Protein AF-A0A535E0C0-F1 (afdb_monomer)

Solvent-accessible surface area (backbone atoms only — not comparable to full-atom values): 19576 Å² total; per-residue (Å²): 124,54,72,59,55,53,31,47,78,62,76,37,72,45,67,63,61,68,66,40,69,45,78,30,78,23,58,88,92,53,76,33,14,41,26,35,33,38,66,67,64,82,56,26,42,28,42,38,42,52,64,31,55,26,24,39,46,49,18,50,27,73,50,58,58,75,71,44,40,31,33,37,35,46,66,47,78,81,51,51,63,63,48,57,72,49,29,51,66,47,80,44,96,66,32,37,37,31,26,38,42,27,57,56,72,62,90,69,82,54,76,60,58,87,82,38,67,70,49,47,50,46,43,38,35,71,37,70,68,33,20,62,76,67,31,32,28,53,37,65,25,67,70,47,41,44,47,37,57,75,50,42,49,27,48,47,48,40,40,30,30,72,67,31,72,77,40,73,70,36,51,55,42,53,51,51,40,42,73,57,48,38,60,65,28,45,36,52,66,73,57,50,57,70,48,44,90,61,79,79,74,62,33,27,40,28,40,32,58,54,77,80,41,56,41,86,76,63,50,71,77,44,39,42,38,37,40,32,42,36,40,42,62,48,35,49,47,47,6,34,34,45,29,41,39,52,73,60,61,42,32,33,38,36,39,25,74,74,78,49,46,71,62,36,59,56,8,36,60,47,13,72,60,25,76,81,55,43,46,49,26,39,29,90,56,51,38,62,50,41,46,53,42,42,76,63,63,33,45,30,35,30,55,33,79,86,33,84,40,49,52,91,76,52,87,62,68,75,39,26,34,42,35,40,24,17,87,85,78,38,57,50,72,61,46,55,67,47,30,72,44,39,24,15,77,89,65,62,92,97,57,75,81,67,61,54,30,55,48,48,38,56,54,43,50,48,34,47,53,70,73,69,112

Sequence (373 aa):
MNPAGFLRDLGVDPAALDGADRVVESGWRALEGVLVLGRGGPPQPALVAAVNERALRDVLLRGLPPREPVRVQVAADWHLDAVAELVDGQAASGGFAGVKRGARPAPGDGPLDRRDAAVELLRDLAQPAGRERHRRFVVEGATLVGRALAGGLPVETVVYGAGLLRDPAGGALLDAARAAGLAPRRASDGLLGTLTATRPLPDVLAAVHLRLRDAADLTAERARVLLVAENVQNPDNLGMVLRTADAAGVDAVVVSGAPTDPLHRNCVRAARGAVGRLPIFRAADLPAWIGTLRAGGFRVLAATAHGDVGLYEADLAPPVAIVVGNEETGISPETRAASTVRVVIPMAPGQDSLNVGVAAGVALFELTRQTAA

Radius of gyration: 21.45 Å; Cα contacts (8 Å, |Δi|>4): 831; chains: 1; bounding box: 56×45×66 Å

pLDDT: mean 90.44, std 7.99, range [46.81, 98.44]

Foldseek 3Di:
DDPCVVCVVLVHHSCLQVQFPDKDFDDDPDTFKIKTFHDDAPVTEIEIEGQAVLRLLQCCLQPADAFGKHWYAYSDPLSAVSVVQQFDFDDDVRTTIGGGAQQDEDPDQDEDDCPDPQLVLLLLLLDPVSCVVVQKFKDFALQQLQLCLNSNFNWNAKEFEPVLVVDPSSVVSCVSCVVSNYNHYYYYLVSQVSSDPDPPRTGMMIITHHDAAALVSDALSRFWEEEEEECAPDLLLLLLLLLLCVVLPGSAYEYEDDDRDCRNHNSSVSVSHSRSSHHYYYYDDLLVSLLVVVVNVEQEEFEALPWPEELLRDDLDISYYYYWYYPPPTDDPSNCVSGNGYYYHDDDPPDRDDRRSVSSNVNSVSSSVNVVD

Nearest PDB structures (foldseek):
  5l0z-assembly1_B  TM=8.552E-01  e=1.279E-21  Sinorhizobium meliloti 1021
  5kzk-assembly1_B  TM=8.457E-01  e=6.475E-21  Sinorhizobium meliloti 1021
  1gz0-assembly4_D  TM=7.069E-01  e=3.054E-17  Escherichia coli
  1gz0-assembly4_E  TM=9.324E-01  e=2.426E-13  Escherichia coli
  3nk6-assembly1_B  TM=8.297E-01  e=1.175E-15  Streptomyces actuosus

Mean predicted aligned error: 5.64 Å

Structure (mmCIF, N/CA/C/O backbone):
data_AF-A0A535E0C0-F1
#
_entry.id   AF-A0A535E0C0-F1
#
loop_
_atom_site.group_PDB
_atom_site.id
_atom_site.type_symbol
_atom_site.label_atom_id
_atom_site.label_alt_id
_atom_site.label_comp_id
_atom_site.label_asym_id
_atom_site.label_entity_id
_atom_site.label_seq_id
_atom_site.pdbx_PDB_ins_code
_atom_site.Cartn_x
_atom_site.Cartn_y
_atom_site.Cartn_z
_atom_site.occupancy
_atom_site.B_iso_or_equiv
_atom_site.auth_seq_id
_atom_site.auth_comp_id
_atom_site.auth_asym_id
_atom_site.auth_atom_id
_atom_site.pdbx_PDB_model_num
ATOM 1 N N . MET A 1 1 ? -8.170 -25.322 -4.217 1.00 82.50 1 MET A N 1
ATOM 2 C CA . MET A 1 1 ? -8.848 -25.011 -5.495 1.00 82.50 1 MET A CA 1
ATOM 3 C C . MET A 1 1 ? -7.773 -24.757 -6.541 1.00 82.50 1 MET A C 1
ATOM 5 O O . MET A 1 1 ? -6.795 -24.112 -6.194 1.00 82.50 1 MET A O 1
ATOM 9 N N . ASN A 1 2 ? -7.889 -25.307 -7.753 1.00 92.06 2 ASN A N 1
ATOM 10 C CA . ASN A 1 2 ? -6.937 -25.050 -8.845 1.00 92.06 2 ASN A CA 1
ATOM 11 C C . ASN A 1 2 ? -7.414 -23.860 -9.715 1.00 92.06 2 ASN A C 1
ATOM 13 O O . ASN A 1 2 ? -8.578 -23.470 -9.589 1.00 92.06 2 ASN A O 1
ATOM 17 N N . PRO A 1 3 ? -6.576 -23.304 -10.614 1.00 92.94 3 PRO A N 1
ATOM 18 C CA . PRO A 1 3 ? -6.960 -22.165 -11.455 1.00 92.94 3 PRO A CA 1
ATOM 19 C C . PRO A 1 3 ? -8.234 -22.378 -12.278 1.00 92.94 3 PRO A C 1
ATOM 21 O O . PRO A 1 3 ? -9.072 -21.488 -12.347 1.00 92.94 3 PRO A O 1
ATOM 24 N N . ALA A 1 4 ? -8.439 -23.571 -12.842 1.00 93.94 4 ALA A N 1
ATOM 25 C CA . ALA A 1 4 ? -9.639 -23.877 -13.627 1.00 93.94 4 ALA A CA 1
ATOM 26 C C . ALA A 1 4 ? -10.931 -23.881 -12.786 1.00 93.94 4 ALA A C 1
ATOM 28 O O . ALA A 1 4 ? -12.002 -23.534 -13.277 1.00 93.94 4 ALA A O 1
ATOM 29 N N . GLY A 1 5 ? -10.860 -24.312 -11.523 1.00 93.06 5 GLY A N 1
ATOM 30 C CA . GLY A 1 5 ? -11.966 -24.177 -10.573 1.00 93.06 5 GLY A CA 1
ATOM 31 C C . GLY A 1 5 ? -12.230 -22.712 -10.231 1.00 93.06 5 GLY A C 1
ATOM 32 O O . GLY A 1 5 ? -13.357 -22.256 -10.355 1.00 93.06 5 GLY A O 1
ATOM 33 N N . PHE A 1 6 ? -11.172 -21.967 -9.911 1.00 93.94 6 PHE A N 1
ATOM 34 C CA . PHE A 1 6 ? -11.258 -20.556 -9.534 1.00 93.94 6 PHE A CA 1
ATOM 35 C C . PHE A 1 6 ? -11.861 -19.671 -10.631 1.00 93.94 6 PHE A C 1
ATOM 37 O O . PHE A 1 6 ? -12.723 -18.845 -10.351 1.00 93.94 6 PHE A O 1
ATOM 44 N N . LEU A 1 7 ? -11.453 -19.869 -11.889 1.00 93.94 7 LEU A N 1
ATOM 45 C CA . LEU A 1 7 ? -12.031 -19.136 -13.016 1.00 93.94 7 LEU A CA 1
ATOM 46 C C . LEU A 1 7 ? -13.533 -19.426 -13.166 1.00 93.94 7 LEU A C 1
ATOM 48 O O . LEU A 1 7 ? -14.304 -18.481 -13.311 1.00 93.94 7 LEU A O 1
ATOM 52 N N . ARG A 1 8 ? -13.969 -20.691 -13.035 1.00 94.25 8 ARG A N 1
ATOM 53 C CA . ARG A 1 8 ? -15.404 -21.044 -13.092 1.00 94.25 8 ARG A CA 1
ATOM 54 C C . ARG A 1 8 ? -16.217 -20.356 -12.012 1.00 94.25 8 ARG A C 1
ATOM 56 O O . ARG A 1 8 ? -17.294 -19.852 -12.315 1.00 94.25 8 ARG A O 1
ATOM 63 N N . ASP A 1 9 ? -15.700 -20.322 -10.789 1.00 92.06 9 ASP A N 1
ATOM 64 C CA . ASP A 1 9 ? -16.390 -19.697 -9.658 1.00 92.06 9 ASP A CA 1
ATOM 65 C C . ASP A 1 9 ? -16.571 -18.185 -9.862 1.00 92.06 9 ASP A C 1
ATOM 67 O O . ASP A 1 9 ? -17.543 -17.606 -9.384 1.00 92.06 9 ASP A O 1
ATOM 71 N N . LEU A 1 10 ? -15.678 -17.556 -10.632 1.00 89.06 10 LEU A N 1
ATOM 72 C CA . LEU A 1 10 ? -15.777 -16.153 -11.042 1.00 89.06 10 LEU A CA 1
ATOM 73 C C . LEU A 1 10 ? -16.514 -15.948 -12.378 1.00 89.06 10 LEU A C 1
ATOM 75 O O . LEU A 1 10 ? -16.513 -14.839 -12.906 1.00 89.06 10 LEU A O 1
ATOM 79 N N . GLY A 1 11 ? -17.141 -16.988 -12.937 1.00 90.31 11 GLY A N 1
ATOM 80 C CA . GLY A 1 11 ? -17.887 -16.904 -14.198 1.00 90.31 11 GLY A CA 1
ATOM 81 C C . GLY A 1 11 ? -17.008 -16.763 -15.445 1.00 90.31 11 GLY A C 1
ATOM 82 O O . GLY A 1 11 ? -17.486 -16.335 -16.493 1.00 90.31 11 GLY A O 1
ATOM 83 N N . VAL A 1 12 ? -15.727 -17.115 -15.341 1.00 91.06 12 VAL A N 1
ATOM 84 C CA . VAL A 1 12 ? -14.738 -17.032 -16.417 1.00 91.06 12 VAL A CA 1
ATOM 85 C C . VAL A 1 12 ? -14.497 -18.417 -17.015 1.00 91.06 12 VAL A C 1
ATOM 87 O O . VAL A 1 12 ? -14.300 -19.391 -16.288 1.00 91.06 12 VAL A O 1
ATOM 90 N N . ASP A 1 13 ? -14.484 -18.510 -18.346 1.00 91.44 13 ASP A N 1
ATOM 91 C CA . ASP A 1 13 ? -14.252 -19.770 -19.057 1.00 91.44 13 ASP A CA 1
ATOM 92 C C . ASP A 1 13 ? -12.818 -20.302 -18.817 1.00 91.44 13 ASP A C 1
ATOM 94 O O . ASP A 1 13 ? -11.843 -19.643 -19.201 1.00 91.44 13 ASP A O 1
ATOM 98 N N . PRO A 1 14 ? -12.648 -21.498 -18.215 1.00 92.38 14 PRO A N 1
ATOM 99 C CA . PRO A 1 14 ? -11.337 -22.113 -18.014 1.00 92.38 14 PRO A CA 1
ATOM 100 C C . PRO A 1 14 ? -10.583 -22.430 -19.295 1.00 92.38 14 PRO A C 1
ATOM 102 O O . PRO A 1 14 ? -9.373 -22.622 -19.210 1.00 92.38 14 PRO A O 1
ATOM 105 N N . ALA A 1 15 ? -11.250 -22.463 -20.455 1.00 91.25 15 ALA A N 1
ATOM 106 C CA . ALA A 1 15 ? -10.589 -22.640 -21.746 1.00 91.25 15 ALA A CA 1
ATOM 107 C C . ALA A 1 15 ? -9.523 -21.561 -22.010 1.00 91.25 15 ALA A C 1
ATOM 109 O O . ALA A 1 15 ? -8.613 -21.773 -22.801 1.00 91.25 15 ALA A O 1
ATOM 110 N N . ALA A 1 16 ? -9.557 -20.427 -21.297 1.00 86.00 16 ALA A N 1
ATOM 111 C CA . ALA A 1 16 ? -8.472 -19.447 -21.316 1.00 86.00 16 ALA A CA 1
ATOM 112 C C . ALA A 1 16 ? -7.109 -20.021 -20.873 1.00 86.00 16 ALA A C 1
ATOM 114 O O . ALA A 1 16 ? -6.067 -19.488 -21.254 1.00 86.00 16 ALA A O 1
ATOM 115 N N . LEU A 1 17 ? -7.099 -21.093 -20.074 1.00 90.25 17 LEU A N 1
ATOM 116 C CA . LEU A 1 17 ? -5.884 -21.812 -19.680 1.00 90.25 17 LEU A CA 1
ATOM 117 C C . LEU A 1 17 ? -5.341 -22.687 -20.819 1.00 90.25 17 LEU A C 1
ATOM 119 O O . LEU A 1 17 ? -4.137 -22.960 -20.860 1.00 90.25 17 LEU A O 1
ATOM 123 N N . ASP A 1 18 ? -6.201 -23.104 -21.750 1.00 86.81 18 ASP A N 1
ATOM 124 C CA . ASP A 1 18 ? -5.828 -23.951 -22.874 1.00 86.81 18 ASP A CA 1
ATOM 125 C C . ASP A 1 18 ? -4.994 -23.132 -23.866 1.00 86.81 18 ASP A C 1
ATOM 127 O O . ASP A 1 18 ? -5.479 -22.264 -24.588 1.00 86.81 18 ASP A O 1
ATOM 131 N N . GLY A 1 19 ? -3.685 -23.386 -23.885 1.00 78.50 19 GLY A N 1
ATOM 132 C CA . GLY A 1 19 ? -2.749 -22.614 -24.705 1.00 78.50 19 GLY A CA 1
ATOM 133 C C . GLY A 1 19 ? -2.197 -21.359 -24.026 1.00 78.50 19 GLY A C 1
ATOM 134 O O . GLY A 1 19 ? -1.604 -20.523 -24.713 1.00 78.50 19 GLY A O 1
ATOM 135 N N . ALA A 1 20 ? -2.324 -21.242 -22.700 1.00 90.12 20 ALA A N 1
ATOM 136 C CA . ALA A 1 20 ? -1.569 -20.265 -21.926 1.00 90.12 20 ALA A CA 1
ATOM 137 C C . ALA A 1 20 ? -0.054 -20.446 -22.143 1.00 90.12 20 ALA A C 1
ATOM 139 O O . ALA A 1 20 ? 0.471 -21.563 -22.190 1.00 90.12 20 ALA A O 1
ATOM 140 N N . ASP A 1 21 ? 0.655 -19.331 -22.281 1.00 91.94 21 ASP A N 1
ATOM 141 C CA . ASP A 1 21 ? 2.117 -19.301 -22.254 1.00 91.94 21 ASP A CA 1
ATOM 142 C C . ASP A 1 21 ? 2.623 -19.341 -20.808 1.00 91.94 21 ASP A C 1
ATOM 144 O O . ASP A 1 21 ? 3.545 -20.079 -20.464 1.00 91.94 21 ASP A O 1
ATOM 148 N N . ARG A 1 22 ? 1.952 -18.590 -19.927 1.00 94.06 22 ARG A N 1
ATOM 149 C CA . ARG A 1 22 ? 2.279 -18.518 -18.505 1.00 94.06 22 ARG A CA 1
ATOM 150 C C . ARG A 1 22 ? 1.028 -18.265 -17.672 1.00 94.06 22 ARG A C 1
ATOM 152 O O . ARG A 1 22 ? 0.182 -17.456 -18.039 1.00 94.06 22 ARG A O 1
ATOM 159 N N . VAL A 1 23 ? 0.958 -18.908 -16.511 1.00 95.19 23 VAL A N 1
ATOM 160 C CA . VAL A 1 23 ? -0.071 -18.668 -15.491 1.00 95.19 23 VAL A CA 1
ATOM 161 C C . VAL A 1 23 ? 0.613 -18.159 -14.227 1.00 95.19 23 VAL A C 1
ATOM 163 O O . VAL A 1 23 ? 1.645 -18.690 -13.814 1.00 95.19 23 VAL A O 1
ATOM 166 N N . VAL A 1 24 ? 0.071 -17.097 -13.636 1.00 95.44 24 VAL A N 1
ATOM 167 C CA . VAL A 1 24 ? 0.562 -16.499 -12.392 1.00 95.44 24 VAL A CA 1
ATOM 168 C C . VAL A 1 24 ? -0.553 -16.508 -11.364 1.00 95.44 24 VAL A C 1
ATOM 170 O O . VAL A 1 24 ? -1.632 -15.978 -11.601 1.00 95.44 24 VAL A O 1
ATOM 173 N N . GLU A 1 25 ? -0.266 -17.098 -10.212 1.00 95.56 25 GLU A N 1
ATOM 174 C CA . GLU A 1 25 ? -1.218 -17.304 -9.124 1.00 95.56 25 GLU A CA 1
ATOM 175 C C . GLU A 1 25 ? -0.845 -16.439 -7.920 1.00 95.56 25 GLU A C 1
ATOM 177 O O . GLU A 1 25 ? 0.342 -16.311 -7.599 1.00 95.56 25 GLU A O 1
ATOM 182 N N . SER A 1 26 ? -1.842 -15.863 -7.249 1.00 93.38 26 SER A N 1
ATOM 183 C CA . SER A 1 26 ? -1.724 -15.129 -5.985 1.00 93.38 26 SER A CA 1
ATOM 184 C C . SER A 1 26 ? -2.660 -15.700 -4.924 1.00 93.38 26 SER A C 1
ATOM 186 O O . SER A 1 26 ? -3.683 -16.311 -5.238 1.00 93.38 26 SER A O 1
ATOM 188 N N . GLY A 1 27 ? -2.302 -15.463 -3.669 1.00 85.56 27 GLY A N 1
ATOM 189 C CA . GLY A 1 27 ? -3.051 -15.865 -2.493 1.00 85.56 27 GLY A CA 1
ATOM 190 C C . GLY A 1 27 ? -2.155 -16.534 -1.460 1.00 85.56 27 GLY A C 1
ATOM 191 O O . GLY A 1 27 ? -1.077 -17.046 -1.772 1.00 85.56 27 GLY A O 1
ATOM 192 N N . TRP A 1 28 ? -2.574 -16.465 -0.199 1.00 72.25 28 TRP A N 1
ATOM 193 C CA . TRP A 1 28 ? -1.795 -17.010 0.911 1.00 72.25 28 TRP A CA 1
ATOM 194 C C . TRP A 1 28 ? -2.266 -18.407 1.318 1.00 72.25 28 TRP A C 1
ATOM 196 O O . TRP A 1 28 ? -1.483 -19.355 1.304 1.00 72.25 28 TRP A O 1
ATOM 206 N N . ARG A 1 29 ? -3.541 -18.532 1.701 1.00 70.94 29 ARG A N 1
ATOM 207 C CA . ARG A 1 29 ? -4.143 -19.795 2.173 1.00 70.94 29 ARG A CA 1
ATOM 208 C C . ARG A 1 29 ? -4.946 -20.502 1.089 1.00 70.94 29 ARG A C 1
ATOM 210 O O . ARG A 1 29 ? -5.079 -21.722 1.104 1.00 70.94 29 ARG A O 1
ATOM 217 N N . ALA A 1 30 ? -5.476 -19.725 0.157 1.00 85.44 30 ALA A N 1
ATOM 218 C CA . ALA A 1 30 ? -6.226 -20.183 -0.993 1.00 85.44 30 ALA A CA 1
ATOM 219 C C . ALA A 1 30 ? -5.811 -19.369 -2.218 1.00 85.44 30 ALA A C 1
ATOM 221 O O . ALA A 1 30 ? -5.125 -18.357 -2.097 1.00 85.44 30 ALA A O 1
ATOM 222 N N . LEU A 1 31 ? -6.232 -19.830 -3.392 1.00 91.31 31 LEU A N 1
ATOM 223 C CA . LEU A 1 31 ? -6.074 -19.084 -4.629 1.00 91.31 31 LEU A CA 1
ATOM 224 C C . LEU A 1 31 ? -7.025 -17.880 -4.603 1.00 91.31 31 LEU A C 1
ATOM 226 O O . LEU A 1 31 ? -8.236 -18.054 -4.496 1.00 91.31 31 LEU A O 1
ATOM 230 N N . GLU A 1 32 ? -6.464 -16.679 -4.676 1.00 93.31 32 GLU A N 1
ATOM 231 C CA . GLU A 1 32 ? -7.189 -15.402 -4.588 1.00 93.31 32 GLU A CA 1
ATOM 232 C C . GLU A 1 32 ? -7.082 -14.588 -5.881 1.00 93.31 32 GLU A C 1
ATOM 234 O O . GLU A 1 32 ? -7.875 -13.677 -6.117 1.00 93.31 32 GLU A O 1
ATOM 239 N N . GLY A 1 33 ? -6.111 -14.910 -6.735 1.00 95.31 33 GLY A N 1
ATOM 240 C CA . GLY A 1 33 ? -5.944 -14.258 -8.023 1.00 95.31 33 GLY A CA 1
ATOM 241 C C . GLY A 1 33 ? -5.214 -15.132 -9.025 1.00 95.31 33 GLY A C 1
ATOM 242 O O . GLY A 1 33 ? -4.298 -15.876 -8.676 1.00 95.31 33 GLY A O 1
ATOM 243 N N . VAL A 1 34 ? -5.610 -15.010 -10.285 1.00 97.00 34 VAL A N 1
ATOM 244 C CA . VAL A 1 34 ? -5.001 -15.672 -11.433 1.00 97.00 34 VAL A CA 1
ATOM 245 C C . VAL A 1 34 ? -4.806 -14.640 -12.533 1.00 97.00 34 VAL A C 1
ATOM 247 O O . VAL A 1 34 ? -5.721 -13.895 -12.880 1.00 97.00 34 VAL A O 1
ATOM 250 N N . LEU A 1 35 ? -3.611 -14.631 -13.109 1.00 96.88 35 LEU A N 1
ATOM 251 C CA . LEU A 1 35 ? -3.327 -13.987 -14.380 1.00 96.88 35 LEU A CA 1
ATOM 252 C C . LEU A 1 35 ? -2.879 -15.052 -15.377 1.00 96.88 35 LEU A C 1
ATOM 254 O O . LEU A 1 35 ? -1.937 -15.800 -15.119 1.00 96.88 35 LEU A O 1
ATOM 258 N N . VAL A 1 36 ? -3.548 -15.101 -16.523 1.00 96.31 36 VAL A N 1
ATOM 259 C CA . VAL A 1 36 ? -3.228 -15.993 -17.635 1.00 96.31 36 VAL A CA 1
ATOM 260 C C . VAL A 1 36 ? -2.669 -15.155 -18.771 1.00 96.31 36 VAL A C 1
ATOM 262 O O . VAL A 1 36 ? -3.376 -14.316 -19.323 1.00 96.31 36 VAL A O 1
ATOM 265 N N . LEU A 1 37 ? -1.404 -15.367 -19.121 1.00 94.50 37 LEU A N 1
ATOM 266 C CA . LEU A 1 37 ? -0.809 -14.826 -20.339 1.00 94.50 37 LEU A CA 1
ATOM 267 C C . LEU A 1 37 ? -1.015 -15.832 -21.465 1.00 94.50 37 LEU A C 1
ATOM 269 O O . LEU A 1 37 ? -0.535 -16.964 -21.387 1.00 94.50 37 LEU A O 1
ATOM 273 N N . GLY A 1 38 ? -1.723 -15.425 -22.512 1.00 90.69 38 GLY A N 1
ATOM 274 C CA . GLY A 1 38 ? -1.922 -16.247 -23.697 1.00 90.69 38 GLY A CA 1
ATOM 275 C C . GLY A 1 38 ? -0.713 -16.225 -24.634 1.00 90.69 38 GLY A C 1
ATOM 276 O O . GLY A 1 38 ? 0.122 -15.314 -24.603 1.00 90.69 38 GLY A O 1
ATOM 277 N N . ARG A 1 39 ? -0.637 -17.239 -25.501 1.00 83.69 39 ARG A N 1
ATOM 278 C CA . ARG A 1 39 ? 0.328 -17.296 -26.607 1.00 83.69 39 ARG A CA 1
ATOM 279 C C . ARG A 1 39 ? -0.074 -16.313 -27.710 1.00 83.69 39 ARG A C 1
ATOM 281 O O . ARG A 1 39 ? -1.224 -16.301 -28.142 1.00 83.69 39 ARG A O 1
ATOM 288 N N . GLY A 1 40 ? 0.870 -15.509 -28.193 1.00 74.88 40 GLY A N 1
ATOM 289 C CA . GLY A 1 40 ? 0.626 -14.556 -29.278 1.00 74.88 40 GLY A CA 1
ATOM 290 C C . GLY A 1 40 ? 1.709 -13.484 -29.388 1.00 74.88 40 GLY A C 1
ATOM 291 O O . GLY A 1 40 ? 2.547 -13.350 -28.503 1.00 74.88 40 GLY A O 1
ATOM 292 N N . GLY A 1 41 ? 1.691 -12.732 -30.492 1.00 77.31 41 GLY A N 1
ATOM 293 C CA . GLY A 1 41 ? 2.515 -11.532 -30.652 1.00 77.31 41 GLY A CA 1
ATOM 294 C C . GLY A 1 41 ? 1.902 -10.310 -29.951 1.00 77.31 41 GLY A C 1
ATOM 295 O O . GLY A 1 41 ? 0.742 -10.356 -29.539 1.00 77.31 41 GLY A O 1
ATOM 296 N N . PRO A 1 42 ? 2.643 -9.199 -29.831 1.00 81.19 42 PRO A N 1
ATOM 297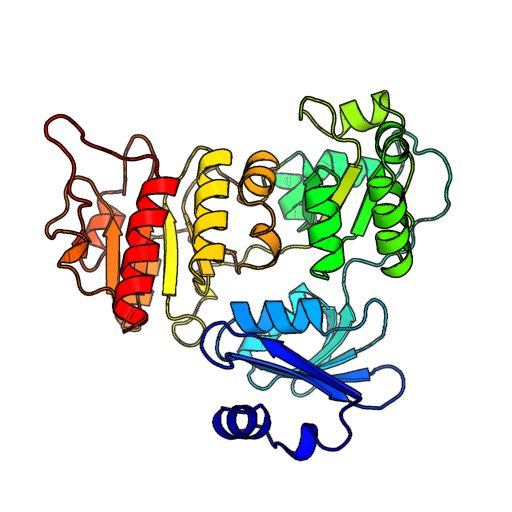 C CA . PRO A 1 42 ? 2.142 -7.983 -29.201 1.00 81.19 42 PRO A CA 1
ATOM 298 C C . PRO A 1 42 ? 0.955 -7.378 -29.992 1.00 81.19 42 PRO A C 1
ATOM 300 O O . PRO A 1 42 ? 1.058 -7.233 -31.212 1.00 81.19 42 PRO A O 1
ATOM 303 N N . PRO A 1 43 ? -0.153 -6.970 -29.337 1.00 87.69 43 PRO A N 1
ATOM 304 C CA . PRO A 1 43 ? -0.352 -6.991 -27.893 1.00 87.69 43 PRO A CA 1
ATOM 305 C C . PRO A 1 43 ? -0.652 -8.390 -27.346 1.00 87.69 43 PRO A C 1
ATOM 307 O O . PRO A 1 43 ? -1.614 -9.030 -27.771 1.00 87.69 43 PRO A O 1
ATOM 310 N N . GLN A 1 44 ? 0.139 -8.825 -26.361 1.00 90.06 44 GLN A N 1
ATOM 311 C CA . GLN A 1 44 ? -0.012 -10.137 -25.746 1.00 90.06 44 GLN A CA 1
ATOM 312 C C . GLN A 1 44 ? -1.363 -10.206 -25.014 1.00 90.06 44 GLN A C 1
ATOM 314 O O . GLN A 1 44 ? -1.665 -9.315 -24.207 1.00 90.06 44 GLN A O 1
ATOM 319 N N . PRO A 1 45 ? -2.198 -11.223 -25.285 1.00 92.69 45 PRO A N 1
ATOM 320 C CA . PRO A 1 45 ? -3.455 -11.391 -24.577 1.00 92.69 45 PRO A CA 1
ATOM 321 C C . PRO A 1 45 ? -3.179 -11.792 -23.128 1.00 92.69 45 PRO A C 1
ATOM 323 O O . PRO A 1 45 ? -2.397 -12.702 -22.859 1.00 92.69 45 PRO A O 1
ATOM 326 N N . ALA A 1 46 ? -3.838 -11.117 -22.196 1.00 94.56 46 ALA A N 1
ATOM 327 C CA . ALA A 1 46 ? -3.805 -11.439 -20.783 1.00 94.56 46 ALA A CA 1
ATOM 328 C C . ALA A 1 46 ? -5.236 -11.486 -20.252 1.00 94.56 46 ALA A C 1
ATOM 330 O O . ALA A 1 46 ? -6.040 -10.622 -20.584 1.00 94.56 46 ALA A O 1
ATOM 331 N N . LEU A 1 47 ? -5.546 -12.459 -19.410 1.00 94.81 47 LEU A N 1
ATOM 332 C CA . LEU A 1 47 ? -6.790 -12.521 -18.654 1.00 94.81 47 LEU A CA 1
ATOM 333 C C . LEU A 1 47 ? -6.447 -12.433 -17.178 1.00 94.81 47 LEU A C 1
ATOM 335 O O . LEU A 1 47 ? -5.558 -13.148 -16.715 1.00 94.81 47 LEU A O 1
ATOM 339 N N . VAL A 1 48 ? -7.134 -11.570 -16.440 1.00 95.31 48 VAL A N 1
ATOM 340 C CA . VAL A 1 48 ? -6.931 -11.433 -15.002 1.00 95.31 48 VAL A CA 1
ATOM 341 C C . VAL A 1 48 ? -8.242 -11.582 -14.247 1.00 95.31 48 VAL A C 1
ATOM 343 O O . VAL A 1 48 ? -9.265 -11.003 -14.611 1.00 95.31 48 VAL A O 1
ATOM 346 N N . ALA A 1 49 ? -8.189 -12.369 -13.180 1.00 94.62 49 ALA A N 1
ATOM 347 C CA . ALA A 1 49 ? -9.293 -12.597 -12.269 1.00 94.62 49 ALA A CA 1
ATOM 348 C C . ALA A 1 49 ? -8.760 -12.594 -10.836 1.00 94.62 49 ALA A C 1
ATOM 350 O O . ALA A 1 49 ? -7.729 -13.202 -10.555 1.00 94.62 49 ALA A O 1
ATOM 351 N N . ALA A 1 50 ? -9.444 -11.909 -9.928 1.00 94.31 50 ALA A N 1
ATOM 352 C CA . ALA A 1 50 ? -9.072 -11.848 -8.522 1.00 94.31 50 ALA A CA 1
ATOM 353 C C . ALA A 1 50 ? -10.302 -11.576 -7.656 1.00 94.31 50 ALA A C 1
ATOM 355 O O . ALA A 1 50 ? -11.240 -10.925 -8.119 1.00 94.31 50 ALA A O 1
ATOM 356 N N . VAL A 1 51 ? -10.271 -12.047 -6.408 1.00 91.50 51 VAL A N 1
ATOM 357 C CA . VAL A 1 51 ? -11.357 -11.853 -5.426 1.00 91.50 51 VAL A CA 1
ATOM 358 C C . VAL A 1 51 ? -11.190 -10.588 -4.588 1.00 91.50 51 VAL A C 1
ATOM 360 O O . VAL A 1 51 ? -12.150 -10.116 -3.995 1.00 91.50 51 VAL A O 1
ATOM 363 N N . ASN A 1 52 ? -9.978 -10.038 -4.531 1.00 91.00 52 ASN A N 1
ATOM 364 C CA . ASN A 1 52 ? -9.670 -8.786 -3.850 1.00 91.00 52 ASN A CA 1
ATOM 365 C C . ASN A 1 52 ? -8.581 -8.026 -4.616 1.00 91.00 52 ASN A C 1
ATOM 367 O O . ASN A 1 52 ? -7.908 -8.559 -5.509 1.00 91.00 52 ASN A O 1
ATOM 371 N N . GLU A 1 53 ? -8.411 -6.751 -4.287 1.00 90.06 53 GLU A N 1
ATOM 372 C CA . GLU A 1 53 ? -7.468 -5.921 -5.024 1.00 90.06 53 GLU A CA 1
ATOM 373 C C . GLU A 1 53 ? -5.999 -6.249 -4.729 1.00 90.06 53 GLU A C 1
ATOM 375 O O . GLU A 1 53 ? -5.142 -6.125 -5.606 1.00 90.06 53 GLU A O 1
ATOM 380 N N . ARG A 1 54 ? -5.685 -6.707 -3.517 1.00 91.25 54 ARG A N 1
ATOM 381 C CA . ARG A 1 54 ? -4.329 -7.137 -3.169 1.00 91.25 54 ARG A CA 1
ATOM 382 C C . ARG A 1 54 ? -3.840 -8.246 -4.104 1.00 91.25 54 ARG A C 1
ATOM 384 O O . ARG A 1 54 ? -2.756 -8.121 -4.675 1.00 91.25 54 ARG A O 1
ATOM 391 N N . ALA A 1 55 ? -4.642 -9.292 -4.289 1.00 92.19 55 ALA A N 1
ATOM 392 C CA . ALA A 1 55 ? -4.331 -10.409 -5.170 1.00 92.19 55 ALA A CA 1
ATOM 393 C C . ALA A 1 55 ? -4.250 -9.960 -6.633 1.00 92.19 55 ALA A C 1
ATOM 395 O O . ALA A 1 55 ? -3.329 -10.364 -7.345 1.00 92.19 55 ALA A O 1
ATOM 396 N N . LEU A 1 56 ? -5.151 -9.064 -7.060 1.00 93.06 56 LEU A N 1
ATOM 397 C CA . LEU A 1 56 ? -5.116 -8.456 -8.391 1.00 93.06 56 LEU A CA 1
ATOM 398 C C . LEU A 1 56 ? -3.787 -7.738 -8.653 1.00 93.06 56 LEU A C 1
ATOM 400 O O . LEU A 1 56 ? -3.120 -8.004 -9.653 1.00 93.06 56 LEU A O 1
ATOM 404 N N . ARG A 1 57 ? -3.368 -6.848 -7.746 1.00 91.31 57 ARG A N 1
ATOM 405 C CA . ARG A 1 57 ? -2.088 -6.137 -7.865 1.00 91.31 57 ARG A CA 1
ATOM 406 C C . ARG A 1 57 ? -0.929 -7.115 -7.912 1.00 91.31 57 ARG A C 1
ATOM 408 O O . ARG A 1 57 ? -0.059 -6.976 -8.763 1.00 91.31 57 ARG A O 1
ATOM 415 N N . ASP A 1 58 ? -0.917 -8.102 -7.028 1.00 91.75 58 ASP A N 1
ATOM 416 C CA . ASP A 1 58 ? 0.170 -9.069 -6.937 1.00 91.75 58 ASP A CA 1
ATOM 417 C C . ASP A 1 58 ? 0.341 -9.889 -8.232 1.00 91.75 58 ASP A C 1
ATOM 419 O O . ASP A 1 58 ? 1.463 -9.995 -8.743 1.00 91.75 58 ASP A O 1
ATOM 423 N N . VAL A 1 59 ? -0.749 -10.397 -8.829 1.00 94.12 59 VAL A N 1
ATOM 424 C CA . VAL A 1 59 ? -0.652 -11.101 -10.122 1.00 94.12 59 VAL A CA 1
ATOM 425 C C . VAL A 1 59 ? -0.259 -10.169 -11.267 1.00 94.12 59 VAL A C 1
ATOM 427 O O . VAL A 1 59 ? 0.554 -10.563 -12.100 1.00 94.12 59 VAL A O 1
ATOM 430 N N . LEU A 1 60 ? -0.754 -8.926 -11.309 1.00 93.31 60 LEU A N 1
ATOM 431 C CA . LEU A 1 60 ? -0.385 -7.955 -12.351 1.00 93.31 60 LEU A CA 1
ATOM 432 C C . LEU A 1 60 ? 1.097 -7.571 -12.266 1.00 93.31 60 LEU A C 1
ATOM 434 O O . LEU A 1 60 ? 1.800 -7.513 -13.277 1.00 93.31 60 LEU A O 1
ATOM 438 N N . LEU A 1 61 ? 1.586 -7.342 -11.050 1.00 90.81 61 LEU A N 1
ATOM 439 C CA . LEU A 1 61 ? 2.964 -6.968 -10.772 1.00 90.81 61 LEU A CA 1
ATOM 440 C C . LEU A 1 61 ? 3.953 -8.065 -11.192 1.00 90.81 61 LEU A C 1
ATOM 442 O O . LEU A 1 61 ? 4.922 -7.764 -11.897 1.00 90.81 61 LEU A O 1
ATOM 446 N N . ARG A 1 62 ? 3.677 -9.327 -10.832 1.00 89.75 62 ARG A N 1
ATOM 447 C CA . ARG A 1 62 ? 4.526 -10.496 -11.147 1.00 89.75 62 ARG A CA 1
ATOM 448 C C . ARG A 1 62 ? 4.312 -11.073 -12.549 1.00 89.75 62 ARG A C 1
ATOM 450 O O . ARG A 1 62 ? 5.192 -11.769 -13.071 1.00 89.75 62 ARG A O 1
ATOM 457 N N . GLY A 1 63 ? 3.128 -10.852 -13.111 1.00 90.00 63 GLY A N 1
ATOM 458 C CA . GLY A 1 63 ? 2.670 -11.479 -14.342 1.00 90.00 63 GLY A CA 1
ATOM 459 C C . GLY A 1 63 ? 2.895 -10.637 -15.581 1.00 90.00 63 GLY A C 1
ATOM 460 O O . GLY A 1 63 ? 3.434 -11.165 -16.545 1.00 90.00 63 GLY A O 1
ATOM 461 N N . LEU A 1 64 ? 2.539 -9.348 -15.566 1.00 90.31 64 LEU A N 1
ATOM 462 C CA . LEU A 1 64 ? 2.590 -8.547 -16.789 1.00 90.31 64 LEU A CA 1
ATOM 463 C C . LEU A 1 64 ? 4.029 -8.365 -17.295 1.00 90.31 64 LEU A C 1
ATOM 465 O O . LEU A 1 64 ? 4.885 -7.909 -16.515 1.00 90.31 64 LEU A O 1
ATOM 469 N N . PRO A 1 65 ? 4.285 -8.651 -18.587 1.00 85.62 65 PRO A N 1
ATOM 470 C CA . PRO A 1 65 ? 5.593 -8.460 -19.187 1.00 85.62 65 PRO A CA 1
ATOM 471 C C . PRO A 1 65 ? 5.984 -6.974 -19.151 1.00 85.62 65 PRO A C 1
ATOM 473 O O . PRO A 1 65 ? 5.152 -6.087 -19.378 1.00 85.62 65 PRO A O 1
ATOM 476 N N . PRO A 1 66 ? 7.248 -6.655 -18.838 1.00 79.31 66 PRO A N 1
ATOM 477 C CA . PRO A 1 66 ? 7.731 -5.289 -18.938 1.00 79.31 66 PRO A CA 1
ATOM 478 C C . PRO A 1 66 ? 7.793 -4.871 -20.415 1.00 79.31 66 PRO A C 1
ATOM 480 O O . PRO A 1 66 ? 8.292 -5.618 -21.246 1.00 79.31 66 PRO A O 1
ATOM 483 N N . ARG A 1 67 ? 7.346 -3.649 -20.738 1.00 74.50 67 ARG A N 1
ATOM 484 C CA . ARG A 1 67 ? 7.483 -2.996 -22.066 1.00 74.50 67 ARG A CA 1
ATOM 485 C C . ARG A 1 67 ? 6.739 -3.623 -23.241 1.00 74.50 67 ARG A C 1
ATOM 487 O O . ARG A 1 67 ? 6.684 -2.995 -24.296 1.00 74.50 67 ARG A O 1
ATOM 494 N N . GLU A 1 68 ? 6.163 -4.800 -23.087 1.00 84.44 68 GLU A N 1
ATOM 495 C CA . GLU A 1 68 ? 5.371 -5.404 -24.147 1.00 84.44 68 GLU A CA 1
ATOM 496 C C . GLU A 1 68 ? 3.949 -4.836 -24.124 1.00 84.44 68 GLU A C 1
ATOM 498 O O . GLU A 1 68 ? 3.359 -4.683 -23.047 1.00 84.44 68 GLU A O 1
ATOM 503 N N . PRO A 1 69 ? 3.384 -4.481 -25.293 1.00 89.12 69 PRO A N 1
ATOM 504 C CA . PRO A 1 69 ? 1.968 -4.195 -25.385 1.00 89.12 69 PRO A CA 1
ATOM 505 C C . PRO A 1 69 ? 1.181 -5.407 -24.889 1.00 89.12 69 PRO A C 1
ATOM 507 O O . PRO A 1 69 ? 1.427 -6.533 -25.315 1.00 89.12 69 PRO A O 1
ATOM 510 N N . VAL A 1 70 ? 0.225 -5.167 -24.004 1.00 91.56 70 VAL A N 1
ATOM 511 C CA . VAL A 1 70 ? -0.679 -6.177 -23.462 1.00 91.56 70 VAL A CA 1
ATOM 512 C C . VAL A 1 70 ? -2.116 -5.767 -23.727 1.00 91.56 70 VAL A C 1
ATOM 514 O O . VAL A 1 70 ? -2.455 -4.580 -23.744 1.00 91.56 70 VAL A O 1
ATOM 517 N N . ARG A 1 71 ? -2.975 -6.763 -23.916 1.00 93.44 71 ARG A N 1
ATOM 518 C CA . ARG A 1 71 ? -4.426 -6.603 -23.896 1.00 93.44 71 ARG A CA 1
ATOM 519 C C . ARG A 1 71 ? -4.960 -7.410 -22.723 1.00 93.44 71 ARG A C 1
ATOM 521 O O . ARG A 1 71 ? -5.073 -8.626 -22.821 1.00 93.44 71 ARG A O 1
ATOM 528 N N . VAL A 1 72 ? -5.251 -6.721 -21.627 1.00 94.12 72 VAL A N 1
ATOM 529 C CA . VAL A 1 72 ? -5.742 -7.306 -20.379 1.00 94.12 72 VAL A CA 1
ATOM 530 C C . VAL A 1 72 ? -7.263 -7.349 -20.416 1.00 94.12 72 VAL A C 1
ATOM 532 O O . VAL A 1 72 ? -7.908 -6.309 -20.339 1.00 94.12 72 VAL A O 1
ATOM 535 N N . GLN A 1 73 ? -7.834 -8.539 -20.533 1.00 93.94 73 GLN A N 1
ATOM 536 C CA . GLN A 1 73 ? -9.231 -8.807 -20.218 1.00 93.94 73 GLN A CA 1
ATOM 537 C C . GLN A 1 73 ? -9.377 -8.966 -18.708 1.00 93.94 73 GLN A C 1
ATOM 539 O O . GLN A 1 73 ? -8.555 -9.623 -18.064 1.00 93.94 73 GLN A O 1
ATOM 544 N N . VAL A 1 74 ? -10.414 -8.354 -18.149 1.00 93.50 74 VAL A N 1
ATOM 545 C CA . VAL A 1 74 ? -10.713 -8.425 -16.717 1.00 93.50 74 VAL A CA 1
ATOM 546 C C . VAL A 1 74 ? -11.946 -9.284 -16.484 1.00 93.50 74 VAL A C 1
ATOM 548 O O . VAL A 1 74 ? -12.881 -9.254 -17.280 1.00 93.50 74 VAL A O 1
ATOM 551 N N . ALA A 1 75 ? -11.961 -10.040 -15.390 1.00 91.69 75 ALA A N 1
ATOM 552 C CA . ALA A 1 75 ? -13.132 -10.826 -15.011 1.00 91.69 75 ALA A CA 1
ATOM 553 C C . ALA A 1 75 ? -14.264 -9.963 -14.426 1.00 91.69 75 ALA A C 1
ATOM 555 O O . ALA A 1 75 ? -15.422 -10.366 -14.463 1.00 91.69 75 ALA A O 1
ATOM 556 N N . ALA A 1 76 ? -13.940 -8.782 -13.889 1.00 89.06 76 ALA A N 1
ATOM 557 C CA . ALA A 1 76 ? -14.917 -7.844 -13.350 1.00 89.06 76 ALA A CA 1
ATOM 558 C C . ALA A 1 76 ? -14.485 -6.388 -13.575 1.00 89.06 76 ALA A C 1
ATOM 560 O O . ALA A 1 76 ? -13.297 -6.067 -13.506 1.00 89.06 76 ALA A O 1
ATOM 561 N N . ASP A 1 77 ? -15.451 -5.487 -13.770 1.00 88.06 77 ASP A N 1
ATOM 562 C CA . ASP A 1 77 ? -15.192 -4.067 -14.063 1.00 88.06 77 ASP A CA 1
ATOM 563 C C . ASP A 1 77 ? -14.369 -3.371 -12.974 1.00 88.06 77 ASP A C 1
ATOM 565 O O . ASP A 1 77 ? -13.555 -2.492 -13.260 1.00 88.06 77 ASP A O 1
ATOM 569 N N . TRP A 1 78 ? -14.511 -3.799 -11.717 1.00 87.12 78 TRP A N 1
ATOM 570 C CA . TRP A 1 78 ? -13.744 -3.235 -10.610 1.00 87.12 78 TRP A CA 1
ATOM 571 C C . TRP A 1 78 ? -12.231 -3.485 -10.711 1.00 87.12 78 TRP A C 1
ATOM 573 O O . TRP A 1 78 ? -11.453 -2.778 -10.072 1.00 87.12 78 TRP A O 1
ATOM 583 N N . HIS A 1 79 ? -11.786 -4.444 -11.532 1.00 89.38 79 HIS A N 1
ATOM 584 C CA . HIS A 1 79 ? -10.362 -4.689 -11.777 1.00 89.38 79 HIS A CA 1
ATOM 585 C C . HIS A 1 79 ? -9.702 -3.579 -12.606 1.00 89.38 79 HIS A C 1
ATOM 587 O O . HIS A 1 79 ? -8.480 -3.417 -12.544 1.00 89.38 79 HIS A O 1
ATOM 593 N N . LEU A 1 80 ? -10.481 -2.813 -13.379 1.00 88.25 80 LEU A N 1
ATOM 594 C CA . LEU A 1 80 ? -9.960 -1.825 -14.328 1.00 88.25 80 LEU A CA 1
ATOM 595 C C . LEU A 1 80 ? -9.106 -0.748 -13.649 1.00 88.25 80 LEU A C 1
ATOM 597 O O . LEU A 1 80 ? -8.093 -0.339 -14.216 1.00 88.25 80 LEU A O 1
ATOM 601 N N . ASP A 1 81 ? -9.458 -0.337 -12.429 1.00 85.69 81 ASP A N 1
ATOM 602 C CA . ASP A 1 81 ? -8.724 0.692 -11.681 1.00 85.69 81 ASP A CA 1
ATOM 603 C C . ASP A 1 81 ? -7.270 0.275 -11.409 1.00 85.69 81 ASP A C 1
ATOM 605 O O . ASP A 1 81 ? -6.334 1.038 -11.668 1.00 85.69 81 ASP A O 1
ATOM 609 N N . ALA A 1 82 ? -7.072 -0.958 -10.932 1.00 86.56 82 ALA A N 1
ATOM 610 C CA . ALA A 1 82 ? -5.745 -1.491 -10.631 1.00 86.56 82 ALA A CA 1
ATOM 611 C C . ALA A 1 82 ? -4.930 -1.737 -11.910 1.00 86.56 82 ALA A C 1
ATOM 613 O O . ALA A 1 82 ? -3.721 -1.490 -11.939 1.00 86.56 82 ALA A O 1
ATOM 614 N N . VAL A 1 83 ? -5.586 -2.176 -12.992 1.00 89.44 83 VAL A N 1
ATOM 615 C CA . VAL A 1 83 ? -4.936 -2.341 -14.300 1.00 89.44 83 VAL A CA 1
ATOM 616 C C . VAL A 1 83 ? -4.478 -0.987 -14.848 1.00 89.44 83 VAL A C 1
ATOM 618 O O . VAL A 1 83 ? -3.327 -0.863 -15.257 1.00 89.44 83 VAL A O 1
ATOM 621 N N . ALA A 1 84 ? -5.317 0.050 -14.793 1.00 88.31 84 ALA A N 1
ATOM 622 C CA . ALA A 1 84 ? -4.989 1.393 -15.278 1.00 88.31 84 ALA A CA 1
ATOM 623 C C . ALA A 1 84 ? -3.863 2.080 -14.474 1.00 88.31 84 ALA A C 1
ATOM 625 O O . ALA A 1 84 ? -3.164 2.966 -14.988 1.00 88.31 84 ALA A O 1
ATOM 626 N N . GLU A 1 85 ? -3.657 1.683 -13.215 1.00 86.38 85 GLU A N 1
ATOM 627 C CA . GLU A 1 85 ? -2.514 2.131 -12.4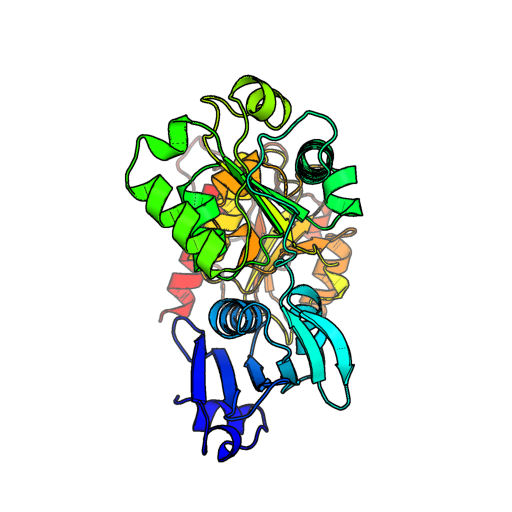15 1.00 86.38 85 GLU A CA 1
ATOM 628 C C . GLU A 1 85 ? -1.199 1.517 -12.905 1.00 86.38 85 GLU A C 1
ATOM 630 O O . GLU A 1 85 ? -0.179 2.201 -12.936 1.00 86.38 85 GLU A O 1
ATOM 635 N N . LEU A 1 86 ? -1.206 0.253 -13.330 1.00 87.69 86 LEU A N 1
ATOM 636 C CA . LEU A 1 86 ? 0.008 -0.465 -13.726 1.00 87.69 86 LEU A CA 1
ATOM 637 C C . LEU A 1 86 ? 0.276 -0.433 -15.234 1.00 87.69 86 LEU A C 1
ATOM 639 O O . LEU A 1 86 ? 1.419 -0.633 -15.644 1.00 87.69 86 LEU A O 1
ATOM 643 N N . VAL A 1 87 ? -0.735 -0.149 -16.054 1.00 88.19 87 VAL A N 1
ATOM 644 C CA . VAL A 1 87 ? -0.662 -0.130 -17.519 1.00 88.19 87 VAL A CA 1
ATOM 645 C C . VAL A 1 87 ? -0.970 1.276 -18.037 1.00 88.19 87 VAL A C 1
ATOM 647 O O . VAL A 1 87 ? -1.998 1.870 -17.723 1.00 88.19 87 VAL A O 1
ATOM 650 N N . ASP A 1 88 ? -0.062 1.828 -18.838 1.00 87.06 88 ASP A N 1
ATOM 651 C CA . ASP A 1 88 ? -0.272 3.055 -19.600 1.00 87.06 88 ASP A CA 1
ATOM 652 C C . ASP A 1 88 ? -0.979 2.718 -20.913 1.00 87.06 88 ASP A C 1
ATOM 654 O O . ASP A 1 88 ? -0.418 2.035 -21.772 1.00 87.06 88 ASP A O 1
ATOM 658 N N . GLY A 1 89 ? -2.230 3.143 -21.056 1.00 86.06 89 GLY A N 1
ATOM 659 C CA . GLY A 1 89 ? -3.074 2.706 -22.158 1.00 86.06 89 GLY A CA 1
ATOM 660 C C . GLY A 1 89 ? -4.490 3.254 -22.089 1.00 86.06 89 GLY A C 1
ATOM 661 O O . GLY A 1 89 ? -4.756 4.246 -21.408 1.00 86.06 89 GLY A O 1
ATOM 662 N N . GLN A 1 90 ? -5.394 2.604 -22.813 1.00 87.12 90 GLN A N 1
ATOM 663 C CA . GLN A 1 90 ? -6.801 2.979 -22.890 1.00 87.12 90 GLN A CA 1
ATOM 664 C C . GLN A 1 90 ? -7.695 1.773 -22.605 1.00 87.12 90 GLN A C 1
ATOM 666 O O . GLN A 1 90 ? -7.322 0.623 -22.858 1.00 87.12 90 GLN A O 1
ATOM 671 N N . ALA A 1 91 ? -8.894 2.050 -22.091 1.00 83.94 91 ALA A N 1
ATOM 672 C CA . ALA A 1 91 ? -9.926 1.037 -21.948 1.00 83.94 91 ALA A CA 1
ATOM 673 C C . ALA A 1 91 ? -10.266 0.435 -23.321 1.00 83.94 91 ALA A C 1
ATOM 675 O O . ALA A 1 91 ? -10.351 1.139 -24.329 1.00 83.94 91 ALA A O 1
ATOM 676 N N . ALA A 1 92 ? -10.459 -0.876 -23.344 1.00 79.00 92 ALA A N 1
ATOM 677 C CA . ALA A 1 92 ? -10.913 -1.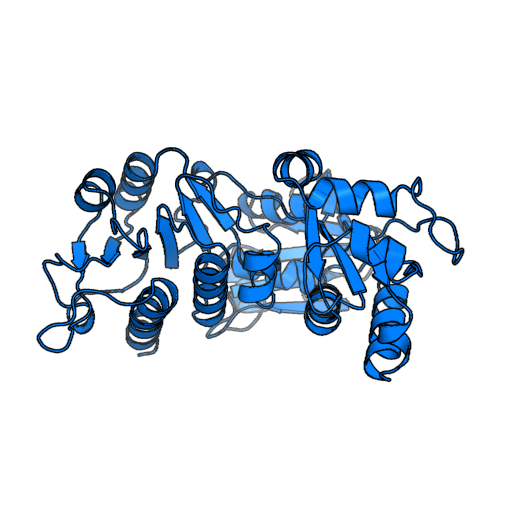640 -24.496 1.00 79.00 92 ALA A CA 1
ATOM 678 C C . ALA A 1 92 ? -12.185 -2.407 -24.105 1.00 79.00 92 ALA A C 1
ATOM 680 O O . ALA A 1 92 ? -12.510 -2.513 -22.924 1.00 79.00 92 ALA A O 1
ATOM 681 N N . SER A 1 93 ? -12.922 -2.945 -25.079 1.00 78.06 93 SER A N 1
ATOM 682 C CA . SER A 1 93 ? -14.123 -3.740 -24.786 1.00 78.06 93 SER A CA 1
ATOM 683 C C . SER A 1 93 ? -13.784 -4.896 -23.831 1.00 78.06 93 SER A C 1
ATOM 685 O O . SER A 1 93 ? -12.969 -5.754 -24.172 1.00 78.06 93 SER A O 1
ATOM 687 N N . GLY A 1 94 ? -14.358 -4.866 -22.621 1.00 74.38 94 GLY A N 1
ATOM 688 C CA . GLY A 1 94 ? -14.129 -5.862 -21.566 1.00 74.38 94 GLY A CA 1
ATOM 689 C C . GLY A 1 94 ? -12.729 -5.852 -20.934 1.00 74.38 94 GLY A C 1
ATOM 690 O O . GLY A 1 94 ? -12.309 -6.867 -20.378 1.00 74.38 94 GLY A O 1
ATOM 691 N N . GLY A 1 95 ? -11.959 -4.760 -21.047 1.00 87.50 95 GLY A N 1
ATOM 692 C CA . GLY A 1 95 ? -10.588 -4.742 -20.538 1.00 87.50 95 GLY A CA 1
ATOM 693 C C . GLY A 1 95 ? -9.793 -3.459 -20.777 1.00 87.50 95 GLY A C 1
ATOM 694 O O . GLY A 1 95 ? -10.328 -2.356 -20.868 1.00 87.50 95 GLY A O 1
ATOM 695 N N . PHE A 1 96 ? -8.475 -3.609 -20.884 1.00 90.00 96 PHE A N 1
ATOM 696 C CA . PHE A 1 96 ? -7.517 -2.519 -21.039 1.00 90.00 96 PHE A CA 1
ATOM 697 C C . PHE A 1 96 ? -6.411 -2.913 -22.021 1.00 90.00 96 PHE A C 1
ATOM 699 O O . PHE A 1 96 ? -5.922 -4.042 -21.996 1.00 90.00 96 PHE A O 1
ATOM 706 N N . ALA A 1 97 ? -5.989 -1.994 -22.884 1.00 90.44 97 ALA A N 1
ATOM 707 C CA . ALA A 1 97 ? -4.881 -2.217 -23.808 1.00 90.44 97 ALA A CA 1
ATOM 708 C C . ALA A 1 97 ? -3.815 -1.141 -23.616 1.00 90.44 97 ALA A C 1
ATOM 710 O O . ALA A 1 97 ? -4.122 0.052 -23.625 1.00 90.44 97 ALA A O 1
ATOM 711 N N . GLY A 1 98 ? -2.559 -1.552 -23.454 1.00 90.38 98 GLY A N 1
ATOM 712 C CA . GLY A 1 98 ? -1.470 -0.615 -23.207 1.00 90.38 98 GLY A CA 1
ATOM 713 C C . GLY A 1 98 ? -0.142 -1.289 -22.913 1.00 90.38 98 GLY A C 1
ATOM 714 O O . GLY A 1 98 ? 0.049 -2.462 -23.215 1.00 90.38 98 GLY A O 1
ATOM 715 N N . VAL A 1 99 ? 0.778 -0.537 -22.318 1.00 88.00 99 VAL A N 1
ATOM 716 C CA . VAL A 1 99 ? 2.119 -1.001 -21.940 1.00 88.00 99 VAL A CA 1
ATOM 717 C C . VAL A 1 99 ? 2.313 -0.793 -20.444 1.00 88.00 99 VAL A C 1
ATOM 719 O O . VAL A 1 99 ? 1.913 0.235 -19.904 1.00 88.00 99 VAL A O 1
ATOM 722 N N . LYS A 1 100 ? 2.943 -1.743 -19.749 1.00 86.00 100 LYS A N 1
ATOM 723 C CA . LYS A 1 100 ? 3.248 -1.600 -18.316 1.00 86.00 100 LYS A CA 1
ATOM 724 C C . LYS A 1 100 ? 4.019 -0.293 -18.033 1.00 86.00 100 LYS A C 1
ATOM 726 O O . LYS A 1 100 ? 5.004 0.007 -18.711 1.00 86.00 100 LYS A O 1
ATOM 731 N N . ARG A 1 101 ? 3.581 0.485 -17.033 1.00 86.06 101 ARG A N 1
ATOM 732 C CA . ARG A 1 101 ? 4.214 1.750 -16.608 1.00 86.06 101 ARG A CA 1
ATOM 733 C C . ARG A 1 101 ? 5.642 1.523 -16.092 1.00 86.06 101 ARG A C 1
ATOM 735 O O . ARG A 1 101 ? 5.990 0.439 -15.636 1.00 86.06 101 ARG A O 1
ATOM 742 N N . GLY A 1 102 ? 6.451 2.585 -16.113 1.00 70.19 102 GLY A N 1
ATOM 743 C CA . GLY A 1 102 ? 7.797 2.629 -15.522 1.00 70.19 102 GLY A CA 1
ATOM 744 C C . GLY A 1 102 ? 8.944 2.560 -16.536 1.00 70.19 102 GLY A C 1
ATOM 745 O O . GLY A 1 102 ? 9.957 3.218 -16.380 1.00 70.19 102 GLY A O 1
ATOM 746 N N . ALA A 1 103 ? 8.801 1.892 -17.671 1.00 60.34 103 ALA A N 1
ATOM 747 C CA . ALA A 1 103 ? 9.953 1.670 -18.548 1.00 60.34 103 ALA A CA 1
ATOM 748 C C . ALA A 1 103 ? 10.124 2.731 -19.660 1.00 60.34 103 ALA A C 1
ATOM 750 O O . ALA A 1 103 ? 9.982 2.422 -20.847 1.00 60.34 103 ALA A O 1
ATOM 751 N N . ARG A 1 104 ? 10.450 3.986 -19.306 1.00 57.75 104 ARG A N 1
ATO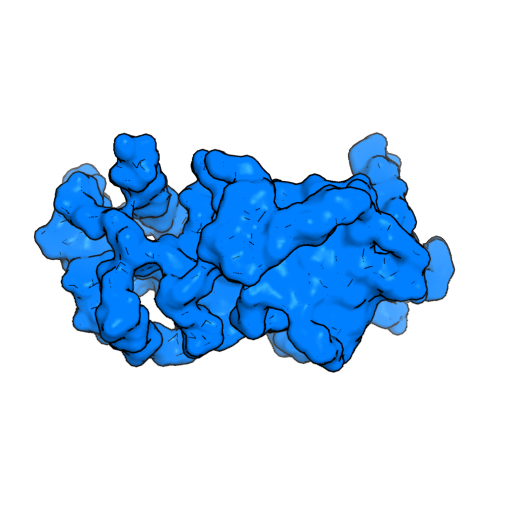M 752 C CA . ARG A 1 104 ? 10.913 4.979 -20.298 1.00 57.75 104 ARG A CA 1
ATOM 753 C C . ARG A 1 104 ? 12.442 4.936 -20.413 1.00 57.75 104 ARG A C 1
ATOM 755 O O . ARG A 1 104 ? 13.119 5.227 -19.430 1.00 57.75 104 ARG A O 1
ATOM 762 N N . PRO A 1 105 ? 13.018 4.609 -21.585 1.00 52.50 105 PRO A N 1
ATOM 763 C CA . PRO A 1 105 ? 14.457 4.731 -21.776 1.00 52.50 105 PRO A CA 1
ATOM 764 C C . PRO A 1 105 ? 14.848 6.215 -21.718 1.00 52.50 105 PRO A C 1
ATOM 766 O O . PRO A 1 105 ? 14.406 7.012 -22.544 1.00 52.50 105 PRO A O 1
ATOM 769 N N . ALA A 1 106 ? 15.657 6.592 -20.727 1.00 54.38 106 ALA A N 1
ATOM 770 C CA . ALA A 1 106 ? 16.300 7.900 -20.686 1.00 54.38 106 ALA A CA 1
ATOM 771 C C . ALA A 1 106 ? 17.524 7.910 -21.628 1.00 54.38 106 ALA A C 1
ATOM 773 O O . ALA A 1 106 ? 18.176 6.874 -21.787 1.00 54.38 106 ALA A O 1
ATOM 774 N N . PRO A 1 107 ? 17.876 9.051 -22.247 1.00 50.56 107 PRO A N 1
ATOM 775 C CA . PRO A 1 107 ? 19.050 9.127 -23.105 1.00 50.56 107 PRO A CA 1
ATOM 776 C C . PRO A 1 107 ? 20.349 9.031 -22.283 1.00 50.56 107 PRO A C 1
ATOM 778 O O . PRO A 1 107 ? 20.679 9.944 -21.533 1.00 50.56 107 PRO A O 1
ATOM 781 N N . GLY A 1 108 ? 21.090 7.933 -22.472 1.00 55.16 108 GLY A N 1
ATOM 782 C CA . GLY A 1 108 ? 22.541 7.809 -22.261 1.00 55.16 108 GLY A CA 1
ATOM 783 C C . GLY A 1 108 ? 23.049 7.494 -20.845 1.00 55.16 108 GLY A C 1
ATOM 784 O O . GLY A 1 108 ? 22.506 7.961 -19.850 1.00 55.16 108 GLY A O 1
ATOM 785 N N . ASP A 1 109 ? 24.179 6.777 -20.791 1.00 56.19 109 ASP A N 1
ATOM 786 C CA . ASP A 1 109 ? 24.967 6.419 -19.591 1.00 56.19 109 ASP A CA 1
ATOM 787 C C . ASP A 1 109 ? 25.842 7.578 -19.054 1.00 56.19 109 ASP A C 1
ATOM 789 O O . ASP A 1 109 ? 26.771 7.380 -18.266 1.00 56.19 109 ASP A O 1
ATOM 793 N N . GLY A 1 110 ? 25.580 8.808 -19.506 1.00 63.00 110 GLY A N 1
ATOM 794 C CA . GLY A 1 110 ? 26.353 9.987 -19.131 1.00 63.00 110 GLY A CA 1
ATOM 795 C C . GLY A 1 110 ? 26.158 10.380 -17.658 1.00 63.00 110 GLY A C 1
ATOM 796 O O . GLY A 1 110 ? 25.084 10.138 -17.086 1.00 63.00 110 GLY A O 1
ATOM 797 N N . PRO A 1 111 ? 27.172 11.008 -17.030 1.00 67.12 111 PRO A N 1
ATOM 798 C CA . PRO A 1 111 ? 27.044 11.530 -15.674 1.00 67.12 111 PRO A CA 1
ATOM 799 C C . PRO A 1 111 ? 25.870 12.512 -15.595 1.00 67.12 111 PRO A C 1
ATOM 801 O O . PRO A 1 111 ? 25.690 13.349 -16.477 1.00 67.12 111 PRO A O 1
ATOM 804 N N . LEU A 1 112 ? 25.063 12.395 -14.540 1.00 85.19 112 LEU A N 1
ATOM 805 C CA . LEU A 1 112 ? 23.956 13.319 -14.298 1.00 85.19 112 LEU A CA 1
ATOM 806 C C . LEU A 1 112 ? 24.476 14.697 -13.888 1.00 85.19 112 LEU A C 1
ATOM 808 O O . LEU A 1 112 ? 25.327 14.810 -13.000 1.00 85.19 112 LEU A O 1
ATOM 812 N N . ASP A 1 113 ? 23.910 15.743 -14.484 1.00 84.56 113 ASP A N 1
ATOM 813 C CA . ASP A 1 113 ? 24.053 17.110 -13.995 1.00 84.56 113 ASP A CA 1
ATOM 814 C C . ASP A 1 113 ? 22.828 17.531 -13.161 1.00 84.56 113 ASP A C 1
ATOM 816 O O . ASP A 1 113 ? 21.931 16.741 -12.867 1.00 84.56 113 ASP A O 1
ATOM 820 N N . ARG A 1 114 ? 22.798 18.790 -12.709 1.00 84.06 114 ARG A N 1
ATOM 821 C CA . ARG A 1 114 ? 21.705 19.287 -11.861 1.00 84.06 114 ARG A CA 1
ATOM 822 C C . ARG A 1 114 ? 20.395 19.556 -12.611 1.00 84.06 114 ARG A C 1
ATOM 824 O O . ARG A 1 114 ? 19.396 19.711 -11.915 1.00 84.06 114 ARG A O 1
ATOM 831 N N . ARG A 1 115 ? 20.412 19.674 -13.938 1.00 85.69 115 ARG A N 1
ATOM 832 C CA . ARG A 1 115 ? 19.269 20.022 -14.801 1.00 85.69 115 ARG A CA 1
ATOM 833 C C . ARG A 1 115 ? 18.693 18.803 -15.529 1.00 85.69 115 ARG A C 1
ATOM 835 O O . ARG A 1 115 ? 17.747 18.939 -16.293 1.00 85.69 115 ARG A O 1
ATOM 842 N N . ASP A 1 116 ? 19.266 17.619 -15.323 1.00 89.19 116 ASP A N 1
ATOM 843 C CA . ASP A 1 116 ? 18.728 16.378 -15.872 1.00 89.19 116 ASP A CA 1
ATOM 844 C C . ASP A 1 116 ? 17.308 16.106 -15.338 1.00 89.19 116 ASP A C 1
ATOM 846 O O . ASP A 1 116 ? 17.039 16.226 -14.139 1.00 89.19 116 ASP A O 1
ATOM 850 N N . ALA A 1 117 ? 16.400 15.695 -16.224 1.00 88.25 117 ALA A N 1
ATOM 851 C CA . ALA A 1 117 ? 14.997 15.460 -15.892 1.00 88.25 117 ALA A CA 1
ATOM 852 C C . ALA A 1 117 ? 14.801 14.419 -14.772 1.00 88.25 117 ALA A C 1
ATOM 854 O O . ALA A 1 117 ? 13.882 14.549 -13.964 1.00 88.25 117 ALA A O 1
ATOM 855 N N . ALA A 1 118 ? 15.666 13.398 -14.678 1.00 88.94 118 ALA A N 1
ATOM 856 C CA . ALA A 1 118 ? 15.593 12.412 -13.597 1.00 88.94 118 ALA A CA 1
ATOM 857 C C . ALA A 1 118 ? 15.932 13.035 -12.234 1.00 88.94 118 ALA A C 1
ATOM 859 O O . ALA A 1 118 ? 15.341 12.687 -11.211 1.00 88.94 118 ALA A O 1
ATOM 860 N N . VAL A 1 119 ? 16.876 13.976 -12.224 1.00 92.19 119 VAL A N 1
ATOM 861 C CA . VAL A 1 119 ? 17.296 14.712 -11.031 1.00 92.19 119 VAL A CA 1
ATOM 862 C C . VAL A 1 119 ? 16.206 15.691 -10.600 1.00 92.19 119 VAL A C 1
ATOM 864 O O . VAL A 1 119 ? 15.892 15.752 -9.412 1.00 92.19 119 VAL A O 1
ATOM 867 N N . GLU A 1 120 ? 15.605 16.423 -11.538 1.00 92.81 120 GLU A N 1
ATOM 868 C CA . GLU A 1 120 ? 14.476 17.322 -11.261 1.00 92.81 120 GLU A CA 1
ATOM 869 C C . GLU A 1 120 ? 13.275 16.558 -10.698 1.00 92.81 120 GLU A C 1
ATOM 871 O O . GLU A 1 120 ? 12.761 16.931 -9.643 1.00 92.81 120 GLU A O 1
ATOM 876 N N . LEU A 1 121 ? 12.915 15.424 -11.313 1.00 93.06 121 LEU A N 1
ATOM 877 C CA . LEU A 1 121 ? 11.870 14.541 -10.799 1.00 93.06 121 LEU A CA 1
ATOM 878 C C . LEU A 1 121 ? 12.165 14.118 -9.355 1.00 93.06 121 LEU A C 1
ATOM 880 O O . LEU A 1 121 ? 11.333 14.320 -8.477 1.00 93.06 121 LEU A O 1
ATOM 884 N N . LEU A 1 122 ? 13.344 13.552 -9.077 1.00 94.62 122 LEU A N 1
ATOM 885 C CA . LEU A 1 122 ? 13.674 13.075 -7.729 1.00 94.62 122 LEU A CA 1
ATOM 886 C C . LEU A 1 122 ? 13.666 14.201 -6.681 1.00 94.62 122 LEU A C 1
ATOM 888 O O . LEU A 1 122 ? 13.233 13.960 -5.554 1.00 94.62 122 LEU A O 1
ATOM 892 N N . ARG A 1 123 ? 14.082 15.427 -7.038 1.00 94.12 123 ARG A N 1
ATOM 893 C CA . ARG A 1 123 ? 13.965 16.593 -6.142 1.00 94.12 123 ARG A CA 1
ATOM 894 C C . ARG A 1 123 ? 12.515 16.951 -5.859 1.00 94.12 123 ARG A C 1
ATOM 896 O O . ARG A 1 123 ? 12.166 17.168 -4.700 1.00 94.12 123 ARG A O 1
ATOM 903 N N . ASP A 1 124 ? 11.678 16.981 -6.888 1.00 95.00 124 ASP A N 1
ATOM 904 C CA . ASP A 1 124 ? 10.258 17.282 -6.736 1.00 95.00 124 ASP A CA 1
ATOM 905 C C . ASP A 1 124 ? 9.565 16.255 -5.835 1.00 95.00 124 ASP A C 1
ATOM 907 O O . ASP A 1 124 ? 8.788 16.625 -4.954 1.00 95.00 124 ASP A O 1
ATOM 911 N N . LEU A 1 125 ? 9.899 14.967 -5.977 1.00 94.88 125 LEU A N 1
ATOM 912 C CA . LEU A 1 125 ? 9.333 13.890 -5.158 1.00 94.88 125 LEU A CA 1
ATOM 913 C C . LEU A 1 125 ? 9.736 13.953 -3.673 1.00 94.88 125 LEU A C 1
ATOM 915 O O . LEU A 1 125 ? 9.102 13.295 -2.838 1.00 94.88 125 LEU A O 1
ATOM 919 N N . ALA A 1 126 ? 10.732 14.761 -3.297 1.00 91.56 126 ALA A N 1
ATOM 920 C CA . ALA A 1 126 ? 11.006 15.045 -1.888 1.00 91.56 126 ALA A CA 1
ATOM 921 C C . ALA A 1 126 ? 9.843 15.816 -1.231 1.00 91.56 126 ALA A C 1
ATOM 923 O O . ALA A 1 126 ? 9.586 15.652 -0.034 1.00 91.56 126 ALA A O 1
ATOM 924 N N . GLN A 1 127 ? 9.092 16.592 -2.018 1.00 91.50 127 GLN A N 1
ATOM 925 C CA . GLN A 1 127 ? 7.961 17.394 -1.560 1.00 91.50 127 GLN A CA 1
ATOM 926 C C . GLN A 1 127 ? 6.623 16.656 -1.750 1.00 91.50 127 GLN A C 1
ATOM 928 O O . GLN A 1 127 ? 6.432 15.994 -2.773 1.00 91.50 127 GLN A O 1
ATOM 933 N N . PRO A 1 128 ? 5.657 16.793 -0.817 1.00 90.62 128 PRO A N 1
ATOM 934 C CA . PRO A 1 128 ? 4.321 16.205 -0.966 1.00 90.62 128 PRO A CA 1
ATOM 935 C C . PRO A 1 128 ? 3.631 16.584 -2.284 1.00 90.62 128 PRO A C 1
ATOM 937 O O . PRO A 1 128 ? 3.174 15.706 -3.010 1.00 90.62 128 PRO A O 1
ATOM 940 N N . ALA A 1 129 ? 3.658 17.871 -2.650 1.00 91.56 129 ALA A N 1
ATOM 941 C CA . ALA A 1 129 ? 3.045 18.365 -3.885 1.00 91.56 129 ALA A CA 1
ATOM 942 C C . ALA A 1 129 ? 3.673 17.760 -5.154 1.00 91.56 129 ALA A C 1
ATOM 944 O O . ALA A 1 129 ? 2.984 17.546 -6.150 1.00 91.56 129 ALA A O 1
ATOM 945 N N . GLY A 1 130 ? 4.977 17.458 -5.131 1.00 93.75 130 GLY A N 1
ATOM 946 C CA . GLY A 1 130 ? 5.629 16.758 -6.234 1.00 93.75 130 GLY A CA 1
ATOM 947 C C . GLY A 1 130 ? 5.158 15.309 -6.334 1.00 93.75 130 GLY A C 1
ATOM 948 O O . GLY A 1 130 ? 4.797 14.855 -7.419 1.00 93.75 130 GLY A O 1
ATOM 949 N N . ARG A 1 131 ? 5.070 14.590 -5.208 1.00 93.12 131 ARG A N 1
ATOM 950 C CA . ARG A 1 131 ? 4.546 13.212 -5.195 1.00 93.12 131 ARG A CA 1
ATOM 951 C C . ARG A 1 131 ? 3.111 13.132 -5.696 1.00 93.12 131 ARG A C 1
ATOM 953 O O . ARG A 1 131 ? 2.806 12.247 -6.489 1.00 93.12 131 ARG A O 1
ATOM 960 N N . GLU A 1 132 ? 2.264 14.079 -5.309 1.00 89.75 132 GLU A N 1
ATOM 961 C CA . GLU A 1 132 ? 0.884 14.174 -5.787 1.00 89.75 132 GLU A CA 1
ATOM 962 C C . GLU A 1 132 ? 0.813 14.476 -7.289 1.00 89.75 132 GLU A C 1
ATOM 964 O O . GLU A 1 132 ? 0.217 13.704 -8.044 1.00 89.75 132 GLU A O 1
ATOM 969 N N . ARG A 1 133 ? 1.487 15.545 -7.743 1.00 91.44 133 ARG A N 1
ATOM 970 C CA . ARG A 1 133 ? 1.524 15.957 -9.157 1.00 91.44 133 ARG A CA 1
ATOM 971 C C . ARG A 1 133 ? 1.986 14.825 -10.059 1.00 91.44 133 ARG A C 1
ATOM 973 O O . ARG A 1 133 ? 1.421 14.592 -11.125 1.00 91.44 133 ARG A O 1
ATOM 980 N N . HIS A 1 134 ? 3.045 14.142 -9.647 1.00 91.44 134 HIS A N 1
ATOM 981 C CA . HIS A 1 134 ? 3.643 13.108 -10.461 1.00 91.44 134 HIS A CA 1
ATOM 982 C C . HIS A 1 134 ? 2.955 11.748 -10.243 1.00 91.44 134 HIS A C 1
ATOM 984 O O . HIS A 1 134 ? 2.980 10.927 -11.154 1.00 91.44 134 HIS A O 1
ATOM 990 N N . ARG A 1 135 ? 2.300 11.482 -9.109 1.00 91.12 135 ARG A N 1
ATOM 991 C CA . ARG A 1 135 ? 1.879 10.123 -8.709 1.00 91.12 135 ARG A CA 1
ATOM 992 C C . ARG A 1 135 ? 3.068 9.161 -8.672 1.00 91.12 135 ARG A C 1
ATOM 994 O O . ARG A 1 135 ? 3.032 8.060 -9.220 1.00 91.12 135 ARG A O 1
ATOM 1001 N N . ARG A 1 136 ? 4.180 9.632 -8.106 1.00 93.00 136 ARG A N 1
ATOM 1002 C CA . ARG A 1 136 ? 5.374 8.819 -7.856 1.00 93.00 136 ARG A CA 1
ATOM 1003 C C . ARG A 1 136 ? 5.882 9.055 -6.446 1.00 93.00 136 ARG A C 1
ATOM 1005 O O . ARG A 1 136 ? 5.547 10.047 -5.805 1.00 93.00 136 ARG A O 1
ATOM 1012 N N . PHE A 1 137 ? 6.743 8.160 -5.996 1.00 94.44 137 PHE A N 1
ATOM 1013 C CA . PHE A 1 137 ? 7.472 8.290 -4.746 1.00 94.44 137 PHE A CA 1
ATOM 1014 C C . PHE A 1 137 ? 8.908 7.797 -4.900 1.00 94.44 137 PHE A C 1
ATOM 1016 O O . PHE A 1 137 ? 9.235 7.090 -5.856 1.00 94.44 137 PHE A O 1
ATOM 1023 N N . VAL A 1 138 ? 9.770 8.201 -3.966 1.00 95.44 138 VAL A N 1
ATOM 1024 C CA . VAL A 1 138 ? 11.176 7.790 -3.957 1.00 95.44 138 VAL A CA 1
ATOM 1025 C C . VAL A 1 138 ? 11.340 6.523 -3.127 1.00 95.44 138 VAL A C 1
ATOM 1027 O O . VAL A 1 138 ? 10.884 6.445 -1.986 1.00 95.44 138 VAL A O 1
ATOM 1030 N N . VAL A 1 139 ? 12.047 5.553 -3.695 1.00 95.81 139 VAL A N 1
ATOM 1031 C CA . VAL A 1 139 ? 12.566 4.377 -3.001 1.00 95.81 139 VAL A CA 1
ATOM 1032 C C . VAL A 1 139 ? 14.073 4.541 -2.834 1.00 95.81 139 VAL A C 1
ATOM 1034 O O . VAL A 1 139 ? 14.778 4.824 -3.800 1.00 95.81 139 VAL A O 1
ATOM 1037 N N . GLU A 1 140 ? 14.570 4.356 -1.612 1.00 95.25 140 GLU A N 1
ATOM 1038 C CA . GLU A 1 140 ? 15.975 4.588 -1.263 1.00 95.25 140 GLU A CA 1
ATOM 1039 C C . GLU A 1 140 ? 16.674 3.286 -0.848 1.00 95.25 140 GLU A C 1
ATOM 1041 O O . GLU A 1 140 ? 16.158 2.517 -0.032 1.00 95.25 140 GLU A O 1
ATOM 1046 N N . GLY A 1 141 ? 17.883 3.070 -1.367 1.00 94.81 141 GLY A N 1
ATOM 1047 C CA . GLY A 1 141 ? 18.768 1.972 -0.984 1.00 94.81 141 GLY A CA 1
ATOM 1048 C C . GLY A 1 141 ? 18.559 0.673 -1.769 1.00 94.81 141 GLY A C 1
ATOM 1049 O O . GLY A 1 141 ? 17.459 0.338 -2.214 1.00 94.81 141 GLY A O 1
ATOM 1050 N N . ALA A 1 142 ? 19.647 -0.092 -1.907 1.00 94.81 142 ALA A N 1
ATOM 1051 C CA . ALA A 1 142 ? 19.721 -1.247 -2.801 1.00 94.81 142 ALA A CA 1
ATOM 1052 C C . ALA A 1 142 ? 18.664 -2.315 -2.496 1.00 94.81 142 ALA A C 1
ATOM 1054 O O . ALA A 1 142 ? 18.028 -2.844 -3.401 1.00 94.81 142 ALA A O 1
ATOM 1055 N N . THR A 1 143 ? 18.397 -2.586 -1.217 1.00 93.19 143 THR A N 1
ATOM 1056 C CA . THR A 1 143 ? 17.384 -3.574 -0.825 1.00 93.19 143 THR A CA 1
ATOM 1057 C C . THR A 1 143 ? 15.982 -3.200 -1.301 1.00 93.19 143 THR A C 1
ATOM 1059 O O . THR A 1 143 ? 15.260 -4.060 -1.799 1.00 93.19 143 THR A O 1
ATOM 1062 N N . LEU A 1 144 ? 15.565 -1.942 -1.130 1.00 95.12 144 LEU A N 1
ATOM 1063 C CA . LEU A 1 144 ? 14.199 -1.538 -1.469 1.00 95.12 144 LEU A CA 1
ATOM 1064 C C . LEU A 1 144 ? 14.037 -1.335 -2.972 1.00 95.12 144 LEU A C 1
ATOM 1066 O O . LEU A 1 144 ? 13.022 -1.754 -3.522 1.00 95.12 144 LEU A O 1
ATOM 1070 N N . VAL A 1 145 ? 15.049 -0.778 -3.642 1.00 95.62 145 VAL A N 1
ATOM 1071 C CA . VAL A 1 145 ? 15.061 -0.670 -5.107 1.00 95.62 145 VAL A CA 1
ATOM 1072 C C . VAL A 1 145 ? 15.060 -2.063 -5.743 1.00 95.62 145 VAL A C 1
ATOM 1074 O O . VAL A 1 145 ? 14.250 -2.330 -6.625 1.00 95.62 145 VAL A O 1
ATOM 1077 N N . GLY A 1 146 ? 15.877 -2.991 -5.238 1.00 94.25 146 GLY A N 1
ATOM 1078 C CA . GLY A 1 146 ? 15.880 -4.384 -5.685 1.00 94.25 146 GLY A CA 1
ATOM 1079 C C . GLY A 1 146 ? 14.523 -5.068 -5.498 1.00 94.25 146 GLY A C 1
ATOM 1080 O O . GLY A 1 146 ? 14.044 -5.735 -6.410 1.00 94.25 146 GLY A O 1
ATOM 1081 N N . ARG A 1 147 ? 13.847 -4.848 -4.360 1.00 92.50 147 ARG A N 1
ATOM 1082 C CA . ARG A 1 147 ? 12.478 -5.350 -4.131 1.00 92.50 147 ARG A CA 1
ATOM 1083 C C . ARG A 1 147 ? 11.457 -4.732 -5.077 1.00 92.50 147 ARG A C 1
ATOM 1085 O O . ARG A 1 147 ? 10.561 -5.443 -5.515 1.00 92.50 147 ARG A O 1
ATOM 1092 N N . ALA A 1 148 ? 11.577 -3.444 -5.388 1.00 92.75 148 ALA A N 1
ATOM 1093 C CA . ALA A 1 148 ? 10.685 -2.788 -6.336 1.00 92.75 148 ALA A CA 1
ATOM 1094 C C . ALA A 1 148 ? 10.821 -3.392 -7.740 1.00 92.75 148 ALA A C 1
ATOM 1096 O O . ALA A 1 148 ? 9.812 -3.708 -8.364 1.00 92.75 148 ALA A O 1
ATOM 1097 N N . LEU A 1 149 ? 12.057 -3.628 -8.190 1.00 91.75 149 LEU A N 1
ATOM 1098 C CA . LEU A 1 149 ? 12.345 -4.275 -9.472 1.00 91.75 149 LEU A CA 1
ATOM 1099 C C . LEU A 1 149 ? 11.855 -5.728 -9.497 1.00 91.75 149 LEU A C 1
ATOM 1101 O O . LEU A 1 149 ? 11.098 -6.107 -10.386 1.00 91.75 149 LEU A O 1
ATOM 1105 N N . ALA A 1 150 ? 12.233 -6.530 -8.498 1.00 89.31 150 ALA A N 1
ATOM 1106 C CA . ALA A 1 150 ? 11.849 -7.941 -8.412 1.00 89.31 150 ALA A CA 1
ATOM 1107 C C . ALA A 1 150 ? 10.333 -8.128 -8.247 1.00 89.31 150 ALA A C 1
ATOM 1109 O O . ALA A 1 150 ? 9.755 -9.073 -8.774 1.00 89.31 150 ALA A O 1
ATOM 1110 N N . GLY A 1 151 ? 9.685 -7.207 -7.533 1.00 85.75 151 GLY A N 1
ATOM 1111 C CA . GLY A 1 151 ? 8.238 -7.151 -7.381 1.00 85.75 151 GLY A CA 1
ATOM 1112 C C . GLY A 1 151 ? 7.517 -6.562 -8.589 1.00 85.75 151 GLY A C 1
ATOM 1113 O O . GLY A 1 151 ? 6.313 -6.392 -8.511 1.00 85.75 151 GLY A O 1
ATOM 1114 N N . GLY A 1 152 ? 8.214 -6.210 -9.674 1.00 87.00 152 GLY A N 1
ATOM 1115 C CA . GLY A 1 152 ? 7.603 -5.711 -10.903 1.00 87.00 152 GLY A CA 1
ATOM 1116 C C . GLY A 1 152 ? 6.887 -4.367 -10.762 1.00 87.00 152 GLY A C 1
ATOM 1117 O O . GLY A 1 152 ? 5.998 -4.078 -11.569 1.00 87.00 152 GLY A O 1
ATOM 1118 N N . LEU A 1 153 ? 7.250 -3.559 -9.758 1.00 90.06 153 LEU A N 1
ATOM 1119 C CA . LEU A 1 153 ? 6.714 -2.210 -9.604 1.00 90.06 153 LEU A CA 1
ATOM 1120 C C . LEU A 1 153 ? 7.093 -1.344 -10.814 1.00 90.06 153 LEU A C 1
ATOM 1122 O O . LEU A 1 153 ? 8.160 -1.537 -11.404 1.00 90.06 153 LEU A O 1
ATOM 1126 N N . PRO A 1 154 ? 6.255 -0.357 -11.169 1.00 89.25 154 PRO A N 1
ATOM 1127 C CA . PRO A 1 154 ? 6.524 0.576 -12.259 1.00 89.25 154 PRO A CA 1
ATOM 1128 C C . PRO A 1 154 ? 7.616 1.588 -11.862 1.00 89.25 154 PRO A C 1
ATOM 1130 O O . PRO A 1 154 ? 7.344 2.755 -11.569 1.00 89.25 154 PRO A O 1
ATOM 1133 N N . VAL A 1 155 ? 8.864 1.119 -11.815 1.00 91.81 155 VAL A N 1
ATOM 1134 C CA . VAL A 1 155 ? 10.065 1.930 -11.582 1.00 91.81 155 VAL A CA 1
ATOM 1135 C C . VAL A 1 155 ? 10.336 2.771 -12.825 1.00 91.81 155 VAL A C 1
ATOM 1137 O O . VAL A 1 155 ? 10.442 2.199 -13.898 1.00 91.81 155 VAL A O 1
ATOM 1140 N N . GLU A 1 156 ? 10.448 4.094 -12.682 1.00 89.75 156 GLU A N 1
ATOM 1141 C CA . GLU A 1 156 ? 10.627 5.054 -13.786 1.00 89.75 156 GLU A CA 1
ATOM 1142 C C . GLU A 1 156 ? 12.090 5.425 -14.048 1.00 89.75 156 GLU A C 1
ATOM 1144 O O . GLU A 1 156 ? 12.528 5.531 -15.190 1.00 89.75 156 GLU A O 1
ATOM 1149 N N . THR A 1 157 ? 12.866 5.624 -12.985 1.00 90.50 157 THR A N 1
ATOM 1150 C CA . THR A 1 157 ? 14.293 5.941 -13.085 1.00 90.50 157 THR A CA 1
ATOM 1151 C C . THR A 1 157 ? 15.046 5.353 -11.905 1.00 90.50 157 THR A C 1
ATOM 1153 O O . THR A 1 157 ? 14.480 5.215 -10.819 1.00 90.50 157 THR A O 1
ATOM 1156 N N . VAL A 1 158 ? 16.317 5.018 -12.125 1.00 93.75 158 VAL A N 1
ATOM 1157 C CA . VAL A 1 158 ? 17.257 4.547 -11.105 1.00 93.75 158 VAL A CA 1
ATOM 1158 C C . VAL A 1 158 ? 18.498 5.424 -11.179 1.00 93.75 158 VAL A C 1
ATOM 1160 O O . VAL A 1 158 ? 19.160 5.486 -12.213 1.00 93.75 158 VAL A O 1
ATOM 1163 N N . VAL A 1 159 ? 18.823 6.090 -10.076 1.00 94.44 159 VAL A N 1
ATOM 1164 C CA . VAL A 1 159 ? 20.012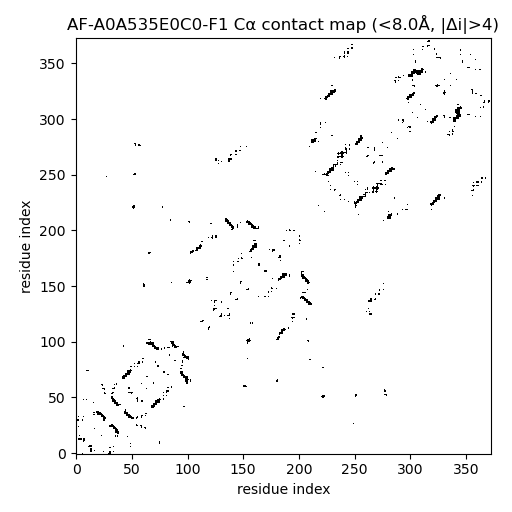 6.933 -9.931 1.00 94.44 159 VAL A CA 1
ATOM 1165 C C . VAL A 1 159 ? 20.906 6.331 -8.862 1.00 94.44 159 VAL A C 1
ATOM 1167 O O . VAL A 1 159 ? 20.432 6.046 -7.767 1.00 94.44 159 VAL A O 1
ATOM 1170 N N . TYR A 1 160 ? 22.190 6.137 -9.154 1.00 95.25 160 TYR A N 1
ATOM 1171 C CA . TYR A 1 160 ? 23.113 5.457 -8.244 1.00 95.25 160 TYR A CA 1
ATOM 1172 C C . TYR A 1 160 ? 24.454 6.174 -8.083 1.00 95.25 160 TYR A C 1
ATOM 1174 O O . TYR A 1 160 ? 24.924 6.877 -8.977 1.00 95.25 160 TYR A O 1
ATOM 1182 N N . GLY A 1 161 ? 25.070 5.989 -6.919 1.00 93.69 161 GLY A N 1
ATOM 1183 C CA . GLY A 1 161 ? 26.369 6.536 -6.542 1.00 93.69 161 GLY A CA 1
ATOM 1184 C C . GLY A 1 161 ? 27.501 5.533 -6.727 1.00 93.69 161 GLY A C 1
ATOM 1185 O O . GLY A 1 161 ? 27.291 4.359 -7.030 1.00 93.69 161 GLY A O 1
ATOM 1186 N N . ALA A 1 162 ? 28.738 5.984 -6.513 1.00 90.75 162 ALA A N 1
ATOM 1187 C CA . ALA A 1 162 ? 29.904 5.106 -6.619 1.00 90.75 162 ALA A CA 1
ATOM 1188 C C . ALA A 1 162 ? 29.925 4.005 -5.542 1.00 90.75 162 ALA A C 1
ATOM 1190 O O . ALA A 1 162 ? 30.489 2.940 -5.787 1.00 90.75 162 ALA A O 1
ATOM 1191 N N . GLY A 1 163 ? 29.310 4.249 -4.377 1.00 90.94 163 GLY A N 1
ATOM 1192 C CA . GLY A 1 163 ? 29.231 3.280 -3.282 1.00 90.94 163 GLY A CA 1
ATOM 1193 C C . GLY A 1 163 ? 28.509 1.989 -3.667 1.00 90.94 163 GLY A C 1
ATOM 1194 O O . GLY A 1 163 ? 28.970 0.918 -3.282 1.00 90.94 163 GLY A O 1
ATOM 1195 N N . LEU A 1 164 ? 27.490 2.062 -4.538 1.00 94.19 164 LEU A N 1
ATOM 1196 C CA . LEU A 1 164 ? 26.734 0.889 -4.995 1.00 94.19 164 LEU A CA 1
ATOM 1197 C C . LEU A 1 164 ? 27.643 -0.146 -5.671 1.00 94.19 164 LEU A C 1
ATOM 1199 O O . LEU A 1 164 ? 27.445 -1.342 -5.516 1.00 94.19 164 LEU A O 1
ATOM 1203 N N . LEU A 1 165 ? 28.662 0.311 -6.403 1.00 90.88 165 LEU A N 1
ATOM 1204 C CA . LEU A 1 165 ? 29.565 -0.555 -7.165 1.00 90.88 165 LEU A CA 1
ATOM 1205 C C . LEU A 1 165 ? 30.614 -1.264 -6.295 1.00 90.88 165 LEU A C 1
ATOM 1207 O O . LEU A 1 165 ? 31.379 -2.074 -6.812 1.00 90.88 165 LEU A O 1
ATOM 1211 N N . ARG A 1 166 ? 30.692 -0.947 -4.996 1.00 89.75 166 ARG A N 1
ATOM 1212 C CA . ARG A 1 166 ? 31.628 -1.593 -4.062 1.00 89.75 166 ARG A CA 1
ATOM 1213 C C . ARG A 1 166 ? 31.139 -2.965 -3.598 1.00 89.75 166 ARG A C 1
ATOM 1215 O O . ARG A 1 166 ? 31.945 -3.755 -3.120 1.00 89.75 166 ARG A O 1
ATOM 1222 N N . ASP A 1 167 ? 29.842 -3.229 -3.732 1.00 87.06 167 ASP A N 1
ATOM 1223 C CA . ASP A 1 167 ? 29.191 -4.482 -3.360 1.00 87.06 167 ASP A CA 1
ATOM 1224 C C . ASP A 1 167 ? 28.756 -5.235 -4.637 1.00 87.06 167 ASP A C 1
ATOM 1226 O O . ASP A 1 167 ? 28.081 -4.638 -5.486 1.00 87.06 167 ASP A O 1
ATOM 1230 N N . PRO A 1 168 ? 29.086 -6.533 -4.804 1.00 85.62 168 PRO A N 1
ATOM 1231 C CA . PRO A 1 168 ? 28.578 -7.353 -5.907 1.00 85.62 168 PRO A CA 1
ATOM 1232 C C . PRO A 1 168 ? 27.050 -7.306 -6.075 1.00 85.62 168 PRO A C 1
ATOM 1234 O O . PRO A 1 168 ? 26.549 -7.334 -7.202 1.00 85.62 168 PRO A O 1
ATOM 1237 N N . ALA A 1 169 ? 26.297 -7.173 -4.977 1.00 89.06 169 ALA A N 1
ATOM 1238 C CA . ALA A 1 169 ? 24.843 -7.031 -5.008 1.00 89.06 169 ALA A CA 1
ATOM 1239 C C . ALA A 1 169 ? 24.390 -5.755 -5.738 1.00 89.06 169 ALA A C 1
ATOM 1241 O O . ALA A 1 169 ? 23.308 -5.724 -6.328 1.00 89.06 169 ALA A O 1
ATOM 1242 N N . GLY A 1 170 ? 25.222 -4.710 -5.746 1.00 93.62 170 GLY A N 1
ATOM 1243 C CA . GLY A 1 170 ? 24.971 -3.492 -6.503 1.00 93.62 170 GLY A CA 1
ATOM 1244 C C . GLY A 1 170 ? 25.053 -3.705 -8.012 1.00 93.62 170 GLY A C 1
ATOM 1245 O O . GLY A 1 170 ? 24.193 -3.209 -8.737 1.00 93.62 170 GLY A O 1
ATOM 1246 N N . GLY A 1 171 ? 26.020 -4.498 -8.487 1.00 93.06 171 GLY A N 1
ATOM 1247 C CA . GLY A 1 171 ? 26.108 -4.895 -9.898 1.00 93.06 171 GLY A CA 1
ATOM 1248 C C . GLY A 1 171 ? 24.859 -5.653 -10.354 1.00 93.06 171 GLY A C 1
ATOM 1249 O O . GLY A 1 171 ? 24.211 -5.249 -11.318 1.00 93.06 171 GLY A O 1
ATOM 1250 N N . ALA A 1 172 ? 24.451 -6.661 -9.577 1.00 93.88 172 ALA A N 1
ATOM 1251 C CA . ALA A 1 172 ? 23.244 -7.443 -9.850 1.00 93.88 172 ALA A CA 1
ATOM 1252 C C . ALA A 1 172 ? 21.965 -6.585 -9.878 1.00 93.88 172 ALA A C 1
ATOM 1254 O O . ALA A 1 172 ? 21.075 -6.822 -10.693 1.00 93.88 172 ALA A O 1
ATOM 1255 N N . LEU A 1 173 ? 21.868 -5.558 -9.023 1.00 95.69 173 LEU A N 1
ATOM 1256 C CA . LEU A 1 173 ? 20.746 -4.616 -9.040 1.00 95.69 173 LEU A CA 1
ATOM 1257 C C . LEU A 1 173 ? 20.701 -3.803 -10.336 1.00 95.69 173 LEU A C 1
ATOM 1259 O O . LEU A 1 173 ? 19.624 -3.612 -10.900 1.00 95.69 173 LEU A O 1
ATOM 1263 N N . LEU A 1 174 ? 21.851 -3.318 -10.810 1.00 94.25 174 LEU A N 1
ATOM 1264 C CA . LEU A 1 174 ? 21.926 -2.569 -12.065 1.00 94.25 174 LEU A CA 1
ATOM 1265 C C . LEU A 1 174 ? 21.582 -3.459 -13.261 1.00 94.25 174 LEU A C 1
ATOM 1267 O O . LEU A 1 174 ? 20.872 -3.011 -14.159 1.00 94.25 174 LEU A O 1
ATOM 1271 N N . ASP A 1 175 ? 22.012 -4.719 -13.251 1.00 92.75 175 ASP A N 1
ATOM 1272 C CA . ASP A 1 175 ? 21.650 -5.689 -14.285 1.00 92.75 175 ASP A CA 1
ATOM 1273 C C . ASP A 1 175 ? 20.155 -6.010 -14.261 1.00 92.75 175 ASP A C 1
ATOM 1275 O O . ASP A 1 175 ? 19.518 -6.011 -15.311 1.00 92.75 175 ASP A O 1
ATOM 1279 N N . ALA A 1 176 ? 19.558 -6.166 -13.076 1.00 92.06 176 ALA A N 1
ATOM 1280 C CA . ALA A 1 176 ? 18.111 -6.317 -12.934 1.00 92.06 176 ALA A CA 1
ATOM 1281 C C . ALA A 1 176 ? 17.350 -5.083 -13.449 1.00 92.06 176 ALA A C 1
ATOM 1283 O O . ALA A 1 176 ? 16.331 -5.219 -14.124 1.00 92.06 176 ALA A O 1
ATOM 1284 N N . ALA A 1 177 ? 17.854 -3.874 -13.186 1.00 91.38 177 ALA A N 1
ATOM 1285 C CA . ALA A 1 177 ? 17.265 -2.647 -13.712 1.00 91.38 177 ALA A CA 1
ATOM 1286 C C . ALA A 1 177 ? 17.363 -2.575 -15.248 1.00 91.38 177 ALA A C 1
ATOM 1288 O O . ALA A 1 177 ? 16.381 -2.232 -15.906 1.00 91.38 177 ALA A O 1
ATOM 1289 N N . ARG A 1 178 ? 18.506 -2.959 -15.835 1.00 89.75 178 ARG A N 1
ATOM 1290 C CA . ARG A 1 178 ? 18.683 -3.048 -17.297 1.00 89.75 178 ARG A CA 1
ATOM 1291 C C . ARG A 1 178 ? 17.790 -4.114 -17.923 1.00 89.75 178 ARG A C 1
ATOM 1293 O O . ARG A 1 178 ? 17.189 -3.857 -18.962 1.00 89.75 178 ARG A O 1
ATOM 1300 N N . ALA A 1 179 ? 17.648 -5.270 -17.278 1.00 87.00 179 ALA A N 1
ATOM 1301 C CA . ALA A 1 179 ? 16.729 -6.327 -17.695 1.00 87.00 179 ALA A CA 1
ATOM 1302 C C . ALA A 1 179 ? 15.260 -5.870 -17.628 1.00 87.00 179 ALA A C 1
ATOM 1304 O O . ALA A 1 179 ? 14.459 -6.243 -18.479 1.00 87.00 179 ALA A O 1
ATOM 1305 N N . ALA A 1 180 ? 14.920 -4.984 -16.684 1.00 82.88 180 ALA A N 1
ATOM 1306 C CA . ALA A 1 180 ? 13.633 -4.285 -16.641 1.00 82.88 180 ALA A CA 1
ATOM 1307 C C . ALA A 1 180 ? 13.511 -3.152 -17.688 1.00 82.88 180 ALA A C 1
ATOM 1309 O O . ALA A 1 180 ? 12.492 -2.463 -17.755 1.00 82.88 180 ALA A O 1
ATOM 1310 N N . GLY A 1 181 ? 14.536 -2.950 -18.523 1.00 80.62 181 GLY A N 1
ATOM 1311 C CA . GLY A 1 181 ? 14.567 -1.968 -19.601 1.00 80.62 181 GLY A CA 1
ATOM 1312 C C . GLY A 1 181 ? 14.852 -0.534 -19.157 1.00 80.62 181 GLY A C 1
ATOM 1313 O O . GLY A 1 181 ? 14.601 0.396 -19.925 1.00 80.62 181 GLY A O 1
ATOM 1314 N N . LEU A 1 182 ? 15.360 -0.353 -17.940 1.00 86.50 182 LEU A N 1
ATOM 1315 C CA . LEU A 1 182 ? 15.801 0.937 -17.423 1.00 86.50 182 LEU A CA 1
ATOM 1316 C C . LEU A 1 182 ? 17.244 1.210 -17.853 1.00 86.50 182 LEU A C 1
ATOM 1318 O O . LEU A 1 182 ? 18.023 0.291 -18.100 1.00 86.50 182 LEU A O 1
ATOM 1322 N N . ALA A 1 183 ? 17.614 2.487 -17.878 1.00 87.62 183 ALA A N 1
ATOM 1323 C CA . ALA A 1 183 ? 18.998 2.927 -18.010 1.00 87.62 183 ALA A CA 1
ATOM 1324 C C . ALA A 1 183 ? 19.429 3.563 -16.678 1.00 87.62 183 ALA A C 1
ATOM 1326 O O . ALA A 1 183 ? 19.171 4.751 -16.473 1.00 87.62 183 ALA A O 1
ATOM 1327 N N . PRO A 1 184 ? 20.000 2.795 -15.726 1.00 90.69 184 PRO A N 1
ATOM 1328 C CA . PRO A 1 184 ? 20.453 3.354 -14.459 1.00 90.69 184 PRO A CA 1
ATOM 1329 C C . PRO A 1 184 ? 21.507 4.438 -14.677 1.00 90.69 184 PRO A C 1
ATOM 1331 O O . PRO A 1 184 ? 22.478 4.235 -15.403 1.00 90.69 184 PRO A O 1
ATOM 1334 N N . ARG A 1 185 ? 21.348 5.581 -14.014 1.00 90.25 185 ARG A N 1
ATOM 1335 C CA . ARG A 1 185 ? 22.195 6.758 -14.214 1.00 90.25 185 ARG A CA 1
ATOM 1336 C C . ARG A 1 185 ? 23.122 6.984 -13.030 1.00 90.25 185 ARG A C 1
ATOM 1338 O O . ARG A 1 185 ? 22.683 7.028 -11.880 1.00 90.25 185 ARG A O 1
ATOM 1345 N N . ARG A 1 186 ? 24.411 7.175 -13.308 1.00 92.00 186 ARG A N 1
ATOM 1346 C CA . ARG A 1 186 ? 25.403 7.457 -12.270 1.00 92.00 186 ARG A CA 1
ATOM 1347 C C . ARG A 1 186 ? 25.357 8.929 -11.853 1.00 92.00 186 ARG A C 1
ATOM 1349 O O . ARG A 1 186 ? 25.392 9.826 -12.695 1.00 92.00 186 ARG A O 1
ATOM 1356 N N . ALA A 1 187 ? 25.351 9.168 -10.549 1.00 92.44 187 ALA A N 1
ATOM 1357 C CA . ALA A 1 187 ? 25.459 10.478 -9.921 1.00 92.44 187 ALA A CA 1
ATOM 1358 C C . ALA A 1 187 ? 26.689 10.539 -9.002 1.00 92.44 187 ALA A C 1
ATOM 1360 O O . ALA A 1 187 ? 27.182 9.520 -8.514 1.00 92.44 187 ALA A O 1
ATOM 1361 N N . SER A 1 188 ? 27.190 11.750 -8.760 1.00 92.31 188 SER A N 1
ATOM 1362 C CA . SER A 1 188 ? 28.163 11.988 -7.691 1.00 92.31 188 SER A CA 1
ATOM 1363 C C . SER A 1 188 ? 27.474 11.988 -6.324 1.00 92.31 188 SER A C 1
ATOM 1365 O O . SER A 1 188 ? 26.293 12.327 -6.221 1.00 92.31 188 SER A O 1
ATOM 1367 N N . ASP A 1 189 ? 28.218 11.693 -5.257 1.00 91.38 189 ASP A N 1
ATOM 1368 C CA . ASP A 1 189 ? 27.698 11.729 -3.881 1.00 91.38 189 ASP A CA 1
ATOM 1369 C C . ASP A 1 189 ? 27.163 13.123 -3.517 1.00 91.38 189 ASP A C 1
ATOM 1371 O O . ASP A 1 189 ? 26.140 13.254 -2.847 1.00 91.38 189 ASP A O 1
ATOM 1375 N N . GLY A 1 190 ? 27.806 14.179 -4.030 1.00 92.25 190 GLY A N 1
ATOM 1376 C CA . GLY A 1 190 ? 27.333 15.552 -3.877 1.00 92.25 190 GLY A CA 1
ATOM 1377 C C . GLY A 1 190 ? 25.967 15.781 -4.525 1.00 92.25 190 GLY A C 1
ATOM 1378 O O . GLY A 1 190 ? 25.120 16.442 -3.932 1.00 92.25 190 GLY A O 1
ATOM 1379 N N . LEU A 1 191 ? 25.720 15.214 -5.713 1.00 93.56 191 LEU A N 1
ATOM 1380 C CA . LEU A 1 191 ? 24.417 15.296 -6.374 1.00 93.56 191 LEU A CA 1
ATOM 1381 C C . LEU A 1 191 ? 23.363 14.461 -5.637 1.00 93.56 191 LEU A C 1
ATOM 1383 O O . LEU A 1 191 ? 22.292 14.991 -5.345 1.00 93.56 191 LEU A O 1
ATOM 1387 N N . LEU A 1 192 ? 23.675 13.214 -5.267 1.00 93.44 192 LEU A N 1
ATOM 1388 C CA . LEU A 1 192 ? 22.798 12.361 -4.452 1.00 93.44 192 LEU A CA 1
ATOM 1389 C C . LEU A 1 192 ? 22.418 13.032 -3.128 1.00 93.44 192 LEU A C 1
ATOM 1391 O O . LEU A 1 192 ? 21.253 13.016 -2.737 1.0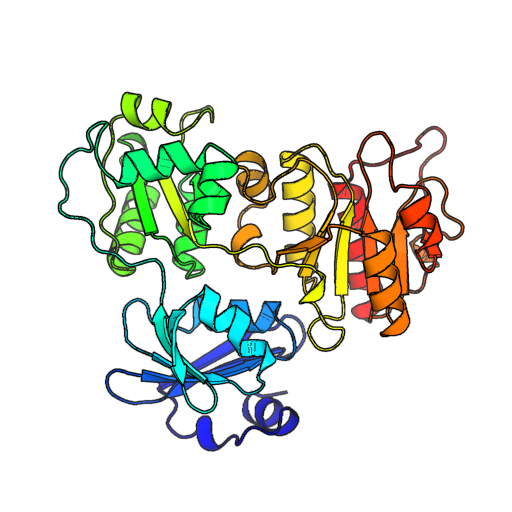0 93.44 192 LEU A O 1
ATOM 1395 N N . GLY A 1 193 ? 23.371 13.701 -2.478 1.00 93.38 193 GLY A N 1
ATOM 1396 C CA . GLY A 1 193 ? 23.139 14.467 -1.256 1.00 93.38 193 GLY A CA 1
ATOM 1397 C C . GLY A 1 193 ? 22.145 15.621 -1.416 1.00 93.38 193 GLY A C 1
ATOM 1398 O O . GLY A 1 193 ? 21.564 16.038 -0.417 1.00 93.38 193 GLY A O 1
ATOM 1399 N N . THR A 1 194 ? 21.908 16.106 -2.645 1.00 93.12 194 THR A N 1
ATOM 1400 C CA . THR A 1 194 ? 20.841 17.084 -2.945 1.00 93.12 194 THR A CA 1
ATOM 1401 C C . THR A 1 194 ? 19.472 16.451 -3.186 1.00 93.12 194 THR A C 1
ATOM 1403 O O . THR A 1 194 ? 18.473 17.163 -3.160 1.00 93.12 194 THR A O 1
ATOM 1406 N N . LEU A 1 195 ? 19.416 15.142 -3.451 1.00 93.31 195 LEU A N 1
ATOM 1407 C CA . LEU A 1 195 ? 18.182 14.412 -3.758 1.00 93.31 195 LEU A CA 1
ATOM 1408 C C . LEU A 1 195 ? 17.537 13.801 -2.514 1.00 93.31 195 LEU A C 1
ATOM 1410 O O . LEU A 1 195 ? 16.342 13.524 -2.513 1.00 93.31 195 LEU A O 1
ATOM 1414 N N . THR A 1 196 ? 18.314 13.590 -1.450 1.00 92.81 196 THR A N 1
ATOM 1415 C CA . THR A 1 196 ? 17.813 12.990 -0.214 1.00 92.81 196 THR A CA 1
ATOM 1416 C C . THR A 1 196 ? 18.467 13.559 1.042 1.00 92.81 196 THR A C 1
ATOM 1418 O O . THR A 1 196 ? 19.677 13.801 1.122 1.00 92.81 196 THR A O 1
ATOM 1421 N N . ALA A 1 197 ? 17.642 13.712 2.076 1.00 91.38 197 ALA A N 1
ATOM 1422 C CA . ALA A 1 197 ? 18.074 14.053 3.426 1.00 91.38 197 ALA A CA 1
ATOM 1423 C C . ALA A 1 197 ? 18.518 12.822 4.245 1.00 91.38 197 ALA A C 1
ATOM 1425 O O . ALA A 1 197 ? 18.988 12.979 5.369 1.00 91.38 197 ALA A O 1
ATOM 1426 N N . THR A 1 198 ? 18.372 11.600 3.720 1.00 91.25 198 THR A N 1
ATOM 1427 C CA . THR A 1 198 ? 18.703 10.359 4.438 1.00 91.25 198 THR A CA 1
ATOM 1428 C C . THR A 1 198 ? 20.205 10.244 4.704 1.00 91.25 198 THR A C 1
ATOM 1430 O O . THR A 1 198 ? 21.027 10.534 3.831 1.00 91.25 198 THR A O 1
ATOM 1433 N N . ARG A 1 199 ? 20.565 9.833 5.929 1.00 90.69 199 ARG A N 1
ATOM 1434 C CA . ARG A 1 199 ? 21.947 9.598 6.372 1.00 90.69 199 ARG A CA 1
ATOM 1435 C C . ARG A 1 199 ? 22.061 8.230 7.078 1.00 90.69 199 ARG A C 1
ATOM 1437 O O . ARG A 1 199 ? 21.163 7.923 7.865 1.00 90.69 199 ARG A O 1
ATOM 1444 N N . PRO A 1 200 ? 23.122 7.427 6.832 1.00 91.88 200 PRO A N 1
ATOM 1445 C CA . PRO A 1 200 ? 24.159 7.614 5.803 1.00 91.88 200 PRO A CA 1
ATOM 1446 C C . PRO A 1 200 ? 23.559 7.725 4.392 1.00 91.88 200 PRO A C 1
ATOM 1448 O O . PRO A 1 200 ? 22.412 7.333 4.175 1.00 91.88 200 PRO A O 1
ATOM 1451 N N . LEU A 1 201 ? 24.285 8.371 3.473 1.00 93.69 201 LEU A N 1
ATOM 1452 C CA . LEU A 1 201 ? 23.779 8.650 2.127 1.00 93.69 201 LEU A CA 1
ATOM 1453 C C . LEU A 1 201 ? 23.460 7.321 1.416 1.00 93.69 201 LEU A C 1
ATOM 1455 O O . LEU A 1 201 ? 24.331 6.454 1.381 1.00 93.69 201 LEU A O 1
ATOM 1459 N N . PRO A 1 202 ? 22.245 7.127 0.874 1.00 93.88 202 PRO A N 1
ATOM 1460 C CA . PRO A 1 202 ? 21.925 5.912 0.144 1.00 93.88 202 PRO A CA 1
ATOM 1461 C C . PRO A 1 202 ? 22.646 5.893 -1.206 1.00 93.88 202 PRO A C 1
ATOM 1463 O O . PRO A 1 202 ? 22.655 6.879 -1.940 1.00 93.88 202 PRO A O 1
ATOM 1466 N N . ASP A 1 203 ? 23.182 4.729 -1.558 1.00 94.88 203 ASP A N 1
ATOM 1467 C CA . ASP A 1 203 ? 23.944 4.543 -2.796 1.00 94.88 203 ASP A CA 1
ATOM 1468 C C . ASP A 1 203 ? 23.073 4.425 -4.054 1.00 94.88 203 ASP A C 1
ATOM 1470 O O . ASP A 1 203 ? 23.592 4.390 -5.168 1.00 94.88 203 ASP A O 1
ATOM 1474 N N . VAL A 1 204 ? 21.751 4.335 -3.898 1.00 96.38 204 VAL A N 1
ATOM 1475 C CA . VAL A 1 204 ? 20.801 4.255 -5.009 1.00 96.38 204 VAL A CA 1
ATOM 1476 C C . VAL A 1 204 ? 19.440 4.814 -4.611 1.00 96.38 204 VAL A C 1
ATOM 1478 O O . VAL A 1 204 ? 18.974 4.613 -3.487 1.00 96.38 204 VAL A O 1
ATOM 1481 N N . LEU A 1 205 ? 18.808 5.503 -5.552 1.00 96.75 205 LEU A N 1
ATOM 1482 C CA . LEU A 1 205 ? 17.467 6.063 -5.478 1.00 96.75 205 LEU A CA 1
ATOM 1483 C C . LEU A 1 205 ? 16.682 5.608 -6.706 1.00 96.75 205 LEU A C 1
ATOM 1485 O O . LEU A 1 205 ? 17.239 5.514 -7.800 1.00 96.75 205 LEU A O 1
ATOM 1489 N N . ALA A 1 206 ? 15.388 5.373 -6.544 1.00 95.56 206 ALA A N 1
ATOM 1490 C CA . ALA A 1 206 ? 14.495 5.110 -7.660 1.00 95.56 206 ALA A CA 1
ATOM 1491 C C . ALA A 1 206 ? 13.188 5.886 -7.517 1.00 95.56 206 ALA A C 1
ATOM 1493 O O . ALA A 1 206 ? 12.686 6.047 -6.405 1.00 95.56 206 ALA A O 1
ATOM 1494 N N . ALA A 1 207 ? 12.625 6.340 -8.634 1.00 95.12 207 ALA A N 1
ATOM 1495 C CA . ALA A 1 207 ? 11.259 6.857 -8.668 1.00 95.12 207 ALA A CA 1
ATOM 1496 C C . ALA A 1 207 ? 10.307 5.727 -9.066 1.00 95.12 207 ALA A C 1
ATOM 1498 O O . ALA A 1 207 ? 10.556 5.037 -10.053 1.00 95.12 207 ALA A O 1
ATOM 1499 N N . VAL A 1 208 ? 9.223 5.541 -8.318 1.00 93.62 208 VAL A N 1
ATOM 1500 C CA . VAL A 1 208 ? 8.238 4.476 -8.553 1.00 93.62 208 VAL A CA 1
ATOM 1501 C C . VAL A 1 208 ? 6.850 5.080 -8.669 1.00 93.62 208 VAL A C 1
ATOM 1503 O O . VAL A 1 208 ? 6.487 5.929 -7.857 1.00 93.62 208 VAL A O 1
ATOM 1506 N N . HIS A 1 209 ? 6.076 4.657 -9.669 1.00 90.62 209 HIS A N 1
ATOM 1507 C CA . HIS A 1 209 ? 4.689 5.087 -9.827 1.00 90.62 209 HIS A CA 1
ATOM 1508 C C . HIS A 1 209 ? 3.763 4.399 -8.819 1.00 90.62 209 HIS A C 1
ATOM 1510 O O . HIS A 1 209 ? 3.830 3.186 -8.627 1.00 90.62 209 HIS A O 1
ATOM 1516 N N . LEU A 1 210 ? 2.897 5.187 -8.183 1.00 87.06 210 LEU A N 1
ATOM 1517 C CA . LEU A 1 210 ? 1.816 4.697 -7.332 1.00 87.06 210 LEU A CA 1
ATOM 1518 C C . LEU A 1 210 ? 0.724 5.755 -7.240 1.00 87.06 210 LEU A C 1
ATOM 1520 O O . LEU A 1 210 ? 1.014 6.948 -7.098 1.00 87.06 210 LEU A O 1
ATOM 1524 N N . ARG A 1 211 ? -0.532 5.314 -7.257 1.00 83.31 211 ARG A N 1
ATOM 1525 C CA . ARG A 1 211 ? -1.684 6.186 -7.050 1.00 83.31 211 ARG A CA 1
ATOM 1526 C C . ARG A 1 211 ? -2.366 5.862 -5.722 1.00 83.31 211 ARG A C 1
ATOM 1528 O O . ARG A 1 211 ? -2.846 4.755 -5.523 1.00 83.31 211 ARG A O 1
ATOM 1535 N N . LEU A 1 212 ? -2.470 6.859 -4.844 1.00 86.50 212 LEU A N 1
ATOM 1536 C CA . LEU A 1 212 ? -3.390 6.794 -3.705 1.00 86.50 212 LEU A CA 1
ATOM 1537 C C . LEU A 1 212 ? -4.813 7.052 -4.213 1.00 86.50 212 LEU A C 1
ATOM 1539 O O . LEU A 1 212 ? -5.021 7.983 -4.998 1.00 86.50 212 LEU A O 1
ATOM 1543 N N . ARG A 1 213 ? -5.767 6.220 -3.797 1.00 88.25 213 ARG A N 1
ATOM 1544 C CA . ARG A 1 213 ? -7.184 6.326 -4.188 1.00 88.25 213 ARG A CA 1
ATOM 1545 C C . ARG A 1 213 ? -8.050 6.807 -3.035 1.00 88.25 213 ARG A C 1
ATOM 1547 O O . ARG A 1 213 ? -7.600 6.821 -1.888 1.00 88.25 213 ARG A O 1
ATOM 1554 N N . ASP A 1 214 ? -9.266 7.224 -3.356 1.00 91.75 214 ASP A N 1
ATOM 1555 C CA . ASP A 1 214 ? -10.232 7.639 -2.350 1.00 91.75 214 ASP A CA 1
ATOM 1556 C C . ASP A 1 214 ? -10.873 6.402 -1.718 1.00 91.75 214 ASP A C 1
ATOM 1558 O O . ASP A 1 214 ? -11.173 5.427 -2.406 1.00 91.75 214 ASP A O 1
ATOM 1562 N N . ALA A 1 215 ? -11.067 6.411 -0.404 1.00 93.06 215 ALA A N 1
ATOM 1563 C CA . ALA A 1 215 ? -11.704 5.308 0.302 1.00 93.06 215 ALA A CA 1
ATOM 1564 C C . ALA A 1 215 ? -13.152 5.065 -0.168 1.00 93.06 215 ALA A C 1
ATOM 1566 O O . ALA A 1 215 ? -13.653 3.954 -0.015 1.00 93.06 215 ALA A O 1
ATOM 1567 N N . ALA A 1 216 ? -13.809 6.048 -0.792 1.00 89.81 216 ALA A N 1
ATOM 1568 C CA . ALA A 1 216 ? -15.095 5.868 -1.462 1.00 89.81 216 ALA A CA 1
ATOM 1569 C C . ALA A 1 216 ? -15.045 4.848 -2.620 1.00 89.81 216 ALA A C 1
ATOM 1571 O O . ALA A 1 216 ? -16.061 4.220 -2.912 1.00 89.81 216 ALA A O 1
ATOM 1572 N N . ASP A 1 217 ? -13.875 4.631 -3.234 1.00 87.44 217 ASP A N 1
ATOM 1573 C CA . ASP A 1 217 ? -13.673 3.635 -4.299 1.00 87.44 217 ASP A CA 1
ATOM 1574 C C . ASP A 1 217 ? -13.528 2.197 -3.748 1.00 87.44 217 ASP A C 1
ATOM 1576 O O . ASP A 1 217 ? -13.486 1.220 -4.508 1.00 87.44 217 ASP A O 1
ATOM 1580 N N . LEU A 1 218 ? -13.408 2.045 -2.423 1.00 87.31 218 LEU A N 1
ATOM 1581 C CA . LEU A 1 218 ? -13.271 0.759 -1.748 1.00 87.31 218 LEU A CA 1
ATOM 1582 C C . LEU A 1 218 ? -14.656 0.212 -1.381 1.00 87.31 218 LEU A C 1
ATOM 1584 O O . LEU A 1 218 ? -15.286 0.655 -0.423 1.00 87.31 218 LEU A O 1
ATOM 1588 N N . THR A 1 219 ? -15.123 -0.781 -2.137 1.00 73.25 219 THR A N 1
ATOM 1589 C CA . THR A 1 219 ? -16.398 -1.462 -1.878 1.00 73.25 219 THR A CA 1
ATOM 1590 C C . THR A 1 219 ? -16.204 -2.727 -1.043 1.00 73.25 219 THR A C 1
ATOM 1592 O O . THR A 1 219 ? -15.130 -3.332 -1.035 1.00 73.25 219 THR A O 1
ATOM 1595 N N . ALA A 1 220 ? -17.273 -3.169 -0.375 1.00 68.44 220 ALA A N 1
ATOM 1596 C CA . ALA A 1 220 ? -17.280 -4.400 0.418 1.00 68.44 220 ALA A CA 1
ATOM 1597 C C . ALA A 1 220 ? -17.008 -5.675 -0.404 1.00 68.44 220 ALA A C 1
ATOM 1599 O O . ALA A 1 220 ? -16.601 -6.694 0.142 1.00 68.44 220 ALA A O 1
ATOM 1600 N N . GLU A 1 221 ? -17.204 -5.617 -1.721 1.00 67.38 221 GLU A N 1
ATOM 1601 C CA . GLU A 1 221 ? -16.882 -6.708 -2.647 1.00 67.38 221 GLU A CA 1
ATOM 1602 C C . GLU A 1 221 ? -15.373 -6.833 -2.912 1.00 67.38 221 GLU A C 1
ATOM 1604 O O . GLU A 1 221 ? -14.907 -7.895 -3.309 1.00 67.38 221 GLU A O 1
ATOM 1609 N N . ARG A 1 222 ? -14.602 -5.756 -2.700 1.00 75.44 222 ARG A N 1
ATOM 1610 C CA . ARG A 1 222 ? -13.171 -5.667 -3.053 1.00 75.44 222 ARG A CA 1
ATOM 1611 C C . ARG A 1 222 ? -12.233 -6.027 -1.899 1.00 75.44 222 ARG A C 1
ATOM 1613 O O . ARG A 1 222 ? -11.030 -6.183 -2.123 1.00 75.44 222 ARG A O 1
ATOM 1620 N N . ALA A 1 223 ? -12.755 -6.104 -0.677 1.00 86.69 223 ALA A N 1
ATOM 1621 C CA . ALA A 1 223 ? -11.987 -6.344 0.536 1.00 86.69 223 ALA A CA 1
ATOM 1622 C C . ALA A 1 223 ? -12.874 -6.909 1.646 1.00 86.69 223 ALA A C 1
ATOM 1624 O O . ALA A 1 223 ? -14.052 -6.586 1.741 1.00 86.69 223 ALA A O 1
ATOM 1625 N N . ARG A 1 224 ? -12.287 -7.709 2.530 1.00 91.44 224 ARG A N 1
ATOM 1626 C CA . ARG A 1 224 ? -12.926 -8.247 3.734 1.00 91.44 224 ARG A CA 1
ATOM 1627 C C . ARG A 1 224 ? -12.139 -7.936 4.997 1.00 91.44 224 ARG A C 1
ATOM 1629 O O . ARG A 1 224 ? -12.732 -7.917 6.067 1.00 91.44 224 ARG A O 1
ATOM 1636 N N . VAL A 1 225 ? -10.837 -7.697 4.900 1.00 94.94 225 VAL A N 1
ATOM 1637 C CA . VAL A 1 225 ? -9.979 -7.348 6.032 1.00 94.94 225 VAL A CA 1
ATOM 1638 C C . VAL A 1 225 ? -9.299 -6.023 5.746 1.00 94.94 225 VAL A C 1
ATOM 1640 O O . VAL A 1 225 ? -8.464 -5.914 4.848 1.00 94.94 225 VAL A O 1
ATOM 1643 N N . LEU A 1 226 ? -9.648 -5.013 6.536 1.00 97.00 226 LEU A N 1
ATOM 1644 C CA . LEU A 1 226 ? -9.134 -3.658 6.401 1.00 97.00 226 LEU A CA 1
ATOM 1645 C C . LEU A 1 226 ? -8.389 -3.236 7.663 1.00 97.00 226 LEU A C 1
ATOM 1647 O O . LEU A 1 226 ? -8.806 -3.532 8.785 1.00 97.00 226 LEU A O 1
ATOM 1651 N N . LEU A 1 227 ? -7.317 -2.475 7.474 1.00 97.94 227 LEU A N 1
ATOM 1652 C CA . LEU A 1 227 ? -6.684 -1.724 8.550 1.00 97.94 227 LEU A CA 1
ATOM 1653 C C . LEU A 1 227 ? -6.843 -0.232 8.278 1.00 97.94 227 LEU A C 1
ATOM 1655 O O . LEU A 1 227 ? -6.520 0.250 7.194 1.00 97.94 227 LEU A O 1
ATOM 1659 N N . VAL A 1 228 ? -7.315 0.500 9.276 1.00 97.62 228 VAL A N 1
ATOM 1660 C CA . VAL A 1 228 ? -7.495 1.945 9.224 1.00 97.62 228 VAL A CA 1
ATOM 1661 C C . VAL A 1 228 ? -6.479 2.593 10.156 1.00 97.62 228 VAL A C 1
ATOM 1663 O O . VAL A 1 228 ? -6.461 2.310 11.350 1.00 97.62 228 VAL A O 1
ATOM 1666 N N . ALA A 1 229 ? -5.637 3.466 9.613 1.00 97.00 229 ALA A N 1
ATOM 1667 C CA . ALA A 1 229 ? -4.698 4.286 10.368 1.00 97.00 229 ALA A CA 1
ATOM 1668 C C . ALA A 1 229 ? -5.240 5.721 10.453 1.00 97.00 229 ALA A C 1
ATOM 1670 O O . ALA A 1 229 ? -5.109 6.504 9.507 1.00 97.00 229 ALA A O 1
ATOM 1671 N N . GLU A 1 230 ? -5.879 6.062 11.573 1.00 96.25 230 GLU A N 1
ATOM 1672 C CA . GLU A 1 230 ? -6.414 7.401 11.820 1.00 96.25 230 GLU A CA 1
ATOM 1673 C C . GLU A 1 230 ? -5.329 8.298 12.421 1.00 96.25 230 GLU A C 1
ATOM 1675 O O . GLU A 1 230 ? -4.826 8.026 13.507 1.00 96.25 230 GLU A O 1
ATOM 1680 N N . ASN A 1 231 ? -4.994 9.393 11.733 1.00 93.94 231 ASN A N 1
ATOM 1681 C CA . ASN A 1 231 ? -4.126 10.451 12.255 1.00 93.94 231 ASN A CA 1
ATOM 1682 C C . ASN A 1 231 ? -2.756 9.976 12.779 1.00 93.94 231 ASN A C 1
ATOM 1684 O O . ASN A 1 231 ? -2.183 10.621 13.654 1.00 93.94 231 ASN A O 1
ATOM 1688 N N . VAL A 1 232 ? -2.192 8.883 12.253 1.00 94.62 232 VAL A N 1
ATOM 1689 C CA . VAL A 1 232 ? -0.822 8.461 12.598 1.00 94.62 232 VAL A CA 1
ATOM 1690 C C . VAL A 1 232 ? 0.149 9.541 12.133 1.00 94.62 232 VAL A C 1
ATOM 1692 O O . VAL A 1 232 ? 0.259 9.785 10.933 1.00 94.62 232 VAL A O 1
ATOM 1695 N N . GLN A 1 233 ? 0.839 10.211 13.057 1.00 91.94 233 GLN A N 1
ATOM 1696 C CA . GLN A 1 233 ? 1.628 11.418 12.763 1.00 91.94 233 GLN A CA 1
ATOM 1697 C C . GLN A 1 233 ? 3.077 11.124 12.381 1.00 91.94 233 GLN A C 1
ATOM 1699 O O . GLN A 1 233 ? 3.704 11.894 11.647 1.00 91.94 233 GLN A O 1
ATOM 1704 N N . ASN A 1 234 ? 3.638 10.025 12.880 1.00 93.06 234 ASN A N 1
ATOM 1705 C CA . ASN A 1 234 ? 5.019 9.687 12.589 1.00 93.06 234 ASN A CA 1
ATOM 1706 C C . ASN A 1 234 ? 5.098 8.800 11.326 1.00 93.06 234 ASN A C 1
ATOM 1708 O O . ASN A 1 234 ? 4.525 7.706 11.302 1.00 93.06 234 ASN A O 1
ATOM 1712 N N . PRO A 1 235 ? 5.840 9.201 10.274 1.00 94.25 235 PRO A N 1
ATOM 1713 C CA . PRO A 1 235 ? 5.973 8.397 9.061 1.00 94.25 235 PRO A CA 1
ATOM 1714 C C . PRO A 1 235 ? 6.645 7.044 9.298 1.00 94.25 235 PRO A C 1
ATOM 1716 O O . PRO A 1 235 ? 6.279 6.078 8.634 1.00 94.25 235 PRO A O 1
ATOM 1719 N N . ASP A 1 236 ? 7.589 6.934 10.234 1.00 95.06 236 ASP A N 1
ATOM 1720 C CA . ASP A 1 236 ? 8.208 5.654 10.580 1.00 95.06 236 ASP A CA 1
ATOM 1721 C C . ASP A 1 236 ? 7.180 4.709 11.237 1.00 95.06 236 ASP A C 1
ATOM 1723 O O . ASP A 1 236 ? 7.127 3.527 10.886 1.00 95.06 236 ASP A O 1
ATOM 1727 N N . ASN A 1 237 ? 6.288 5.232 12.090 1.00 96.00 237 ASN A N 1
ATOM 1728 C CA . ASN A 1 237 ? 5.178 4.461 12.662 1.00 96.00 237 ASN A CA 1
ATOM 1729 C C . ASN A 1 237 ? 4.168 4.028 11.599 1.00 96.00 237 ASN A C 1
ATOM 1731 O O . ASN A 1 237 ? 3.822 2.849 11.544 1.00 96.00 237 ASN A O 1
ATOM 1735 N N . LEU A 1 238 ? 3.746 4.935 10.708 1.00 96.75 238 LEU A N 1
ATOM 1736 C CA . LEU A 1 238 ? 2.866 4.571 9.595 1.00 96.75 238 LEU A CA 1
ATOM 1737 C C . LEU A 1 238 ? 3.515 3.492 8.719 1.00 96.75 238 LEU A C 1
ATOM 1739 O O . LEU A 1 238 ? 2.859 2.539 8.314 1.00 96.75 238 LEU A O 1
ATOM 1743 N N . GLY A 1 239 ? 4.822 3.589 8.469 1.00 96.62 239 GLY A N 1
ATOM 1744 C CA . GLY A 1 239 ? 5.545 2.562 7.727 1.00 96.62 239 GLY A CA 1
ATOM 1745 C C . GLY A 1 239 ? 5.540 1.209 8.440 1.00 96.62 239 GLY A C 1
ATOM 1746 O O . GLY A 1 239 ? 5.322 0.185 7.794 1.00 96.62 239 GLY A O 1
ATOM 1747 N N . MET A 1 240 ? 5.710 1.179 9.766 1.00 96.88 240 MET A N 1
ATOM 1748 C CA . MET A 1 240 ? 5.554 -0.055 10.546 1.00 96.88 240 MET A CA 1
ATOM 1749 C C . MET A 1 240 ? 4.135 -0.620 10.444 1.00 96.88 240 MET A C 1
ATOM 1751 O O . MET A 1 240 ? 3.990 -1.815 10.204 1.00 96.88 240 MET A O 1
ATOM 1755 N N . VAL A 1 241 ? 3.105 0.225 10.538 1.00 97.50 241 VAL A N 1
ATOM 1756 C CA . VAL A 1 241 ? 1.699 -0.168 10.356 1.00 97.50 241 VAL A CA 1
ATOM 1757 C C . VAL A 1 241 ? 1.489 -0.810 8.979 1.00 97.50 241 VAL A C 1
ATOM 1759 O O . VAL A 1 241 ? 0.979 -1.924 8.906 1.00 97.50 241 VAL A O 1
ATOM 1762 N N . LEU A 1 242 ? 1.962 -0.182 7.895 1.00 97.38 242 LEU A N 1
ATOM 1763 C CA . LEU A 1 242 ? 1.861 -0.727 6.533 1.00 97.38 242 LEU A CA 1
ATOM 1764 C C . LEU A 1 242 ? 2.606 -2.057 6.371 1.00 97.38 242 LEU A C 1
ATOM 1766 O O . LEU A 1 242 ? 2.102 -2.978 5.730 1.00 97.38 242 LEU A O 1
ATOM 1770 N N . ARG A 1 243 ? 3.802 -2.179 6.957 1.00 96.75 243 ARG A N 1
ATOM 1771 C CA . ARG A 1 243 ? 4.580 -3.426 6.937 1.00 96.75 243 ARG A CA 1
ATOM 1772 C C . ARG A 1 243 ? 3.838 -4.556 7.642 1.00 96.75 243 ARG A C 1
ATOM 1774 O O . ARG A 1 243 ? 3.821 -5.677 7.141 1.00 96.75 243 ARG A O 1
ATOM 1781 N N . THR A 1 244 ? 3.270 -4.268 8.805 1.00 97.19 244 THR A N 1
ATOM 1782 C CA . THR A 1 244 ? 2.505 -5.229 9.597 1.00 97.19 244 THR A CA 1
ATOM 1783 C C . THR A 1 244 ? 1.227 -5.640 8.870 1.00 97.19 244 THR A C 1
ATOM 1785 O O . THR A 1 244 ? 0.935 -6.828 8.792 1.00 97.19 244 THR A O 1
ATOM 1788 N N . ALA A 1 245 ? 0.519 -4.682 8.272 1.00 96.94 245 ALA A N 1
ATOM 1789 C CA . ALA A 1 245 ? -0.675 -4.908 7.463 1.00 96.94 245 ALA A CA 1
ATOM 1790 C C . ALA A 1 245 ? -0.404 -5.862 6.290 1.00 96.94 245 ALA A C 1
ATOM 1792 O O . ALA A 1 245 ? -1.105 -6.852 6.090 1.00 96.94 245 ALA A O 1
ATOM 1793 N N . ASP A 1 246 ? 0.671 -5.594 5.549 1.00 94.62 246 ASP A N 1
ATOM 1794 C CA . ASP A 1 246 ? 1.107 -6.423 4.431 1.00 94.62 246 ASP A CA 1
ATOM 1795 C C . ASP A 1 246 ? 1.533 -7.831 4.878 1.00 94.62 246 ASP A C 1
ATOM 1797 O O . ASP A 1 246 ? 1.248 -8.809 4.189 1.00 94.62 246 ASP A O 1
ATOM 1801 N N . ALA A 1 247 ? 2.176 -7.951 6.044 1.00 93.56 247 ALA A N 1
ATOM 1802 C CA . ALA A 1 247 ? 2.567 -9.238 6.617 1.00 93.56 247 ALA A CA 1
ATOM 1803 C C . ALA A 1 247 ? 1.374 -10.060 7.135 1.00 93.56 247 ALA A C 1
ATOM 1805 O O . ALA A 1 247 ? 1.398 -11.282 7.026 1.00 93.56 247 ALA A O 1
ATOM 1806 N N . ALA A 1 248 ? 0.346 -9.402 7.675 1.00 93.75 248 ALA A N 1
ATOM 1807 C CA . ALA A 1 248 ? -0.888 -10.042 8.129 1.00 93.75 248 ALA A CA 1
ATOM 1808 C C . ALA A 1 248 ? -1.846 -10.393 6.975 1.00 93.75 248 ALA A C 1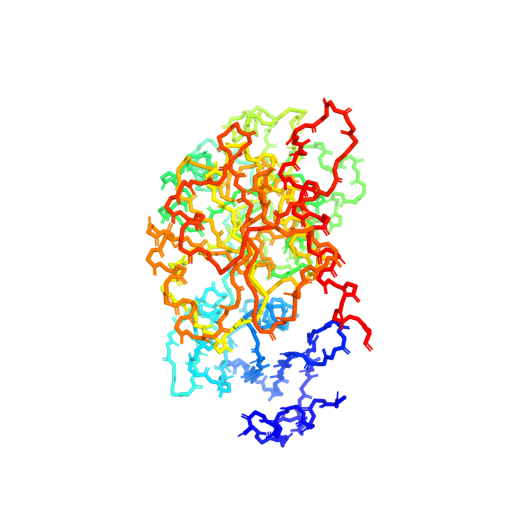
ATOM 1810 O O . ALA A 1 248 ? -2.836 -11.085 7.190 1.00 93.75 248 ALA A O 1
ATOM 1811 N N . GLY A 1 249 ? -1.559 -9.925 5.755 1.00 91.44 249 GLY A N 1
ATOM 1812 C CA . GLY A 1 249 ? -2.367 -10.219 4.574 1.00 91.44 249 GLY A CA 1
ATOM 1813 C C . GLY A 1 249 ? -3.685 -9.450 4.518 1.00 91.44 249 GLY A C 1
ATOM 1814 O O . GLY A 1 249 ? -4.652 -9.979 3.984 1.00 91.44 249 GLY A O 1
ATOM 1815 N N . VAL A 1 250 ? -3.744 -8.223 5.052 1.00 94.06 250 VAL A N 1
ATOM 1816 C CA . VAL A 1 250 ? -4.949 -7.387 4.900 1.00 94.06 250 VAL A CA 1
ATOM 1817 C C . VAL A 1 250 ? -5.177 -7.034 3.431 1.00 94.06 250 VAL A C 1
ATOM 1819 O O . VAL A 1 250 ? -4.216 -6.858 2.679 1.00 94.06 250 VAL A O 1
ATOM 1822 N N . ASP A 1 251 ? -6.434 -6.863 3.030 1.00 94.00 251 ASP A N 1
ATOM 1823 C CA . ASP A 1 251 ? -6.788 -6.563 1.640 1.00 94.00 251 ASP A CA 1
ATOM 1824 C C . ASP A 1 251 ? -6.413 -5.130 1.249 1.00 94.00 251 ASP A C 1
ATOM 1826 O O . ASP A 1 251 ? -5.980 -4.884 0.123 1.00 94.00 251 ASP A O 1
ATOM 1830 N N . ALA A 1 252 ? -6.550 -4.182 2.180 1.00 94.88 252 ALA A N 1
ATOM 1831 C CA . ALA A 1 252 ? -6.178 -2.788 1.975 1.00 94.88 252 ALA A CA 1
ATOM 1832 C C . ALA A 1 252 ? -5.909 -2.052 3.294 1.00 94.88 252 ALA A C 1
ATOM 1834 O O . ALA A 1 252 ? -6.381 -2.446 4.366 1.00 94.88 252 ALA A O 1
ATOM 1835 N N . VAL A 1 253 ? -5.174 -0.941 3.194 1.00 96.50 253 VAL A N 1
ATOM 1836 C CA . VAL A 1 253 ? -5.035 0.039 4.279 1.00 96.50 253 VAL A CA 1
ATOM 1837 C C . VAL A 1 253 ? -5.723 1.339 3.899 1.00 96.50 253 VAL A C 1
ATOM 1839 O O . VAL A 1 253 ? -5.527 1.858 2.801 1.00 96.50 253 VAL A O 1
ATOM 1842 N N . VAL A 1 254 ? -6.477 1.897 4.839 1.00 96.44 254 VAL A N 1
ATOM 1843 C CA . VAL A 1 254 ? -7.065 3.232 4.725 1.00 96.44 254 VAL A CA 1
ATOM 1844 C C . VAL A 1 254 ? -6.364 4.165 5.697 1.00 96.44 254 VAL A C 1
ATOM 1846 O O . VAL A 1 254 ? -6.270 3.879 6.886 1.00 96.44 254 VAL A O 1
ATOM 1849 N N . VAL A 1 255 ? -5.854 5.285 5.200 1.00 95.69 255 VAL A N 1
ATOM 1850 C CA . VAL A 1 255 ? -5.274 6.340 6.037 1.00 95.69 255 VAL A CA 1
ATOM 1851 C C . VAL A 1 255 ? -6.242 7.519 6.112 1.00 95.69 255 VAL A C 1
ATOM 1853 O O . VAL A 1 255 ? -6.888 7.854 5.118 1.00 95.69 255 VAL A O 1
ATOM 1856 N N . SER A 1 256 ? -6.352 8.151 7.278 1.00 94.06 256 SER A N 1
ATOM 1857 C CA . SER A 1 256 ? -7.223 9.315 7.492 1.00 94.06 256 SER A CA 1
ATOM 1858 C C . SER A 1 256 ? -6.489 10.456 8.193 1.00 94.06 256 SER A C 1
ATOM 1860 O O . SER A 1 256 ? -5.593 10.218 9.006 1.00 94.06 256 SER A O 1
ATOM 1862 N N . GLY A 1 257 ? -6.910 11.683 7.870 1.00 83.44 257 GLY A N 1
ATOM 1863 C CA . GLY A 1 257 ? -6.401 12.939 8.415 1.00 83.44 257 GLY A CA 1
ATOM 1864 C C . GLY A 1 257 ? -4.968 13.292 7.995 1.00 83.44 257 GLY A C 1
ATOM 1865 O O . GLY A 1 257 ? -4.432 12.726 7.039 1.00 83.44 257 GLY A O 1
ATOM 1866 N N . ALA A 1 258 ? -4.366 14.302 8.637 1.00 66.25 258 ALA A N 1
ATOM 1867 C CA . ALA A 1 258 ? -3.126 14.942 8.170 1.00 66.25 258 ALA A CA 1
ATOM 1868 C C . ALA A 1 258 ? -1.981 14.912 9.208 1.00 66.25 258 ALA A C 1
ATOM 1870 O O . ALA A 1 258 ? -2.264 14.986 10.404 1.00 66.25 258 ALA A O 1
ATOM 1871 N N . PRO A 1 259 ? -0.689 14.883 8.783 1.00 62.19 259 PRO A N 1
ATOM 1872 C CA . PRO A 1 259 ? -0.186 15.015 7.407 1.00 62.19 259 PRO A CA 1
ATOM 1873 C C . PRO A 1 259 ? 0.651 13.819 6.911 1.00 62.19 259 PRO A C 1
ATOM 1875 O O . PRO A 1 259 ? 1.382 13.961 5.927 1.00 62.19 259 PRO A O 1
ATOM 1878 N N . THR A 1 260 ? 0.640 12.668 7.587 1.00 80.19 260 THR A N 1
ATOM 1879 C CA . THR A 1 260 ? 1.600 11.608 7.253 1.00 80.19 260 THR A CA 1
ATOM 1880 C C . THR A 1 260 ? 1.275 10.974 5.915 1.00 80.19 260 THR A C 1
ATOM 1882 O O . THR A 1 260 ? 0.329 10.210 5.743 1.00 80.19 260 THR A O 1
ATOM 1885 N N . ASP A 1 261 ? 2.092 11.316 4.934 1.00 90.56 261 ASP A N 1
ATOM 1886 C CA . ASP A 1 261 ? 2.014 10.754 3.605 1.00 90.56 261 ASP A CA 1
ATOM 1887 C C . ASP A 1 261 ? 2.600 9.326 3.602 1.00 90.56 261 ASP A C 1
ATOM 1889 O O . ASP A 1 261 ? 3.786 9.175 3.917 1.00 90.56 261 ASP A O 1
ATOM 1893 N N . PRO A 1 262 ? 1.837 8.276 3.224 1.00 93.62 262 PRO A N 1
ATOM 1894 C CA . PRO A 1 262 ? 2.368 6.917 3.098 1.00 93.62 262 PRO A CA 1
ATOM 1895 C C . PRO A 1 262 ? 3.488 6.821 2.049 1.00 93.62 262 PRO A C 1
ATOM 1897 O O . PRO A 1 262 ? 4.266 5.870 2.052 1.00 93.62 262 PRO A O 1
ATOM 1900 N N . LEU A 1 263 ? 3.606 7.826 1.174 1.00 94.00 263 LEU A N 1
ATOM 1901 C CA . LEU A 1 263 ? 4.659 7.945 0.165 1.00 94.00 263 LEU A CA 1
ATOM 1902 C C . LEU A 1 263 ? 5.862 8.768 0.637 1.00 94.00 263 LEU A C 1
ATOM 1904 O O . LEU A 1 263 ? 6.817 8.973 -0.115 1.00 94.00 263 LEU A O 1
ATOM 1908 N N . HIS A 1 264 ? 5.849 9.241 1.884 1.00 93.81 264 HIS A N 1
ATOM 1909 C CA . HIS A 1 264 ? 7.001 9.891 2.488 1.00 93.81 264 HIS A CA 1
ATOM 1910 C C . HIS A 1 264 ? 8.168 8.901 2.623 1.00 93.81 264 HIS A C 1
ATOM 1912 O O . HIS A 1 264 ? 7.985 7.766 3.064 1.00 93.81 264 HIS A O 1
ATOM 1918 N N . ARG A 1 265 ? 9.397 9.348 2.331 1.00 92.44 265 ARG A N 1
ATOM 1919 C CA . ARG A 1 265 ? 10.606 8.496 2.317 1.00 92.44 265 ARG A CA 1
ATOM 1920 C C . ARG A 1 265 ? 10.798 7.659 3.591 1.00 92.44 265 ARG A C 1
ATOM 1922 O O . ARG A 1 265 ? 11.132 6.481 3.505 1.00 92.44 265 ARG A O 1
ATOM 1929 N N . ASN A 1 266 ? 10.539 8.235 4.772 1.00 93.75 266 ASN A N 1
ATOM 1930 C CA . ASN A 1 266 ? 10.671 7.511 6.043 1.00 93.75 266 ASN A CA 1
ATOM 1931 C C . ASN A 1 266 ? 9.625 6.395 6.156 1.00 93.75 266 ASN A C 1
ATOM 1933 O O . ASN A 1 266 ? 9.966 5.282 6.546 1.00 93.75 266 ASN A O 1
ATOM 1937 N N . CYS A 1 267 ? 8.386 6.667 5.732 1.00 95.75 267 CYS A N 1
ATOM 1938 C CA . CYS A 1 267 ? 7.310 5.683 5.724 1.00 95.75 267 CYS A CA 1
ATOM 1939 C C . CYS A 1 267 ? 7.629 4.539 4.766 1.00 95.75 267 CYS A C 1
ATOM 1941 O O . CYS A 1 267 ? 7.641 3.382 5.176 1.00 95.75 267 CYS A O 1
ATOM 1943 N N . VAL A 1 268 ? 8.027 4.857 3.532 1.00 95.44 268 VAL A N 1
ATOM 1944 C CA . VAL A 1 268 ? 8.452 3.877 2.519 1.00 95.44 268 VAL A CA 1
ATOM 1945 C C . VAL A 1 268 ? 9.591 2.993 3.035 1.00 95.44 268 VAL A C 1
ATOM 1947 O O . VAL A 1 268 ? 9.563 1.768 2.880 1.00 95.44 268 VAL A O 1
ATOM 1950 N N . ARG A 1 269 ? 10.583 3.598 3.698 1.00 94.31 269 ARG A N 1
ATOM 1951 C CA . ARG A 1 269 ? 11.719 2.881 4.282 1.00 94.31 269 ARG A CA 1
ATOM 1952 C C . ARG A 1 269 ? 11.293 1.949 5.418 1.00 94.31 269 ARG A C 1
ATOM 1954 O O . ARG A 1 269 ? 11.708 0.787 5.434 1.00 94.31 269 ARG A O 1
ATOM 1961 N N . ALA A 1 270 ? 10.464 2.430 6.342 1.00 95.69 270 ALA A N 1
ATOM 1962 C CA . ALA A 1 270 ? 9.947 1.644 7.462 1.00 95.69 270 ALA A CA 1
ATOM 1963 C C . ALA A 1 270 ? 8.985 0.526 7.005 1.00 95.69 270 ALA A C 1
ATOM 1965 O O . ALA A 1 270 ? 9.019 -0.578 7.553 1.00 95.69 270 ALA A O 1
ATOM 1966 N N . ALA A 1 271 ? 8.232 0.761 5.928 1.00 96.31 271 ALA A N 1
ATOM 1967 C CA . ALA A 1 271 ? 7.314 -0.186 5.298 1.00 96.31 271 ALA A CA 1
ATOM 1968 C C . ALA A 1 271 ? 8.006 -1.360 4.588 1.00 96.31 271 ALA A C 1
ATOM 1970 O O . ALA A 1 271 ? 7.375 -2.375 4.295 1.00 96.31 271 ALA A O 1
ATOM 1971 N N . ARG A 1 272 ? 9.311 -1.246 4.300 1.00 93.81 272 ARG A N 1
ATOM 1972 C CA . ARG A 1 272 ? 10.156 -2.330 3.764 1.00 93.81 272 ARG A CA 1
ATOM 1973 C C . ARG A 1 272 ? 9.608 -3.011 2.492 1.00 93.81 272 ARG A C 1
ATOM 1975 O O . ARG A 1 272 ? 9.902 -4.182 2.251 1.00 93.81 272 ARG A O 1
ATOM 1982 N N . GLY A 1 273 ? 8.882 -2.275 1.650 1.00 88.69 273 GLY A N 1
ATOM 1983 C CA . GLY A 1 273 ? 8.332 -2.764 0.377 1.00 88.69 273 GLY A CA 1
ATOM 1984 C C . GLY A 1 273 ? 6.808 -2.916 0.336 1.00 88.69 273 GLY A C 1
ATOM 1985 O O . GLY A 1 273 ? 6.274 -3.196 -0.734 1.00 88.69 273 GLY A O 1
ATOM 1986 N N . ALA A 1 274 ? 6.097 -2.679 1.444 1.00 91.88 274 ALA A N 1
ATOM 1987 C CA . ALA A 1 274 ? 4.633 -2.761 1.462 1.00 91.88 274 ALA A CA 1
ATOM 1988 C C . ALA A 1 274 ? 3.946 -1.708 0.563 1.00 91.88 274 ALA A C 1
ATOM 1990 O O . ALA A 1 274 ? 2.944 -2.024 -0.071 1.00 91.88 274 ALA A O 1
ATOM 1991 N N . VAL A 1 275 ? 4.520 -0.499 0.432 1.00 89.00 275 VAL A N 1
ATOM 1992 C CA . VAL A 1 275 ? 3.919 0.686 -0.237 1.00 89.00 275 VAL A CA 1
ATOM 1993 C C . VAL A 1 275 ? 3.589 0.489 -1.729 1.00 89.00 275 VAL A C 1
ATOM 1995 O O . VAL A 1 275 ? 2.855 1.281 -2.298 1.00 89.00 275 VAL A O 1
ATOM 1998 N N . GLY A 1 276 ? 4.067 -0.577 -2.377 1.00 84.19 276 GLY A N 1
ATOM 1999 C CA . GLY A 1 276 ? 3.676 -0.920 -3.755 1.00 84.19 276 GLY A CA 1
ATOM 2000 C C . GLY A 1 276 ? 2.766 -2.145 -3.891 1.00 84.19 276 GLY A C 1
ATOM 2001 O O . GLY A 1 276 ? 2.059 -2.279 -4.891 1.00 84.19 276 GLY A O 1
ATOM 2002 N N . ARG A 1 277 ? 2.789 -3.038 -2.895 1.00 84.88 277 ARG A N 1
ATOM 2003 C CA . ARG A 1 277 ? 2.065 -4.319 -2.913 1.00 84.88 277 ARG A CA 1
ATOM 2004 C C . ARG A 1 277 ? 0.672 -4.204 -2.317 1.00 84.88 277 ARG A C 1
ATOM 2006 O O . ARG A 1 277 ? -0.248 -4.869 -2.775 1.00 84.88 277 ARG A O 1
ATOM 2013 N N . LEU A 1 278 ? 0.537 -3.369 -1.295 1.00 89.81 278 LEU A N 1
ATOM 2014 C CA . LEU A 1 278 ? -0.706 -3.182 -0.573 1.00 89.81 278 LEU A CA 1
ATOM 2015 C C . LEU A 1 278 ? -1.505 -2.025 -1.194 1.00 89.81 278 LEU A C 1
ATOM 2017 O O . LEU A 1 278 ? -0.935 -0.947 -1.374 1.00 89.81 278 LEU A O 1
ATOM 2021 N N . PRO A 1 279 ? -2.799 -2.207 -1.511 1.00 91.44 279 PRO A N 1
ATOM 2022 C CA . PRO A 1 279 ? -3.681 -1.098 -1.855 1.00 91.44 279 PRO A CA 1
ATOM 2023 C C . PRO A 1 279 ? -3.787 -0.117 -0.681 1.00 91.44 279 PRO A C 1
ATOM 2025 O O . PRO A 1 279 ? -4.084 -0.517 0.448 1.00 91.44 279 PRO A O 1
ATOM 2028 N N . ILE A 1 280 ? -3.539 1.167 -0.946 1.00 93.62 280 ILE A N 1
ATOM 2029 C CA . ILE A 1 280 ? -3.624 2.234 0.058 1.00 93.62 280 ILE A CA 1
ATOM 2030 C C . ILE A 1 280 ? -4.649 3.269 -0.402 1.00 93.62 280 ILE A C 1
ATOM 2032 O O . ILE A 1 280 ? -4.545 3.823 -1.500 1.00 93.62 280 ILE A O 1
ATOM 2036 N N . PHE A 1 281 ? -5.613 3.548 0.469 1.00 94.00 281 PHE A N 1
ATOM 2037 C CA . PHE A 1 281 ? -6.684 4.513 0.250 1.00 94.00 281 PHE A CA 1
ATOM 2038 C C . PHE A 1 281 ? -6.621 5.650 1.265 1.00 94.00 281 PHE A C 1
ATOM 2040 O O . PHE A 1 281 ? -6.056 5.500 2.350 1.00 94.00 281 PHE A O 1
ATOM 2047 N N . ARG A 1 282 ? -7.227 6.786 0.923 1.00 93.69 282 ARG A N 1
ATOM 2048 C CA . ARG A 1 282 ? -7.405 7.930 1.819 1.00 93.69 282 ARG A CA 1
ATOM 2049 C C . ARG A 1 282 ? -8.881 8.158 2.101 1.00 93.69 282 ARG A C 1
ATOM 2051 O O . ARG A 1 282 ? -9.658 8.278 1.164 1.00 93.69 282 ARG A O 1
ATOM 2058 N N . ALA A 1 283 ? -9.243 8.271 3.373 1.00 94.44 283 ALA A N 1
ATOM 2059 C CA . ALA A 1 283 ? -10.566 8.727 3.784 1.00 94.44 283 ALA A CA 1
ATOM 2060 C C . ALA A 1 283 ? -10.481 10.193 4.224 1.00 94.44 283 ALA A C 1
ATOM 2062 O O . ALA A 1 283 ? -9.742 10.515 5.155 1.00 94.44 283 ALA A O 1
ATOM 2063 N N . ALA A 1 284 ? -11.216 11.078 3.545 1.00 91.69 284 ALA A N 1
ATOM 2064 C CA . ALA A 1 284 ? -11.315 12.486 3.935 1.00 91.69 284 ALA A CA 1
ATOM 2065 C C . ALA A 1 284 ? -12.228 12.670 5.160 1.00 91.69 284 ALA A C 1
ATOM 2067 O O . ALA A 1 284 ? -11.872 13.387 6.091 1.00 91.69 284 ALA A O 1
ATOM 2068 N N . ASP A 1 285 ? -13.368 11.975 5.172 1.00 94.25 285 ASP A N 1
ATOM 2069 C CA . ASP A 1 285 ? -14.295 11.893 6.302 1.00 94.25 285 ASP A CA 1
ATOM 2070 C C . ASP A 1 285 ? -14.371 10.436 6.770 1.00 94.25 285 ASP A C 1
ATOM 2072 O O . ASP A 1 285 ? -15.102 9.606 6.219 1.00 94.25 285 ASP A O 1
ATOM 2076 N N . LEU A 1 286 ? -13.532 10.102 7.752 1.00 95.75 286 LEU A N 1
ATOM 2077 C CA . LEU A 1 286 ? -13.431 8.735 8.248 1.00 95.75 286 LEU A CA 1
ATOM 2078 C C . LEU A 1 286 ? -14.705 8.258 8.967 1.00 95.75 286 LEU A C 1
ATOM 2080 O O . LEU A 1 286 ? -15.141 7.149 8.656 1.00 95.75 286 LEU A O 1
ATOM 2084 N N . PRO A 1 287 ? -15.335 9.030 9.876 1.00 96.94 287 PRO A N 1
ATOM 2085 C CA . PRO A 1 287 ? -16.600 8.628 10.490 1.00 96.94 287 PRO A CA 1
ATOM 2086 C C . PRO A 1 287 ? -17.706 8.336 9.470 1.00 96.94 287 PRO A C 1
ATOM 2088 O O . PRO A 1 287 ? -18.384 7.310 9.588 1.00 96.94 287 PRO A O 1
ATOM 2091 N N . ALA A 1 288 ? -17.867 9.180 8.443 1.00 95.94 288 ALA A N 1
ATOM 2092 C CA . ALA A 1 288 ? -18.861 8.947 7.397 1.00 95.94 288 ALA A CA 1
ATOM 2093 C C . ALA A 1 288 ? -18.561 7.666 6.604 1.00 95.94 288 ALA A C 1
ATOM 2095 O O . ALA A 1 288 ? -19.455 6.844 6.390 1.00 95.94 288 ALA A O 1
ATOM 2096 N N . TRP A 1 289 ? -17.298 7.454 6.226 1.00 95.69 289 TRP A N 1
ATOM 2097 C CA . TRP A 1 289 ? -16.869 6.246 5.518 1.00 95.69 289 TRP A CA 1
ATOM 2098 C C . TRP A 1 289 ? -17.003 4.969 6.370 1.00 95.69 289 TRP A C 1
ATOM 2100 O O . TRP A 1 289 ? -17.415 3.921 5.880 1.00 95.69 289 TRP A O 1
ATOM 2110 N N . ILE A 1 290 ? -16.758 5.040 7.679 1.00 96.44 290 ILE A N 1
ATOM 2111 C CA . ILE A 1 290 ? -17.057 3.932 8.599 1.00 96.44 290 ILE A CA 1
ATOM 2112 C C . ILE A 1 290 ? -18.559 3.615 8.598 1.00 96.44 290 ILE A C 1
ATOM 2114 O O . ILE A 1 290 ? -18.945 2.444 8.637 1.00 96.44 290 ILE A O 1
ATOM 2118 N N . GLY A 1 291 ? -19.413 4.638 8.518 1.00 95.38 291 GLY A N 1
ATOM 2119 C CA . GLY A 1 291 ? -20.857 4.469 8.368 1.00 95.38 291 GLY A CA 1
ATOM 2120 C C . GLY A 1 291 ? -21.234 3.657 7.125 1.00 95.38 291 GLY A C 1
ATOM 2121 O O . GLY A 1 291 ? -22.054 2.741 7.224 1.00 95.38 291 GLY A O 1
ATOM 2122 N N . THR A 1 292 ? -20.601 3.927 5.977 1.00 94.00 292 THR A N 1
ATOM 2123 C CA . THR A 1 292 ? -20.856 3.175 4.735 1.00 94.00 292 THR A CA 1
ATOM 2124 C C . THR A 1 292 ? -20.348 1.737 4.820 1.00 94.00 292 THR A C 1
ATOM 2126 O O . THR A 1 292 ? -21.071 0.818 4.435 1.00 94.00 292 THR A O 1
ATOM 2129 N N . LEU A 1 293 ? -19.167 1.508 5.408 1.00 93.94 293 LEU A N 1
ATOM 2130 C CA . LEU A 1 293 ? -18.651 0.159 5.659 1.00 93.94 293 LEU A CA 1
ATOM 2131 C C . LEU A 1 293 ? -19.605 -0.673 6.520 1.00 93.94 293 LEU A C 1
ATOM 2133 O O . LEU A 1 293 ? -19.900 -1.824 6.195 1.00 93.94 293 LEU A O 1
ATOM 2137 N N . ARG A 1 294 ? -20.113 -0.089 7.610 1.00 94.69 294 ARG A N 1
ATOM 2138 C CA . ARG A 1 294 ? -21.059 -0.763 8.509 1.00 94.69 294 ARG A CA 1
ATOM 2139 C C . ARG A 1 294 ? -22.371 -1.097 7.813 1.00 94.69 294 ARG A C 1
ATOM 2141 O O . ARG A 1 294 ? -22.893 -2.190 8.012 1.00 94.69 294 ARG A O 1
ATOM 2148 N N . ALA A 1 295 ? -22.887 -0.191 6.982 1.00 93.38 295 ALA A N 1
ATOM 2149 C CA . ALA A 1 295 ? -24.056 -0.470 6.151 1.00 93.38 295 ALA A CA 1
ATOM 2150 C C . ALA A 1 295 ? -23.798 -1.626 5.163 1.00 93.38 295 ALA A C 1
ATOM 2152 O O . ALA A 1 295 ? -24.709 -2.395 4.871 1.00 93.38 295 ALA A O 1
ATOM 2153 N N . GLY A 1 296 ? -22.549 -1.792 4.716 1.00 90.81 296 GLY A N 1
ATOM 2154 C CA . GLY A 1 296 ? -22.070 -2.928 3.922 1.00 90.81 296 GLY A CA 1
ATOM 2155 C C . GLY A 1 296 ? -21.738 -4.196 4.721 1.00 90.81 296 GLY A C 1
ATOM 2156 O O . GLY A 1 296 ? -21.166 -5.126 4.160 1.00 90.81 296 GLY A O 1
ATOM 2157 N N . GLY A 1 297 ? -22.063 -4.251 6.017 1.00 92.69 297 GLY A N 1
ATOM 2158 C CA . GLY A 1 297 ? -21.902 -5.443 6.856 1.00 92.69 297 GLY A CA 1
ATOM 2159 C C . GLY A 1 297 ? -20.544 -5.588 7.546 1.00 92.69 297 GLY A C 1
ATOM 2160 O O . GLY A 1 297 ? -20.323 -6.598 8.212 1.00 92.69 297 GLY A O 1
ATOM 2161 N N . PHE A 1 298 ? -19.642 -4.607 7.439 1.00 95.38 298 PHE A N 1
ATOM 2162 C CA . PHE A 1 298 ? -18.378 -4.651 8.175 1.00 95.38 298 PHE A CA 1
ATOM 2163 C C . PHE A 1 298 ? -18.587 -4.464 9.672 1.00 95.38 298 PHE A C 1
ATOM 2165 O O . PHE A 1 298 ? -19.253 -3.523 10.118 1.00 95.38 298 PHE A O 1
ATOM 2172 N N . ARG A 1 299 ? -17.880 -5.279 10.454 1.00 96.31 299 ARG A N 1
ATOM 2173 C CA . ARG A 1 299 ? -17.588 -4.948 11.847 1.00 96.31 299 ARG A CA 1
ATOM 2174 C C . ARG A 1 299 ? -16.381 -4.017 11.902 1.00 96.31 299 ARG A C 1
ATOM 2176 O O . ARG A 1 299 ? -15.310 -4.355 11.410 1.00 96.31 299 ARG A O 1
ATOM 2183 N N . VAL A 1 300 ? -16.536 -2.858 12.532 1.00 97.56 300 VAL A N 1
ATOM 2184 C CA . VAL A 1 300 ? -15.454 -1.877 12.693 1.00 97.56 300 VAL A CA 1
ATOM 2185 C C . VAL A 1 300 ? -15.003 -1.854 14.150 1.00 97.56 300 VAL A C 1
ATOM 2187 O O . VAL A 1 300 ? -15.778 -1.486 15.032 1.00 97.56 300 VAL A O 1
ATOM 2190 N N . LEU A 1 301 ? -13.766 -2.272 14.410 1.00 98.12 301 LEU A N 1
ATOM 2191 C CA . LEU A 1 301 ? -13.181 -2.344 15.746 1.00 98.12 301 LEU A CA 1
ATOM 2192 C C . LEU A 1 301 ? -12.252 -1.153 15.960 1.00 98.12 301 LEU A C 1
ATOM 2194 O O . LEU A 1 301 ? -11.235 -1.035 15.283 1.00 98.12 301 LEU A O 1
ATOM 2198 N N . ALA A 1 302 ? -12.562 -0.300 16.930 1.00 97.81 302 ALA A N 1
ATOM 2199 C CA . ALA A 1 302 ? -11.654 0.748 17.380 1.00 97.81 302 ALA A CA 1
ATOM 2200 C C . ALA A 1 302 ? -10.705 0.187 18.446 1.00 97.81 302 ALA A C 1
ATOM 2202 O O . ALA A 1 302 ? -11.144 -0.084 19.563 1.00 97.81 302 ALA A O 1
ATOM 2203 N N . ALA A 1 303 ? -9.419 0.023 18.125 1.00 96.44 303 ALA A N 1
ATOM 2204 C CA . ALA A 1 303 ? -8.402 -0.387 19.091 1.00 96.44 303 ALA A CA 1
ATOM 2205 C C . ALA A 1 303 ? -7.978 0.814 19.950 1.00 96.44 303 ALA A C 1
ATOM 2207 O O . ALA A 1 303 ? -7.237 1.691 19.507 1.00 96.44 303 ALA A O 1
ATOM 2208 N N . THR A 1 304 ? -8.481 0.880 21.181 1.00 93.56 304 THR A N 1
ATOM 2209 C CA . THR A 1 304 ? -8.319 2.034 22.073 1.00 93.56 304 THR A CA 1
ATOM 2210 C C . THR A 1 304 ? -8.067 1.594 23.513 1.00 93.56 304 THR A C 1
ATOM 2212 O O . THR A 1 304 ? -8.533 0.544 23.948 1.00 93.56 304 THR A O 1
ATOM 2215 N N . ALA A 1 305 ? -7.354 2.423 24.281 1.00 87.19 305 ALA A N 1
ATOM 2216 C CA . ALA A 1 305 ? -7.127 2.198 25.709 1.00 87.19 305 ALA A CA 1
ATOM 2217 C C . ALA A 1 305 ? -8.434 2.195 26.530 1.00 87.19 305 ALA A C 1
ATOM 2219 O O . ALA A 1 305 ? -8.505 1.577 27.587 1.00 87.19 305 ALA A O 1
ATOM 2220 N N . HIS A 1 306 ? -9.487 2.847 26.026 1.00 82.25 306 HIS A N 1
ATOM 2221 C CA . HIS A 1 306 ? -10.812 2.906 26.652 1.00 82.25 306 HIS A CA 1
ATOM 2222 C C . HIS A 1 306 ? -11.802 1.960 25.957 1.00 82.25 306 HIS A C 1
ATOM 2224 O O . HIS A 1 306 ? -12.879 2.379 25.526 1.00 82.25 306 HIS A O 1
ATOM 2230 N N . GLY A 1 307 ? -11.382 0.712 25.743 1.00 82.50 307 GLY A N 1
ATOM 2231 C CA . GLY A 1 307 ? -12.204 -0.317 25.111 1.00 82.50 307 GLY A CA 1
ATOM 2232 C C . GLY A 1 307 ? -13.267 -0.881 26.050 1.00 82.50 307 GLY A C 1
ATOM 2233 O O . GLY A 1 307 ? -13.100 -0.876 27.266 1.00 82.50 307 GLY A O 1
ATOM 2234 N N . ASP A 1 308 ? -14.347 -1.388 25.463 1.00 86.56 308 ASP A N 1
ATOM 2235 C CA . ASP A 1 308 ? -15.436 -2.047 26.191 1.00 86.56 308 ASP A CA 1
ATOM 2236 C C . ASP A 1 308 ? -15.165 -3.549 26.372 1.00 86.56 308 ASP A C 1
ATOM 2238 O O . ASP A 1 308 ? -15.673 -4.166 27.304 1.00 86.56 308 ASP A O 1
ATOM 2242 N N . VAL A 1 309 ? -14.388 -4.137 25.454 1.00 95.50 309 VAL A N 1
ATOM 2243 C CA . VAL A 1 309 ? -14.147 -5.583 25.346 1.00 95.50 309 VAL A CA 1
ATOM 2244 C C . VAL A 1 309 ? -12.655 -5.844 25.156 1.00 95.50 309 VAL A C 1
ATOM 2246 O O . VAL A 1 309 ? -11.977 -5.108 24.430 1.00 95.50 309 VAL A O 1
ATOM 2249 N N . GLY A 1 310 ? -12.124 -6.895 25.783 1.00 96.75 310 GLY A N 1
ATOM 2250 C CA . GLY A 1 310 ? -10.749 -7.322 25.541 1.00 96.75 310 GLY A CA 1
ATOM 2251 C C . GLY A 1 310 ? -10.565 -7.792 24.096 1.00 96.75 310 GLY A C 1
ATOM 2252 O O . GLY A 1 310 ? -11.400 -8.516 23.562 1.00 96.75 310 GLY A O 1
ATOM 2253 N N . LEU A 1 311 ? -9.455 -7.424 23.451 1.00 97.19 311 LEU A N 1
ATOM 2254 C CA . LEU A 1 311 ? -9.170 -7.802 22.059 1.00 97.19 311 LEU A CA 1
ATOM 2255 C C . LEU A 1 311 ? -9.325 -9.315 21.810 1.00 97.19 311 LEU A C 1
ATOM 2257 O O . LEU A 1 311 ? -9.839 -9.708 20.771 1.00 97.19 311 LEU A O 1
ATOM 2261 N N . TYR A 1 312 ? -8.906 -10.146 22.766 1.00 96.62 312 TYR A N 1
ATOM 2262 C CA . TYR A 1 312 ? -8.939 -11.610 22.652 1.00 96.62 312 TYR A CA 1
ATOM 2263 C C . TYR A 1 312 ? -10.333 -12.226 22.859 1.00 96.62 312 TYR A C 1
ATOM 2265 O O . TYR A 1 312 ? -10.523 -13.410 22.598 1.00 96.62 312 TYR A O 1
ATOM 2273 N N . GLU A 1 313 ? -11.291 -11.438 23.346 1.00 95.75 313 GLU A N 1
ATOM 2274 C CA . GLU A 1 313 ? -12.692 -11.833 23.544 1.00 95.75 313 GLU A CA 1
ATOM 2275 C C . GLU A 1 313 ? -13.586 -11.321 22.409 1.00 95.75 313 GLU A C 1
ATOM 2277 O O . GLU A 1 313 ? -14.698 -11.810 22.211 1.00 95.75 313 GLU A O 1
ATOM 2282 N N . ALA A 1 314 ? -13.110 -10.318 21.669 1.00 95.56 314 ALA A N 1
ATOM 2283 C CA . ALA A 1 314 ? -13.820 -9.770 20.534 1.00 95.56 314 ALA A CA 1
ATOM 2284 C C . ALA A 1 314 ? -13.854 -10.770 19.368 1.00 95.56 314 ALA A C 1
ATOM 2286 O O . ALA A 1 314 ? -12.915 -11.530 19.126 1.00 95.56 314 ALA A O 1
ATOM 2287 N N . ASP A 1 315 ? -14.942 -10.715 18.603 1.00 93.69 315 ASP A N 1
ATOM 2288 C CA . ASP A 1 315 ? -15.091 -11.454 17.353 1.00 93.69 315 ASP A CA 1
ATOM 2289 C C . ASP A 1 315 ? -14.467 -10.638 16.203 1.00 93.69 315 ASP A C 1
ATOM 2291 O O . ASP A 1 315 ? -14.960 -9.561 15.841 1.00 93.69 315 ASP A O 1
ATOM 2295 N N . LEU A 1 316 ? -13.364 -11.144 15.644 1.00 95.19 316 LEU A N 1
ATOM 2296 C CA . LEU A 1 316 ? -12.626 -10.537 14.532 1.00 95.19 316 LEU A CA 1
ATOM 2297 C C . LEU A 1 316 ? -12.914 -11.244 13.191 1.00 95.19 316 LEU A C 1
ATOM 2299 O O . LEU A 1 316 ? -12.139 -11.103 12.242 1.00 95.19 316 LEU A O 1
ATOM 2303 N N . ALA A 1 317 ? -14.020 -11.992 13.083 1.00 93.12 317 ALA A N 1
ATOM 2304 C CA . ALA A 1 317 ? -14.422 -12.640 11.837 1.00 93.12 317 ALA A CA 1
ATOM 2305 C C . ALA A 1 317 ? -14.662 -11.619 10.696 1.00 93.12 317 ALA A C 1
ATOM 2307 O O . ALA A 1 317 ? -15.384 -10.637 10.890 1.00 93.12 317 ALA A O 1
ATOM 2308 N N . PRO A 1 318 ? -14.110 -11.843 9.484 1.00 93.31 318 PRO A N 1
ATOM 2309 C CA . PRO A 1 318 ? -14.352 -10.971 8.332 1.00 93.31 318 PRO A CA 1
ATOM 2310 C C . PRO A 1 318 ? -15.805 -11.041 7.802 1.00 93.31 318 PRO A C 1
ATOM 2312 O O . PRO A 1 318 ? -16.350 -12.142 7.684 1.00 93.31 318 PRO A O 1
ATOM 2315 N N . PRO A 1 319 ? -16.403 -9.936 7.310 1.00 94.38 319 PRO A N 1
ATOM 2316 C CA . PRO A 1 319 ? -15.745 -8.678 6.962 1.00 94.38 319 PRO A CA 1
ATOM 2317 C C . PRO A 1 319 ? -15.519 -7.751 8.163 1.00 94.38 319 PRO A C 1
ATOM 2319 O O . PRO A 1 319 ? -16.414 -7.490 8.968 1.00 94.38 319 PRO A O 1
ATOM 2322 N N . VAL A 1 320 ? -14.297 -7.236 8.273 1.00 96.62 320 VAL A N 1
ATOM 2323 C CA . VAL A 1 320 ? -13.809 -6.549 9.460 1.00 96.62 320 VAL A CA 1
ATOM 2324 C C . VAL A 1 320 ? -12.824 -5.437 9.108 1.00 96.62 320 VAL A C 1
ATOM 2326 O O . VAL A 1 320 ? -11.967 -5.583 8.236 1.00 96.62 320 VAL A O 1
ATOM 2329 N N . ALA A 1 321 ? -12.951 -4.310 9.803 1.00 97.56 321 ALA A N 1
ATOM 2330 C CA . ALA A 1 321 ? -12.018 -3.198 9.741 1.00 97.56 321 ALA A CA 1
ATOM 2331 C C . ALA A 1 321 ? -11.484 -2.902 11.142 1.00 97.56 321 ALA A C 1
ATOM 2333 O O . ALA A 1 321 ? -12.261 -2.712 12.076 1.00 97.56 321 ALA A O 1
ATOM 2334 N N . ILE A 1 322 ? -10.165 -2.846 11.291 1.00 98.44 322 ILE A N 1
ATOM 2335 C CA . ILE A 1 322 ? -9.517 -2.511 12.562 1.00 98.44 322 ILE A CA 1
ATOM 2336 C C . ILE A 1 322 ? -8.977 -1.093 12.458 1.00 98.44 322 ILE A C 1
ATOM 2338 O O . ILE A 1 322 ? -8.174 -0.800 11.577 1.00 98.44 322 ILE A O 1
ATOM 2342 N N . VAL A 1 323 ? -9.408 -0.215 13.355 1.00 98.06 323 VAL A N 1
ATOM 2343 C CA . VAL A 1 323 ? -8.935 1.163 13.448 1.00 98.06 323 VAL A CA 1
ATOM 2344 C C . VAL A 1 323 ? -7.862 1.251 14.521 1.00 98.06 323 VAL A C 1
ATOM 2346 O O . VAL A 1 323 ? -8.084 0.845 15.661 1.00 98.06 323 VAL A O 1
ATOM 2349 N N . VAL A 1 324 ? -6.711 1.808 14.155 1.00 97.00 324 VAL A N 1
ATOM 2350 C CA . VAL A 1 324 ? -5.658 2.246 15.073 1.00 97.00 324 VAL A CA 1
ATOM 2351 C C . VAL A 1 324 ? -5.497 3.761 14.958 1.00 97.00 324 VAL A C 1
ATOM 2353 O O . VAL A 1 324 ? -5.654 4.325 13.874 1.00 97.00 324 VAL A O 1
ATOM 2356 N N . GLY A 1 325 ? -5.244 4.416 16.089 1.00 92.88 325 GLY A N 1
ATOM 2357 C CA . GLY A 1 325 ? -5.279 5.874 16.195 1.00 92.88 325 GLY A CA 1
ATOM 2358 C C . GLY A 1 325 ? -3.914 6.541 16.295 1.00 92.88 325 GLY A C 1
ATOM 2359 O O . GLY A 1 325 ? -2.864 5.900 16.216 1.00 92.88 325 GLY A O 1
ATOM 2360 N N . ASN A 1 326 ? -3.974 7.847 16.522 1.00 93.00 326 ASN A N 1
ATOM 2361 C CA . ASN A 1 326 ? -2.832 8.709 16.767 1.00 93.00 326 ASN A CA 1
ATOM 2362 C C . ASN A 1 326 ? -2.046 8.274 18.013 1.00 93.00 326 ASN A C 1
ATOM 2364 O O . ASN A 1 326 ? -2.612 7.766 18.980 1.00 93.00 326 ASN A O 1
ATOM 2368 N N . GLU A 1 327 ? -0.738 8.509 17.998 1.00 90.25 327 GLU A N 1
ATOM 2369 C CA . GLU A 1 327 ? 0.169 8.115 19.073 1.00 90.25 327 GLU A CA 1
ATOM 2370 C C . GLU A 1 327 ? -0.094 8.826 20.408 1.00 90.25 327 GLU A C 1
ATOM 2372 O O . GLU A 1 327 ? 0.154 8.242 21.458 1.00 90.25 327 GLU A O 1
ATOM 2377 N N . GLU A 1 328 ? -0.586 10.065 20.373 1.00 88.12 328 GLU A N 1
ATOM 2378 C CA . GLU A 1 328 ? -0.796 10.904 21.557 1.00 88.12 328 GLU A CA 1
ATOM 2379 C C . GLU A 1 328 ? -2.271 10.956 21.959 1.00 88.12 328 GLU A C 1
ATOM 2381 O O . GLU A 1 328 ? -2.615 10.813 23.130 1.00 88.12 328 GLU A O 1
ATOM 2386 N N . THR A 1 329 ? -3.158 11.164 20.986 1.00 90.06 329 THR A N 1
ATOM 2387 C CA . THR A 1 329 ? -4.589 11.384 21.233 1.00 90.06 329 THR A CA 1
ATOM 2388 C C . THR A 1 329 ? -5.439 10.134 21.023 1.00 90.06 329 THR A C 1
ATOM 2390 O O . THR A 1 329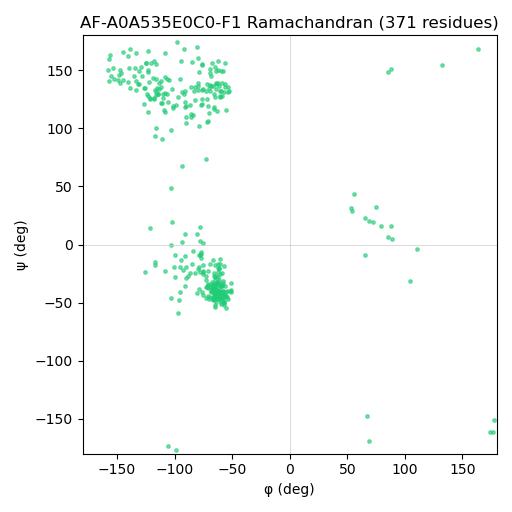 ? -6.619 10.123 21.384 1.00 90.06 329 THR A O 1
ATOM 2393 N N . GLY A 1 330 ? -4.860 9.061 20.478 1.00 92.75 330 GLY A N 1
ATOM 2394 C CA . GLY A 1 330 ? -5.582 7.840 20.151 1.00 92.75 330 GLY A CA 1
ATOM 2395 C C . GLY A 1 330 ? -6.585 8.035 19.012 1.00 92.75 330 GLY A C 1
ATOM 2396 O O . GLY A 1 330 ? -6.360 8.793 18.070 1.00 92.75 330 GLY A O 1
ATOM 2397 N N . ILE A 1 331 ? -7.686 7.286 19.077 1.00 95.12 331 ILE A N 1
ATOM 2398 C CA . ILE A 1 331 ? -8.778 7.348 18.097 1.00 95.12 331 ILE A CA 1
ATOM 2399 C C . ILE A 1 331 ? -9.743 8.469 18.493 1.00 95.12 331 ILE A C 1
ATOM 2401 O O . ILE A 1 331 ? -10.142 8.564 19.662 1.00 95.12 331 ILE A O 1
ATOM 2405 N N . SER A 1 332 ? -10.161 9.279 17.521 1.00 95.00 332 SER A N 1
ATOM 2406 C CA . SER A 1 332 ? -11.069 10.407 17.749 1.00 95.00 332 SER A CA 1
ATOM 2407 C C . SER A 1 332 ? -12.407 9.962 18.372 1.00 95.00 332 SER A C 1
ATOM 2409 O O . SER A 1 332 ? -12.860 8.828 18.158 1.00 95.00 332 SER A O 1
ATOM 2411 N N . PRO A 1 333 ? -13.068 10.802 19.195 1.00 95.56 333 PRO A N 1
ATOM 2412 C CA . PRO A 1 333 ? -14.410 10.511 19.707 1.00 95.56 333 PRO A CA 1
ATOM 2413 C C . PRO A 1 333 ? -15.416 10.157 18.603 1.00 95.56 333 PRO A C 1
ATOM 2415 O O . PRO A 1 333 ? -16.198 9.223 18.769 1.00 95.56 333 PRO A O 1
ATOM 2418 N N . GLU A 1 334 ? -15.354 10.850 17.470 1.00 96.31 334 GLU A N 1
ATOM 2419 C CA . GLU A 1 334 ? -16.241 10.678 16.323 1.00 96.31 334 GLU A CA 1
ATOM 2420 C C . GLU A 1 334 ? -16.035 9.306 15.674 1.00 96.31 334 GLU A C 1
ATOM 2422 O O . GLU A 1 334 ? -16.995 8.562 15.470 1.00 96.31 334 GLU A O 1
ATOM 2427 N N . THR A 1 335 ? -14.781 8.913 15.437 1.00 96.69 335 THR A N 1
ATOM 2428 C CA . THR A 1 335 ? -14.450 7.592 14.888 1.00 96.69 335 THR A CA 1
ATOM 2429 C C . THR A 1 335 ? -14.799 6.473 15.870 1.00 96.69 335 THR A C 1
ATOM 2431 O O . THR A 1 335 ? -15.337 5.437 15.465 1.00 96.69 335 THR A O 1
ATOM 2434 N N . ARG A 1 336 ? -14.590 6.674 17.180 1.00 96.50 336 ARG A N 1
ATOM 2435 C CA . ARG A 1 336 ? -15.016 5.715 18.218 1.00 96.50 336 ARG A CA 1
ATOM 2436 C C . ARG A 1 336 ? -16.532 5.549 18.268 1.00 96.50 336 ARG A C 1
ATOM 2438 O O . ARG A 1 336 ? -16.996 4.430 18.462 1.00 96.50 336 ARG A O 1
ATOM 2445 N N . ALA A 1 337 ? -17.291 6.630 18.098 1.00 96.12 337 ALA A N 1
ATOM 2446 C CA . ALA A 1 337 ? -18.750 6.590 18.045 1.00 96.12 337 ALA A CA 1
ATOM 2447 C C . ALA A 1 337 ? -19.269 5.939 16.751 1.00 96.12 337 ALA A C 1
ATOM 2449 O O . ALA A 1 337 ? -20.282 5.241 16.772 1.00 96.12 337 ALA A O 1
ATOM 2450 N N . ALA A 1 338 ? -18.564 6.131 15.633 1.00 96.94 338 ALA A N 1
ATOM 2451 C CA . ALA A 1 338 ? -18.894 5.502 14.357 1.00 96.94 338 ALA A CA 1
ATOM 2452 C C . ALA A 1 338 ? -18.572 3.996 14.334 1.00 96.94 338 ALA A C 1
ATOM 2454 O O . ALA A 1 338 ? -19.218 3.242 13.604 1.00 96.94 338 ALA A O 1
ATOM 2455 N N . SER A 1 339 ? -17.602 3.546 15.134 1.00 97.19 339 SER A N 1
ATOM 2456 C CA . SER A 1 339 ? -17.155 2.150 15.207 1.00 97.19 339 SER A CA 1
ATOM 2457 C C . SER A 1 339 ? -18.211 1.211 15.805 1.00 97.19 339 SER A C 1
ATOM 2459 O O . SER A 1 339 ? -19.102 1.620 16.544 1.00 97.19 339 SER A O 1
ATOM 2461 N N . THR A 1 340 ? -18.127 -0.076 15.471 1.00 96.81 340 THR A N 1
ATOM 2462 C CA . THR A 1 340 ? -19.050 -1.111 15.965 1.00 96.81 340 THR A CA 1
ATOM 2463 C C . THR A 1 340 ? -18.747 -1.507 17.404 1.00 96.81 340 THR A C 1
ATOM 2465 O O . THR A 1 340 ? -19.667 -1.711 18.189 1.00 96.81 340 THR A O 1
ATOM 2468 N N . VAL A 1 341 ? -17.465 -1.634 17.743 1.00 96.06 341 VAL A N 1
ATOM 2469 C CA . VAL A 1 341 ? -17.003 -2.016 19.080 1.00 96.06 341 VAL A CA 1
ATOM 2470 C C . VAL A 1 341 ? -15.670 -1.342 19.374 1.00 96.06 341 VAL A C 1
ATOM 2472 O O . VAL A 1 341 ? -14.847 -1.151 18.475 1.00 96.06 341 VAL A O 1
ATOM 2475 N N . ARG A 1 342 ? -15.446 -0.978 20.636 1.00 97.31 342 ARG A N 1
ATOM 2476 C CA . ARG A 1 342 ? -14.145 -0.512 21.115 1.00 97.31 342 ARG A CA 1
ATOM 2477 C C . ARG A 1 342 ? -13.441 -1.680 21.788 1.00 97.31 342 ARG A C 1
ATOM 2479 O O . ARG A 1 342 ? -13.955 -2.222 22.764 1.00 97.31 342 ARG A O 1
ATOM 2486 N N . VAL A 1 343 ? -12.278 -2.058 21.276 1.00 97.12 343 VAL A N 1
ATOM 2487 C CA . VAL A 1 343 ? -11.468 -3.138 21.844 1.00 97.12 343 VAL A CA 1
ATOM 2488 C C . VAL A 1 343 ? -10.249 -2.586 22.552 1.00 97.12 343 VAL A C 1
ATOM 2490 O O . VAL A 1 343 ? -9.634 -1.629 22.081 1.00 97.12 343 VAL A O 1
ATOM 2493 N N . VAL A 1 344 ? -9.890 -3.213 23.667 1.00 96.19 344 VAL A N 1
ATOM 2494 C CA . VAL A 1 344 ? -8.686 -2.894 24.433 1.00 96.19 344 VAL A CA 1
ATOM 2495 C C . VAL A 1 344 ? -7.713 -4.064 24.379 1.00 96.19 344 VAL A C 1
ATOM 2497 O O . VAL A 1 344 ? -8.094 -5.218 24.565 1.00 96.19 344 VAL A O 1
ATOM 2500 N N . ILE A 1 345 ? -6.439 -3.776 24.116 1.00 96.19 345 ILE A N 1
ATOM 2501 C CA . ILE A 1 345 ? -5.366 -4.754 24.312 1.00 96.19 345 ILE A CA 1
ATOM 2502 C C . ILE A 1 345 ? -5.094 -4.800 25.820 1.00 96.19 345 ILE A C 1
ATOM 2504 O O . ILE A 1 345 ? -4.760 -3.756 26.377 1.00 96.19 345 ILE A O 1
ATOM 2508 N N . PRO A 1 346 ? -5.237 -5.950 26.501 1.00 93.62 346 PRO A N 1
ATOM 2509 C CA . PRO A 1 346 ? -4.940 -6.037 27.927 1.00 93.62 346 PRO A CA 1
ATOM 2510 C C . PRO A 1 346 ? -3.482 -5.662 28.218 1.00 93.62 346 PRO A C 1
ATOM 2512 O O . PRO A 1 346 ? -2.564 -6.223 27.617 1.00 93.62 346 PRO A O 1
ATOM 2515 N N . MET A 1 347 ? -3.279 -4.729 29.150 1.00 93.50 347 MET A N 1
ATOM 2516 C CA . MET A 1 347 ? -1.965 -4.195 29.523 1.00 93.50 347 MET A CA 1
ATOM 2517 C C . MET A 1 347 ? -1.616 -4.534 30.973 1.00 93.50 347 MET A C 1
ATOM 2519 O O . MET A 1 347 ? -2.492 -4.745 31.814 1.00 93.50 347 MET A O 1
ATOM 2523 N N . ALA A 1 348 ? -0.318 -4.564 31.278 1.00 93.94 348 ALA A N 1
ATOM 2524 C CA . ALA A 1 348 ? 0.152 -4.671 32.655 1.00 93.94 348 ALA A CA 1
ATOM 2525 C C . ALA A 1 348 ? -0.244 -3.422 33.477 1.00 93.94 348 ALA A C 1
ATOM 2527 O O . ALA A 1 348 ? -0.349 -2.329 32.909 1.00 93.94 348 ALA A O 1
ATOM 2528 N N . PRO A 1 349 ? -0.416 -3.541 34.810 1.00 91.69 349 PRO A N 1
ATOM 2529 C CA . PRO A 1 349 ? -0.724 -2.395 35.663 1.00 91.69 349 PRO A CA 1
ATOM 2530 C C . PRO A 1 349 ? 0.277 -1.244 35.483 1.00 91.69 349 PRO A C 1
ATOM 2532 O O . PRO A 1 349 ? 1.488 -1.456 35.513 1.00 91.69 349 PRO A O 1
ATOM 2535 N N . GLY A 1 350 ? -0.234 -0.021 35.316 1.00 87.69 350 GLY A N 1
ATOM 2536 C CA . GLY A 1 350 ? 0.579 1.189 35.146 1.00 87.69 350 GLY A CA 1
ATOM 2537 C C . GLY A 1 350 ? 1.041 1.476 33.712 1.00 87.69 350 GLY A C 1
ATOM 2538 O O . GLY A 1 350 ? 1.830 2.396 33.523 1.00 87.69 350 GLY A O 1
ATOM 2539 N N . GLN A 1 351 ? 0.582 0.713 32.716 1.00 90.75 351 GLN A N 1
ATOM 2540 C CA . GLN A 1 351 ? 0.772 1.014 31.294 1.00 90.75 351 GLN A CA 1
ATOM 2541 C C . GLN A 1 351 ? -0.573 1.340 30.641 1.00 90.75 351 GLN A C 1
ATOM 2543 O O . GLN A 1 351 ? -1.568 0.670 30.912 1.00 90.75 351 GLN A O 1
ATOM 2548 N N . ASP A 1 352 ? -0.592 2.348 29.773 1.00 84.44 352 ASP A N 1
ATOM 2549 C CA . ASP A 1 352 ? -1.811 2.883 29.155 1.00 84.44 352 ASP A CA 1
ATOM 2550 C C . ASP A 1 352 ? -1.852 2.728 27.626 1.00 84.44 352 ASP A C 1
ATOM 2552 O O . ASP A 1 352 ? -2.915 2.862 27.020 1.00 84.44 352 ASP A O 1
ATOM 2556 N N . SER A 1 353 ? -0.717 2.426 26.992 1.00 89.00 353 SER A N 1
ATOM 2557 C CA . SER A 1 353 ? -0.588 2.466 25.538 1.00 89.00 353 SER A CA 1
ATOM 2558 C C . SER A 1 353 ? 0.529 1.566 25.000 1.00 89.00 353 SER A C 1
ATOM 2560 O O . SER A 1 353 ? 1.429 1.116 25.711 1.00 89.00 353 SER A O 1
ATOM 2562 N N . LEU A 1 354 ? 0.453 1.291 23.698 1.00 92.69 354 LEU A N 1
ATOM 2563 C CA . LEU A 1 354 ? 1.489 0.637 22.901 1.00 92.69 354 LEU A CA 1
ATOM 2564 C C . LEU A 1 354 ? 1.833 1.543 21.719 1.00 92.69 354 LEU A C 1
ATOM 2566 O O . LEU A 1 354 ? 0.994 2.312 21.253 1.00 92.69 354 LEU A O 1
ATOM 2570 N N . ASN A 1 355 ? 3.036 1.388 21.159 1.00 95.31 355 ASN A N 1
ATOM 2571 C CA . ASN A 1 355 ? 3.330 1.960 19.846 1.00 95.31 355 ASN A CA 1
ATOM 2572 C C . ASN A 1 355 ? 2.271 1.496 18.826 1.00 95.31 355 ASN A C 1
ATOM 2574 O O . ASN A 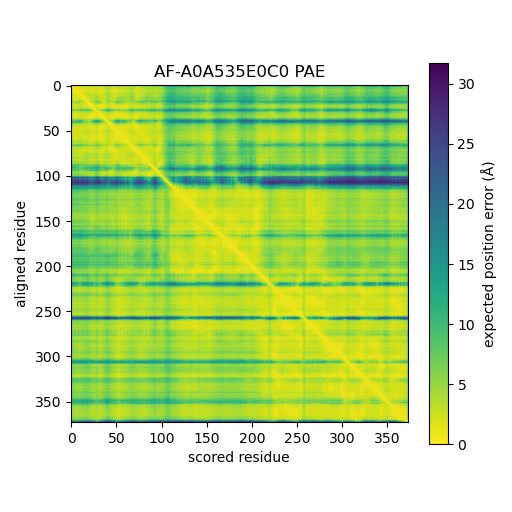1 355 ? 1.955 0.308 18.763 1.00 95.31 355 ASN A O 1
ATOM 2578 N N . VAL A 1 356 ? 1.765 2.410 17.996 1.00 95.25 356 VAL A N 1
ATOM 2579 C CA . VAL A 1 356 ? 0.669 2.129 17.051 1.00 95.25 356 VAL A CA 1
ATOM 2580 C C . VAL A 1 356 ? 0.966 0.966 16.093 1.00 95.25 356 VAL A C 1
ATOM 2582 O O . VAL A 1 356 ? 0.082 0.160 15.809 1.00 95.25 356 VAL A O 1
ATOM 2585 N N . GLY A 1 357 ? 2.218 0.805 15.649 1.00 95.25 357 GLY A N 1
ATOM 2586 C CA . GLY A 1 357 ? 2.630 -0.324 14.811 1.00 95.25 357 GLY A CA 1
ATOM 2587 C C . GLY A 1 357 ? 2.589 -1.664 15.551 1.00 95.25 357 GLY A C 1
ATOM 2588 O O . GLY A 1 357 ? 2.248 -2.686 14.954 1.00 95.25 357 GLY A O 1
ATOM 2589 N N . VAL A 1 358 ? 2.886 -1.657 16.856 1.00 96.75 358 VAL A N 1
ATOM 2590 C CA . VAL A 1 358 ? 2.782 -2.834 17.733 1.00 96.75 358 VAL A CA 1
ATOM 2591 C C . VAL A 1 358 ? 1.318 -3.158 18.015 1.00 96.75 358 VAL A C 1
ATOM 2593 O O . VAL A 1 358 ? 0.928 -4.312 17.870 1.00 96.75 358 VAL A O 1
ATOM 2596 N N . ALA A 1 359 ? 0.496 -2.157 18.340 1.00 96.56 359 ALA A N 1
ATOM 2597 C CA . ALA A 1 359 ? -0.939 -2.336 18.555 1.00 96.56 359 ALA A CA 1
ATOM 2598 C C . ALA A 1 359 ? -1.631 -2.915 17.309 1.00 96.56 359 ALA A C 1
ATOM 2600 O O . ALA A 1 359 ? -2.372 -3.893 17.414 1.00 96.56 359 ALA A O 1
ATOM 2601 N N . ALA A 1 360 ? -1.313 -2.381 16.121 1.00 97.56 360 ALA A N 1
ATOM 2602 C CA . ALA A 1 360 ? -1.763 -2.939 14.848 1.00 97.56 360 ALA A CA 1
ATOM 2603 C C . ALA A 1 360 ? -1.313 -4.398 14.683 1.00 97.56 360 ALA A C 1
ATOM 2605 O O . ALA A 1 360 ? -2.101 -5.237 14.262 1.00 97.56 360 ALA A O 1
ATOM 2606 N N . GLY A 1 361 ? -0.071 -4.722 15.056 1.00 97.88 361 GLY A N 1
ATOM 2607 C CA . GLY A 1 361 ? 0.448 -6.091 15.022 1.00 97.88 361 GLY A CA 1
ATOM 2608 C C . GLY A 1 361 ? -0.339 -7.047 15.900 1.00 97.88 361 GLY A C 1
ATOM 2609 O O . GLY A 1 361 ? -0.798 -8.073 15.412 1.00 97.88 361 GLY A O 1
ATOM 2610 N N . VAL A 1 362 ? -0.551 -6.700 17.166 1.00 97.94 362 VAL A N 1
ATOM 2611 C CA . VAL A 1 362 ? -1.310 -7.547 18.095 1.00 97.94 362 VAL A CA 1
ATOM 2612 C C . VAL A 1 362 ? -2.735 -7.775 17.576 1.00 97.94 362 VAL A C 1
ATOM 2614 O O . VAL A 1 362 ? -3.180 -8.918 17.510 1.00 97.94 362 VAL A O 1
ATOM 2617 N N . ALA A 1 363 ? -3.422 -6.721 17.126 1.00 97.81 363 ALA A N 1
ATOM 2618 C CA . ALA A 1 363 ? -4.790 -6.828 16.617 1.00 97.81 363 ALA A CA 1
ATOM 2619 C C . ALA A 1 363 ? -4.892 -7.659 15.324 1.00 97.81 363 ALA A C 1
ATOM 2621 O O . ALA A 1 363 ? -5.751 -8.532 15.204 1.00 97.81 363 ALA A O 1
ATOM 2622 N N . LEU A 1 364 ? -3.996 -7.430 14.361 1.00 97.44 364 LEU A N 1
ATOM 2623 C CA . LEU A 1 364 ? -4.013 -8.130 13.075 1.00 97.44 364 LEU A CA 1
ATOM 2624 C C . LEU A 1 364 ? -3.592 -9.595 13.183 1.00 97.44 364 LEU A C 1
ATOM 2626 O O . LEU A 1 364 ? -4.135 -10.451 12.482 1.00 97.44 364 LEU A O 1
ATOM 2630 N N . PHE A 1 365 ? -2.630 -9.908 14.049 1.00 97.25 365 PHE A N 1
ATOM 2631 C CA . PHE A 1 365 ? -2.227 -11.295 14.257 1.00 97.25 365 PHE A CA 1
ATOM 2632 C C . PHE A 1 365 ? -3.213 -12.060 15.148 1.00 97.25 365 PHE A C 1
ATOM 2634 O O . PHE A 1 365 ? -3.338 -13.270 14.972 1.00 97.25 365 PHE A O 1
ATOM 2641 N N . GLU A 1 366 ? -3.998 -11.383 15.994 1.00 97.56 366 GLU A N 1
ATOM 2642 C CA . GLU A 1 366 ? -5.172 -12.000 16.624 1.00 97.56 366 GLU A CA 1
ATOM 2643 C C . GLU A 1 366 ? -6.250 -12.342 15.587 1.00 97.56 366 GLU A C 1
ATOM 2645 O O . GLU A 1 366 ? -6.722 -13.477 15.552 1.00 97.56 366 GLU A O 1
ATOM 2650 N N . LEU A 1 367 ? -6.564 -11.429 14.659 1.00 95.62 367 LEU A N 1
ATOM 2651 C CA . LEU A 1 367 ? -7.441 -11.735 13.520 1.00 95.62 367 LEU A CA 1
ATOM 2652 C C . LEU A 1 367 ? -6.915 -12.923 12.708 1.00 95.62 367 LEU A C 1
ATOM 2654 O O . LEU A 1 367 ? -7.659 -13.835 12.343 1.00 95.62 367 LEU A O 1
ATOM 2658 N N . THR A 1 368 ? -5.608 -12.939 12.450 1.00 93.62 368 THR A N 1
ATOM 2659 C CA . THR A 1 368 ? -4.952 -14.032 11.728 1.00 93.62 368 THR A CA 1
ATOM 2660 C C . THR A 1 368 ? -5.119 -15.358 12.463 1.00 93.62 368 THR A C 1
ATOM 2662 O O . THR A 1 368 ? -5.366 -16.371 11.809 1.00 93.62 368 THR A O 1
ATOM 2665 N N . ARG A 1 369 ? -5.003 -15.359 13.799 1.00 95.12 369 ARG A N 1
ATOM 2666 C CA . ARG A 1 369 ? -5.194 -16.534 14.657 1.00 95.12 369 ARG A CA 1
ATOM 2667 C C . ARG A 1 369 ? -6.642 -17.023 14.630 1.00 95.12 369 ARG A C 1
ATOM 2669 O O . ARG A 1 369 ? -6.850 -18.219 14.461 1.00 95.12 369 ARG A O 1
ATOM 2676 N N . GLN A 1 370 ? -7.623 -16.126 14.762 1.00 94.31 370 GLN A N 1
ATOM 2677 C CA . GLN A 1 370 ? -9.049 -16.486 14.750 1.00 94.31 370 GLN A CA 1
ATOM 2678 C C . GLN A 1 370 ? -9.505 -17.046 13.398 1.00 94.31 370 GLN A C 1
ATOM 2680 O O . GLN A 1 370 ? -10.344 -17.934 13.355 1.00 94.31 370 GLN A O 1
ATOM 2685 N N . THR A 1 371 ? -8.929 -16.556 12.300 1.00 87.12 371 THR A N 1
ATOM 2686 C CA . THR A 1 371 ? -9.282 -16.982 10.934 1.00 87.12 371 THR A CA 1
ATOM 2687 C C . THR A 1 371 ? -8.441 -18.148 10.410 1.00 87.12 371 THR A C 1
ATOM 2689 O O . THR A 1 371 ? -8.700 -18.636 9.312 1.00 87.12 371 THR A O 1
ATOM 2692 N N . ALA A 1 372 ? -7.368 -18.532 11.117 1.00 76.25 372 ALA A N 1
ATOM 2693 C CA . ALA A 1 372 ? -6.513 -19.674 10.763 1.00 76.25 372 ALA A CA 1
ATOM 2694 C C . ALA A 1 372 ? -7.095 -21.027 11.180 1.00 76.25 372 ALA A C 1
ATOM 2696 O O . ALA A 1 372 ? -6.627 -22.046 10.674 1.00 76.25 372 ALA A O 1
ATOM 2697 N N . ALA A 1 373 ? -8.019 -21.015 12.142 1.00 46.81 373 ALA A N 1
ATOM 2698 C CA . ALA A 1 373 ? -8.712 -22.191 12.654 1.00 46.81 373 ALA A CA 1
ATOM 2699 C C . ALA A 1 373 ? -9.857 -22.602 11.720 1.00 46.81 373 ALA A C 1
ATOM 2701 O O . ALA A 1 373 ? -10.072 -23.825 11.587 1.00 46.81 373 ALA A O 1
#

Secondary structure (DSSP, 8-state):
--HHHHHHHTT--GGGGTTEEEEEEE-SSS--EEEEEESSSSSEEEEEEESSHHHHHHHHHHHSPSSSEEEEEESSGGGHHHHHHHEEEEEETTEEEEEETT-PPPS-SPPP-TT-HHHHHHHHTTSHHHHHHHTEEEEESHHHHHHHHHTT--EEEEEE-GGGGGSHHHHHHHHHHHHTT---EE--HHHHHHH---SSPPSEEEEEE---EEGGG--TTT-SEEEEEES---HHHHHHHHHHHHHHT-SEEEEESSS--TTSHHHHHHHTTHHHHS-EEEESSHHHHHHHHHHTT-EEEEE-TT-SEETTTS--PSSEEEEE-BTTTBS-HHHHHHSSEEEE----TT-----HHHHHHHHHHHHHHHHH-